Protein 3QTA (pdb70)

Sequence (394 aa):
GPLLIDIRKLTLITRLIQQDGAEQVADSLATLAGVDDAAVEEIKKSSLSFVQPEDIATEGGGTIYSARVRLTEPPYGVFLTFETTETAAEIAELTGSSVEDGFTQLHEESSALQECNNILTSSGFIIDGIANNTLNNATINGTPTVVQDDATEIADKALSHVRRRDSLTIVLDSLVDIKESDVAFSSLRIFLIPDPGSFVHLIIDQLDYDTDREETHIGPLLIDIRKLTLITRLIQDGAEQVADDSLATLAGVDAAVEIKSLSSFVQPEEDIATEGGGTTIYSARVRLTEPPYGVFLTFETETAAEIAELTGSSVEDGFTQLHESALQECNILTSGFFIDGIANNTLNATINGTPTVVQDDDATEEIADKALSHVRRDSLTIVLDDSSLVDIKESDVAFSLRIFLIPDPGSFVHLIDQQLDY

Secondary structure (P-SEA, 3-state):
cccccccccaaaaaaaaaaaaaaaaaaaaaccccccbbbbbbccccccccccccccccccbbbbbbccccccccccccaaaaaaaaacccccccccccaaaaaaaaccaaaaaaaaaaaaaaacccccccbbbbbccaaaaaaaaaccccccbbbbbbbbbbccccccbbbbbbbbbbcaaaaaaaaaaaaaaaaaacccc/ccccccccaaaaaaaaaaaaaaaaaaaaaaccccccccccccccccccccccccccccbbbbbbbbccccccccccccaaaaaaaaacccccccccccaaaaaaaaccaaaaaaaaaaaaaaacccccccbbbbbccaaaaaaaaaccccccbbbbbbbcccccccccbbbbbbbbbbcaaaaaaaaaaaccc

Structure (mmCIF, N/CA/C/O backbone):
data_3QTA
#
_entry.id   3QTA
#
_cell.length_a   89.928
_cell.length_b   89.928
_cell.length_c   148.299
_cell.angle_alpha   90.000
_cell.angle_beta   90.000
_cell.angle_gamma   90.000
#
_symmetry.space_group_name_H-M   'P 41 21 2'
#
loop_
_entity.id
_entity.type
_entity.pdbx_description
1 polymer 'Chemotaxis protein CheC'
2 non-polymer 'CALCIUM ION'
3 non-polymer GLYCEROL
4 water water
#
loop_
_atom_site.group_PDB
_atom_site.id
_atom_site.type_symbol
_atom_site.label_atom_id
_atom_site.label_alt_id
_atom_site.label_comp_id
_atom_site.label_asym_id
_atom_site.label_entity_id
_atom_site.label_seq_id
_atom_site.pdbx_PDB_ins_code
_atom_site.Cartn_x
_atom_site.Cartn_y
_atom_site.Cartn_z
_atom_site.occupancy
_atom_site.B_iso_or_equiv
_atom_site.auth_seq_id
_atom_site.auth_comp_id
_atom_site.auth_asym_id
_atom_site.auth_atom_id
_atom_site.pdbx_PDB_model_num
ATOM 1 C CA . GLY A 1 1 ? 88.472 48.436 20.814 1.00 37.55 0 GLY A CA 1
ATOM 2 C C . GLY A 1 1 ? 86.963 48.328 21.069 1.00 35.59 0 GLY A C 1
ATOM 3 O O . GLY A 1 1 ? 86.487 48.566 22.174 1.00 38.29 0 GLY A O 1
ATOM 17 N N . PRO A 1 3 ? 83.228 46.455 21.526 1.00 28.01 2 PRO A N 1
ATOM 18 C CA . PRO A 1 3 ? 82.837 45.211 22.196 1.00 25.94 2 PRO A CA 1
ATOM 19 C C . PRO A 1 3 ? 82.486 44.057 21.277 1.00 22.91 2 PRO A C 1
ATOM 20 O O . PRO A 1 3 ? 82.016 44.263 20.178 1.00 20.88 2 PRO A O 1
ATOM 24 N N . LEU A 1 4 ? 82.702 42.845 21.772 1.00 20.95 3 LEU A N 1
ATOM 25 C CA . LEU A 1 4 ? 82.643 41.638 20.969 1.00 20.32 3 LEU A CA 1
ATOM 26 C C . LEU A 1 4 ? 81.458 40.739 21.295 1.00 18.51 3 LEU A C 1
ATOM 27 O O . LEU A 1 4 ? 81.316 39.709 20.692 1.00 18.53 3 LEU A O 1
ATOM 32 N N . LEU A 1 5 ? 80.643 41.141 22.258 1.00 17.72 4 LEU A N 1
ATOM 33 C CA . LEU A 1 5 ? 79.439 40.429 22.607 1.00 17.76 4 LEU A CA 1
ATOM 34 C C . LEU A 1 5 ? 78.197 40.870 21.786 1.00 17.32 4 LEU A C 1
ATOM 35 O O . LEU A 1 5 ? 77.918 42.055 21.594 1.00 17.56 4 LEU A O 1
ATOM 40 N N . ILE A 1 6 ? 77.450 39.883 21.319 1.00 17.97 5 ILE A N 1
ATOM 41 C CA . ILE A 1 6 ? 76.251 40.124 20.594 1.00 17.58 5 ILE A CA 1
ATOM 42 C C . ILE A 1 6 ? 75.169 39.181 21.025 1.00 17.16 5 ILE A C 1
ATOM 43 O O . ILE A 1 6 ? 75.434 38.067 21.433 1.00 16.71 5 ILE A O 1
ATOM 48 N N . ASP A 1 7 ? 73.925 39.651 20.955 1.00 16.95 6 ASP A N 1
ATOM 49 C CA . ASP A 1 7 ? 72.821 38.812 21.289 1.00 17.46 6 ASP A CA 1
ATOM 50 C C . ASP A 1 7 ? 72.703 37.746 20.210 1.00 17.34 6 ASP A C 1
ATOM 51 O O . ASP A 1 7 ? 72.651 38.043 19.006 1.00 17.25 6 ASP A O 1
ATOM 56 N N . ILE A 1 8 ? 72.630 36.507 20.654 1.00 18.60 7 ILE A N 1
ATOM 57 C CA . ILE A 1 8 ? 72.622 35.345 19.766 1.00 18.96 7 ILE A CA 1
ATOM 58 C C . ILE A 1 8 ? 71.431 35.370 18.801 1.00 19.05 7 ILE A C 1
ATOM 59 O O . ILE A 1 8 ? 71.512 34.841 17.687 1.00 18.29 7 ILE A O 1
ATOM 64 N N . ARG A 1 9 ? 70.331 36.006 19.201 1.00 19.40 8 ARG A N 1
ATOM 65 C CA . ARG A 1 9 ? 69.165 36.051 18.310 1.00 19.74 8 ARG A CA 1
ATOM 66 C C . ARG A 1 9 ? 69.398 36.952 17.097 1.00 19.73 8 ARG A C 1
ATOM 67 O O . ARG A 1 9 ? 68.730 36.812 16.086 1.00 21.30 8 ARG A O 1
ATOM 75 N N . LYS A 1 10 ? 70.376 37.838 17.168 1.00 18.28 9 LYS A N 1
ATOM 76 C CA . LYS A 1 10 ? 70.677 38.722 16.034 1.00 17.84 9 LYS A CA 1
ATOM 77 C C . LYS A 1 10 ? 71.509 38.049 14.930 1.00 17.43 9 LYS A C 1
ATOM 78 O O . LYS A 1 10 ? 71.663 38.627 13.873 1.00 17.34 9 LYS A O 1
ATOM 84 N N . LEU A 1 11 ? 72.026 36.840 15.151 1.00 17.13 10 LEU A N 1
ATOM 85 C CA . LEU A 1 11 ? 72.819 36.164 14.119 1.00 17.34 10 LEU A CA 1
ATOM 86 C C . LEU A 1 11 ? 72.022 35.863 12.829 1.00 17.52 10 LEU A C 1
ATOM 87 O O . LEU A 1 11 ? 72.629 35.709 11.769 1.00 16.40 10 LEU A O 1
ATOM 92 N N . THR A 1 12 ? 70.691 35.859 12.895 1.00 16.91 11 THR A N 1
ATOM 93 C CA . THR A 1 12 ? 69.886 35.736 11.701 1.00 17.95 11 THR A CA 1
ATOM 94 C C . THR A 1 12 ? 70.191 36.832 10.675 1.00 18.23 11 THR A C 1
ATOM 95 O O . THR A 1 12 ? 70.007 36.608 9.471 1.00 18.16 11 THR A O 1
ATOM 99 N N . LEU A 1 13 ? 70.690 37.993 11.129 1.00 17.41 12 LEU A N 1
ATOM 100 C CA . LEU A 1 13 ? 71.000 39.090 10.252 1.00 17.25 12 LEU A CA 1
ATOM 101 C C . LEU A 1 13 ? 72.237 38.824 9.424 1.00 17.19 12 LEU A C 1
ATOM 102 O O . LEU A 1 13 ? 72.376 39.419 8.373 1.00 16.82 12 LEU A O 1
ATOM 107 N N . ILE A 1 14 ? 73.132 37.952 9.895 1.00 16.59 13 ILE A N 1
ATOM 108 C CA . ILE A 1 14 ? 74.293 37.578 9.105 1.00 17.10 13 ILE A CA 1
ATOM 109 C C . ILE A 1 14 ? 73.803 36.890 7.836 1.00 17.08 13 ILE A C 1
ATOM 110 O O . ILE A 1 14 ? 74.202 37.249 6.766 1.00 18.17 13 ILE A O 1
ATOM 115 N N . THR A 1 15 ? 72.873 35.948 7.981 1.00 18.43 14 THR A N 1
ATOM 116 C CA . THR A 1 15 ? 72.307 35.204 6.870 1.00 18.53 14 THR A CA 1
ATOM 117 C C . THR A 1 15 ? 71.504 36.124 5.920 1.00 19.15 14 THR A C 1
ATOM 118 O O . THR A 1 15 ? 71.633 36.067 4.671 1.00 18.43 14 THR A O 1
ATOM 122 N N . ARG A 1 16 ? 70.728 37.015 6.491 1.00 19.18 15 ARG A N 1
ATOM 123 C CA . ARG A 1 16 ? 70.031 38.009 5.703 1.00 19.73 15 ARG A CA 1
ATOM 124 C C . ARG A 1 16 ? 70.987 38.872 4.815 1.00 19.25 15 ARG A C 1
ATOM 125 O O . ARG A 1 16 ? 70.731 39.068 3.602 1.00 19.04 15 ARG A O 1
ATOM 133 N N . LEU A 1 17 ? 72.081 39.356 5.394 1.00 18.55 16 LEU A N 1
ATOM 134 C CA . LEU A 1 17 ? 73.050 40.153 4.659 1.00 18.48 16 LEU A CA 1
ATOM 135 C C . LEU A 1 17 ? 73.750 39.367 3.546 1.00 18.50 16 LEU A C 1
ATOM 136 O O . LEU A 1 17 ? 73.926 39.889 2.441 1.00 17.09 16 LEU A O 1
ATOM 141 N N . ILE A 1 18 ? 74.093 38.109 3.826 1.00 18.68 17 ILE A N 1
ATOM 142 C CA . ILE A 1 18 ? 74.723 37.230 2.831 1.00 17.47 17 ILE A CA 1
ATOM 143 C C . ILE A 1 18 ? 73.792 37.084 1.646 1.00 17.89 17 ILE A C 1
ATOM 144 O O . ILE A 1 18 ? 74.267 37.215 0.518 1.00 16.47 17 ILE A O 1
ATOM 149 N N . GLN A 1 19 ? 72.489 36.829 1.879 1.00 18.24 18 GLN A N 1
ATOM 150 C CA A GLN A 1 19 ? 71.555 36.725 0.763 0.50 18.91 18 GLN A CA 1
ATOM 151 C CA B GLN A 1 19 ? 71.466 36.749 0.816 0.50 19.83 18 GLN A CA 1
ATOM 152 C C . GLN A 1 19 ? 71.399 38.054 0.008 1.00 19.80 18 GLN A C 1
ATOM 153 O O . GLN A 1 19 ? 71.305 38.050 -1.233 1.00 20.31 18 GLN A O 1
ATOM 164 N N . ASP A 1 20 ? 71.419 39.181 0.713 1.00 19.25 19 ASP A N 1
ATOM 165 C CA . ASP A 1 20 ? 71.376 40.490 0.057 1.00 19.51 19 ASP A CA 1
ATOM 166 C C . ASP A 1 20 ? 72.612 40.660 -0.804 1.00 19.71 19 ASP A C 1
ATOM 167 O O . ASP A 1 20 ? 72.546 41.181 -1.906 1.00 19.63 19 ASP A O 1
ATOM 172 N N . GLY A 1 21 ? 73.757 40.205 -0.310 1.00 19.62 20 GLY A N 1
ATOM 173 C CA . GLY A 1 21 ? 74.935 40.214 -1.139 1.00 20.11 20 GLY A CA 1
ATOM 174 C C . GLY A 1 21 ? 74.781 39.401 -2.410 1.00 19.87 20 GLY A C 1
ATOM 175 O O . GLY A 1 21 ? 75.114 39.874 -3.496 1.00 19.93 20 GLY A O 1
ATOM 176 N N . ALA A 1 22 ? 74.257 38.187 -2.294 1.00 20.71 21 ALA A N 1
ATOM 177 C CA . ALA A 1 22 ? 74.070 37.295 -3.470 1.00 21.09 21 ALA A CA 1
ATOM 178 C C . ALA A 1 22 ? 73.159 37.938 -4.529 1.00 22.13 21 ALA A C 1
ATOM 179 O O . ALA A 1 22 ? 73.395 37.821 -5.765 1.00 21.71 21 ALA A O 1
ATOM 181 N N . GLU A 1 23 ? 72.114 38.612 -4.064 1.00 21.95 22 GLU A N 1
ATOM 182 C CA . GLU A 1 23 ? 71.161 39.224 -5.000 1.00 23.75 22 GLU A CA 1
ATOM 183 C C . GLU A 1 23 ? 71.826 40.342 -5.796 1.00 22.51 22 GLU A C 1
ATOM 184 O O . GLU A 1 23 ? 71.634 40.454 -7.000 1.00 22.57 22 GLU A O 1
ATOM 190 N N . GLN A 1 24 ? 72.643 41.136 -5.127 1.00 21.07 23 GLN A N 1
ATOM 191 C CA . GLN A 1 24 ? 73.362 42.211 -5.815 1.00 20.72 23 GLN A CA 1
ATOM 192 C C . GLN A 1 24 ? 74.459 41.658 -6.722 1.00 19.54 23 GLN A C 1
ATOM 193 O O . GLN A 1 24 ? 74.689 42.216 -7.782 1.00 20.20 23 GLN A O 1
ATOM 199 N N . VAL A 1 25 ? 75.117 40.568 -6.340 1.00 18.54 24 VAL A N 1
ATOM 200 C CA . VAL A 1 25 ? 76.053 39.896 -7.265 1.00 18.69 24 VAL A CA 1
ATOM 201 C C . VAL A 1 25 ? 75.343 39.560 -8.585 1.00 19.47 24 VAL A C 1
ATOM 202 O O . VAL A 1 25 ? 75.864 39.843 -9.681 1.00 18.75 24 VAL A O 1
ATOM 206 N N . ALA A 1 26 ? 74.132 39.009 -8.490 1.00 20.39 25 ALA A N 1
ATOM 207 C CA . ALA A 1 26 ? 73.374 38.631 -9.701 1.00 21.87 25 ALA A CA 1
ATOM 208 C C . ALA A 1 26 ? 73.065 39.871 -10.524 1.00 22.45 25 ALA A C 1
ATOM 209 O O . ALA A 1 26 ? 73.225 39.875 -11.745 1.00 23.81 25 ALA A O 1
ATOM 211 N N . ASP A 1 27 ? 72.630 40.927 -9.853 1.00 22.73 26 ASP A N 1
ATOM 212 C CA . ASP A 1 27 ? 72.319 42.181 -10.528 1.00 23.03 26 ASP A CA 1
ATOM 213 C C . ASP A 1 27 ? 73.568 42.771 -11.190 1.00 21.76 26 ASP A C 1
ATOM 214 O O . ASP A 1 27 ? 73.500 43.171 -12.349 1.00 21.17 26 ASP A O 1
ATOM 219 N N . SER A 1 28 ? 74.701 42.793 -10.492 1.00 20.88 27 SER A N 1
ATOM 220 C CA . SER A 1 28 ? 75.938 43.319 -11.092 1.00 22.11 27 SER A CA 1
ATOM 221 C C . SER A 1 28 ? 76.400 42.521 -12.296 1.00 21.45 27 SER A C 1
ATOM 222 O O . SER A 1 28 ? 76.812 43.097 -13.293 1.00 22.17 27 SER A O 1
ATOM 225 N N . LEU A 1 29 ? 76.346 41.195 -12.193 1.00 21.63 28 LEU A N 1
ATOM 226 C CA . LEU A 1 29 ? 76.686 40.325 -13.323 1.00 21.43 28 LEU A CA 1
ATOM 227 C C . LEU A 1 29 ? 75.887 40.693 -14.559 1.00 22.08 28 LEU A C 1
ATOM 228 O O . LEU A 1 29 ? 76.436 40.760 -15.659 1.00 21.45 28 LEU A O 1
ATOM 233 N N . ALA A 1 30 ? 74.600 40.979 -14.395 1.00 21.77 29 ALA A N 1
ATOM 234 C CA . ALA A 1 30 ? 73.792 41.373 -15.567 1.00 22.62 29 ALA A CA 1
ATOM 235 C C . ALA A 1 30 ? 74.160 42.799 -16.072 1.00 23.02 29 ALA A C 1
ATOM 236 O O . ALA A 1 30 ? 74.299 43.013 -17.265 1.00 24.04 29 ALA A O 1
ATOM 238 N N . THR A 1 31 ? 74.254 43.765 -15.172 1.00 22.69 30 THR A N 1
ATOM 239 C CA . THR A 1 31 ? 74.502 45.166 -15.545 1.00 23.62 30 THR A CA 1
ATOM 240 C C . THR A 1 31 ? 75.897 45.341 -16.172 1.00 24.74 30 THR A C 1
ATOM 241 O O . THR A 1 31 ? 76.043 46.035 -17.144 1.00 25.54 30 THR A O 1
ATOM 245 N N . LEU A 1 32 ? 76.910 44.685 -15.618 1.00 24.60 31 LEU A N 1
ATOM 246 C CA . LEU A 1 32 ? 78.293 44.950 -16.017 1.00 25.54 31 LEU A CA 1
ATOM 247 C C . LEU A 1 32 ? 78.816 43.937 -17.036 1.00 27.11 31 LEU A C 1
ATOM 248 O O . LEU A 1 32 ? 79.489 44.287 -17.988 1.00 28.65 31 LEU A O 1
ATOM 253 N N . ALA A 1 33 ? 78.488 42.667 -16.853 1.00 29.62 32 ALA A N 1
ATOM 254 C CA . ALA A 1 33 ? 79.076 41.605 -17.663 1.00 30.28 32 ALA A CA 1
ATOM 255 C C . ALA A 1 33 ? 78.080 41.035 -18.658 1.00 31.35 32 ALA A C 1
ATOM 256 O O . ALA A 1 33 ? 78.400 40.075 -19.352 1.00 33.47 32 ALA A O 1
ATOM 258 N N . GLY A 1 34 ? 76.875 41.599 -18.737 1.00 30.65 33 GLY A N 1
ATOM 259 C CA . GLY A 1 34 ? 75.770 40.980 -19.497 1.00 30.69 33 GLY A CA 1
ATOM 260 C C . GLY A 1 34 ? 75.530 39.481 -19.250 1.00 30.23 33 GLY A C 1
ATOM 261 O O . GLY A 1 34 ? 75.082 38.768 -20.146 1.00 30.34 33 GLY A O 1
ATOM 262 N N . VAL A 1 35 ? 75.833 39.009 -18.035 1.00 27.80 34 VAL A N 1
ATOM 263 C CA . VAL A 1 35 ? 75.655 37.605 -17.634 1.00 26.91 34 VAL A CA 1
ATOM 264 C C . VAL A 1 35 ? 74.368 37.483 -16.792 1.00 26.05 34 VAL A C 1
ATOM 265 O O . VAL A 1 35 ? 74.181 38.205 -15.812 1.00 25.06 34 VAL A O 1
ATOM 269 N N . ASP A 1 36 ? 73.497 36.568 -17.186 1.00 26.31 35 ASP A N 1
ATOM 270 C CA A ASP A 1 36 ? 72.224 36.322 -16.517 0.50 26.72 35 ASP A CA 1
ATOM 271 C CA B ASP A 1 36 ? 72.243 36.356 -16.504 0.50 27.07 35 ASP A CA 1
ATOM 272 C C . ASP A 1 36 ? 72.392 35.041 -15.719 1.00 26.94 35 ASP A C 1
ATOM 273 O O . ASP A 1 36 ? 72.488 33.956 -16.295 1.00 26.74 35 ASP A O 1
ATOM 282 N N . ALA A 1 37 ? 72.474 35.156 -14.395 1.00 26.55 36 ALA A N 1
ATOM 283 C CA . ALA A 1 37 ? 72.770 33.997 -13.549 1.00 26.58 36 ALA A CA 1
ATOM 284 C C . ALA A 1 37 ? 71.928 33.934 -12.281 1.00 25.89 36 ALA A C 1
ATOM 285 O O . ALA A 1 37 ? 71.472 34.947 -11.760 1.00 25.82 36 ALA A O 1
ATOM 287 N N . ALA A 1 38 ? 71.749 32.726 -11.782 1.00 26.47 37 ALA A N 1
ATOM 288 C CA . ALA A 1 38 ? 71.284 32.504 -10.418 1.00 26.91 37 ALA A CA 1
ATOM 289 C C . ALA A 1 38 ? 72.558 32.463 -9.557 1.00 26.55 37 ALA A C 1
ATOM 290 O O . ALA A 1 38 ? 73.494 31.717 -9.867 1.00 27.57 37 ALA A O 1
ATOM 292 N N . VAL A 1 39 ? 72.605 33.253 -8.497 1.00 25.54 38 VAL A N 1
ATOM 293 C CA . VAL A 1 39 ? 73.722 33.237 -7.586 1.00 24.74 38 VAL A CA 1
ATOM 294 C C . VAL A 1 39 ? 73.256 32.735 -6.216 1.00 25.57 38 VAL A C 1
ATOM 295 O O . VAL A 1 39 ? 72.412 33.352 -5.567 1.00 25.16 38 VAL A O 1
ATOM 299 N N . GLU A 1 40 ? 73.800 31.599 -5.809 1.00 26.60 39 GLU A N 1
A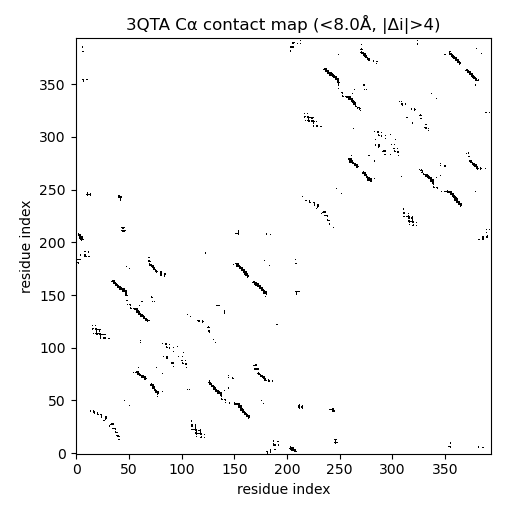TOM 300 C CA A GLU A 1 40 ? 73.545 31.013 -4.483 0.50 27.26 39 GLU A CA 1
ATOM 301 C CA B GLU A 1 40 ? 73.511 31.054 -4.500 0.50 27.44 39 GLU A CA 1
ATOM 302 C C . GLU A 1 40 ? 74.801 31.210 -3.650 1.00 26.99 39 GLU A C 1
ATOM 303 O O . GLU A 1 40 ? 75.901 30.821 -4.073 1.00 26.16 39 GLU A O 1
ATOM 314 N N . ILE A 1 41 ? 74.665 31.864 -2.495 1.00 26.35 40 ILE A N 1
ATOM 315 C CA . ILE A 1 41 ? 75.778 32.058 -1.562 1.00 26.51 40 ILE A CA 1
ATOM 316 C C . ILE A 1 41 ? 75.297 31.607 -0.178 1.00 27.37 40 ILE A C 1
ATOM 317 O O . ILE A 1 41 ? 74.227 32.047 0.272 1.00 26.94 40 ILE A O 1
ATOM 322 N N . LYS A 1 42 ? 76.103 30.769 0.469 1.00 27.15 41 LYS A N 1
ATOM 323 C CA A LYS A 1 42 ? 75.785 30.201 1.777 0.50 27.97 41 LYS A CA 1
ATOM 324 C CA B LYS A 1 42 ? 75.775 30.260 1.793 0.50 27.96 41 LYS A CA 1
ATOM 325 C C . LYS A 1 42 ? 77.030 30.131 2.662 1.00 27.44 41 LYS A C 1
ATOM 326 O O . LYS A 1 42 ? 78.118 29.742 2.188 1.00 27.14 41 LYS A O 1
ATOM 337 N N . SER A 1 43 ? 76.858 30.491 3.933 1.00 26.31 42 SER A N 1
ATOM 338 C CA A SER A 1 43 ? 77.853 30.318 4.973 0.50 26.26 42 SER A CA 1
ATOM 339 C CA B SER A 1 43 ? 77.927 30.319 4.910 0.50 25.15 42 SER A CA 1
ATOM 340 C C . SER A 1 43 ? 78.158 28.814 5.049 1.00 26.34 42 SER A C 1
ATOM 341 O O . SER A 1 43 ? 77.242 28.033 5.183 1.00 26.75 42 SER A O 1
ATOM 346 N N . LEU A 1 44 ? 79.414 28.422 4.882 1.00 25.80 43 LEU A N 1
ATOM 347 C CA . LEU A 1 44 ? 79.872 27.042 5.048 1.00 25.50 43 LEU A CA 1
ATOM 348 C C . LEU A 1 44 ? 80.250 26.810 6.507 1.00 24.98 43 LEU A C 1
ATOM 349 O O . LEU A 1 44 ? 79.927 25.772 7.097 1.00 25.06 43 LEU A O 1
ATOM 354 N N . SER A 1 45 ? 80.958 27.778 7.080 1.00 23.35 44 SER A N 1
ATOM 355 C CA . SER A 1 45 ? 81.550 27.607 8.382 1.00 22.52 44 SER A CA 1
ATOM 356 C C . SER A 1 45 ? 82.096 28.916 8.882 1.00 21.00 44 SER A C 1
ATOM 357 O O . SER A 1 45 ? 82.282 29.886 8.117 1.00 18.03 44 SER A O 1
ATOM 360 N N . PHE A 1 46 ? 82.321 28.916 10.193 1.00 19.60 45 PHE A N 1
ATOM 361 C CA . PHE A 1 46 ? 83.006 29.965 10.900 1.00 17.61 45 PHE A CA 1
ATOM 362 C C . PHE A 1 46 ? 84.346 29.421 11.439 1.00 17.57 45 PHE A C 1
ATOM 363 O O . PHE A 1 46 ? 84.368 28.463 12.212 1.00 17.31 45 PHE A O 1
ATOM 371 N N . VAL A 1 47 ? 85.440 30.057 11.058 1.00 16.87 46 VAL A N 1
ATOM 372 C CA . VAL A 1 47 ? 86.780 29.557 11.335 1.00 17.67 46 VAL A CA 1
ATOM 373 C C . VAL A 1 47 ? 87.670 30.706 11.846 1.00 18.58 46 VAL A C 1
ATOM 374 O O . VAL A 1 47 ? 87.284 31.851 11.823 1.00 17.94 46 VAL A O 1
ATOM 378 N N . GLN A 1 48 ? 88.846 30.362 12.343 1.00 19.87 47 GLN A N 1
ATOM 379 C CA . GLN A 1 48 ? 89.833 31.362 12.720 1.00 20.52 47 GLN A CA 1
ATOM 380 C C . GLN A 1 48 ? 90.687 31.743 11.474 1.00 21.22 47 GLN A C 1
ATOM 381 O O . GLN A 1 48 ? 90.925 30.900 10.611 1.00 20.88 47 GLN A O 1
ATOM 387 N N . PRO A 1 49 ? 91.127 33.006 11.377 1.00 21.33 48 PRO A N 1
ATOM 388 C CA . PRO A 1 49 ? 91.839 33.485 10.194 1.00 23.14 48 PRO A CA 1
ATOM 389 C C . PRO A 1 49 ? 92.961 32.557 9.695 1.00 25.04 48 PRO A C 1
ATOM 390 O O . PRO A 1 49 ? 93.073 32.339 8.507 1.00 25.16 48 PRO A O 1
ATOM 394 N N . GLU A 1 50 ? 93.746 31.993 10.600 1.00 27.62 49 GLU A N 1
ATOM 395 C CA . GLU A 1 50 ? 94.868 31.124 10.203 1.00 30.76 49 GLU A CA 1
ATOM 396 C C . GLU A 1 50 ? 94.428 29.776 9.606 1.00 31.04 49 GLU A C 1
ATOM 397 O O . GLU A 1 50 ? 95.231 29.072 9.024 1.00 32.71 49 GLU A O 1
ATOM 403 N N . ASP A 1 51 ? 93.166 29.415 9.751 1.00 30.70 50 ASP A N 1
ATOM 404 C CA . ASP A 1 51 ? 92.652 28.149 9.224 1.00 31.45 50 ASP A CA 1
ATOM 405 C C . ASP A 1 51 ? 92.261 28.277 7.754 1.00 30.10 50 ASP A C 1
ATOM 406 O O . ASP A 1 51 ? 91.791 27.307 7.186 1.00 30.56 50 ASP A O 1
ATOM 411 N N . ILE A 1 52 ? 92.339 29.459 7.146 1.00 28.93 51 ILE A N 1
ATOM 412 C CA . ILE A 1 52 ? 91.760 29.587 5.802 1.00 28.30 51 ILE A CA 1
ATOM 413 C C . ILE A 1 52 ? 92.498 28.756 4.721 1.00 30.12 51 ILE A C 1
ATOM 414 O O . ILE A 1 52 ? 91.880 28.354 3.755 1.00 29.84 51 ILE A O 1
ATOM 419 N N . ALA A 1 53 ? 93.794 28.512 4.888 1.00 31.63 52 ALA A N 1
ATOM 420 C CA . ALA A 1 53 ? 94.564 27.692 3.945 1.00 34.42 52 ALA A CA 1
ATOM 421 C C . ALA A 1 53 ? 93.925 26.317 3.767 1.00 36.66 52 ALA A C 1
ATOM 422 O O . ALA A 1 53 ? 93.768 25.831 2.656 1.00 37.60 52 ALA A O 1
ATOM 424 N N . THR A 1 54 ? 93.462 25.711 4.848 1.00 38.51 53 THR A N 1
ATOM 425 C CA . THR A 1 54 ? 92.865 24.396 4.717 1.00 40.86 53 THR A CA 1
ATOM 426 C C . THR A 1 54 ? 91.460 24.437 4.120 1.00 40.84 53 THR A C 1
ATOM 427 O O . THR A 1 54 ? 90.873 23.389 3.904 1.00 42.24 53 THR A O 1
ATOM 431 N N . GLU A 1 55 ? 90.917 25.617 3.833 1.00 39.87 54 GLU A N 1
ATOM 432 C CA . GLU A 1 55 ? 89.561 25.705 3.326 1.00 39.52 54 GLU A CA 1
ATOM 433 C C . GLU A 1 55 ? 89.497 26.007 1.843 1.00 39.38 54 GLU A C 1
ATOM 434 O O . GLU A 1 55 ? 88.416 26.231 1.330 1.00 38.81 54 GLU A O 1
ATOM 448 N N . GLY A 1 57 ? 91.174 24.532 -1.224 1.00 43.78 56 GLY A N 1
ATOM 449 C CA . GLY A 1 57 ? 91.385 23.608 -2.325 1.00 45.27 56 GLY A CA 1
ATOM 450 C C . GLY A 1 57 ? 92.875 23.446 -2.491 1.00 46.84 56 GLY A C 1
ATOM 451 O O . GLY A 1 57 ? 93.659 24.240 -1.945 1.00 47.83 56 GLY A O 1
ATOM 452 N N . GLY A 1 58 ? 93.275 22.429 -3.249 1.00 48.02 57 GLY A N 1
ATOM 453 C CA . GLY A 1 58 ? 94.614 21.854 -3.115 1.00 48.47 57 GLY A CA 1
ATOM 454 C C . GLY A 1 58 ? 95.629 22.124 -4.207 1.00 48.55 57 GLY A C 1
ATOM 455 O O . GLY A 1 58 ? 96.800 21.714 -4.063 1.00 50.27 57 GLY A O 1
ATOM 456 N N . GLY A 1 59 ? 95.222 22.784 -5.292 1.00 45.78 58 GLY A N 1
ATOM 457 C CA . GLY A 1 59 ? 96.169 23.081 -6.380 1.00 45.71 58 GLY A CA 1
ATOM 458 C C . GLY A 1 59 ? 96.455 24.571 -6.468 1.00 43.91 58 GLY A C 1
ATOM 459 O O . GLY A 1 59 ? 96.581 25.240 -5.444 1.00 42.84 58 GLY A O 1
ATOM 460 N N . THR A 1 60 ? 96.539 25.093 -7.692 1.00 42.60 59 THR A N 1
ATOM 461 C CA . THR A 1 60 ? 96.734 26.511 -7.913 1.00 40.81 59 THR A CA 1
ATOM 462 C C . THR A 1 60 ? 95.403 27.213 -7.801 1.00 38.19 59 THR A C 1
ATOM 463 O O . THR A 1 60 ? 94.472 26.938 -8.553 1.00 38.72 59 THR A O 1
ATOM 467 N N . ILE A 1 61 ? 95.326 28.135 -6.860 1.00 35.36 60 ILE A N 1
ATOM 468 C CA . ILE A 1 61 ? 94.103 28.823 -6.573 1.00 33.00 60 ILE A CA 1
ATOM 469 C C . ILE A 1 61 ? 94.262 30.248 -7.095 1.00 31.60 60 ILE A C 1
ATOM 470 O O . ILE A 1 61 ? 95.354 30.811 -7.042 1.00 31.13 60 ILE A O 1
ATOM 475 N N . TYR A 1 62 ? 93.181 30.804 -7.631 1.00 29.54 61 TYR A N 1
ATOM 476 C CA . TYR A 1 62 ? 93.138 32.221 -7.977 1.00 28.96 61 TYR A CA 1
ATOM 477 C C . TYR A 1 62 ? 92.464 32.956 -6.831 1.00 27.06 61 TYR A C 1
ATOM 478 O O . TYR A 1 62 ? 91.437 32.500 -6.317 1.00 27.61 61 TYR A O 1
ATOM 487 N N . SER A 1 63 ? 93.026 34.076 -6.421 1.00 25.49 62 SER A N 1
ATOM 488 C CA . SER A 1 63 ? 92.419 34.859 -5.374 1.00 23.49 62 SER A CA 1
ATOM 489 C C . SER A 1 63 ? 92.554 36.347 -5.633 1.00 22.60 62 SER A C 1
ATOM 490 O O . SER A 1 63 ? 93.554 36.806 -6.233 1.00 22.65 62 SER A O 1
ATOM 493 N N . ALA A 1 64 ? 91.564 37.094 -5.157 1.00 21.22 63 ALA A N 1
ATOM 494 C CA . ALA A 1 64 ? 91.590 38.571 -5.141 1.00 20.98 63 ALA A CA 1
ATOM 495 C C . ALA A 1 64 ? 91.169 39.002 -3.757 1.00 20.74 63 ALA A C 1
ATOM 496 O O . ALA A 1 64 ? 90.105 38.600 -3.308 1.00 20.70 63 ALA A O 1
ATOM 498 N N . ARG A 1 65 ? 91.998 39.821 -3.095 1.00 22.07 64 ARG A N 1
ATOM 499 C CA . ARG A 1 65 ? 91.687 40.346 -1.781 1.00 21.22 64 ARG A CA 1
ATOM 500 C C . ARG A 1 65 ? 91.377 41.836 -1.891 1.00 20.96 64 ARG A C 1
ATOM 501 O O . ARG A 1 65 ? 92.093 42.569 -2.599 1.00 21.73 64 ARG A O 1
ATOM 509 N N . VAL A 1 66 ? 90.389 42.297 -1.142 1.00 19.41 65 VAL A N 1
ATOM 510 C CA . VAL A 1 66 ? 90.228 43.738 -0.907 1.00 20.45 65 VAL A CA 1
ATOM 511 C C . VAL A 1 66 ? 90.132 44.032 0.581 1.00 21.07 65 VAL A C 1
ATOM 512 O O . VAL A 1 66 ? 89.600 43.233 1.331 1.00 20.74 65 VAL A O 1
ATOM 516 N N . ARG A 1 67 ? 90.657 45.181 0.978 1.00 20.73 66 ARG A N 1
ATOM 517 C CA . ARG A 1 67 ? 90.536 45.687 2.328 1.00 21.45 66 ARG A CA 1
ATOM 518 C C . ARG A 1 67 ? 89.314 46.565 2.352 1.00 21.69 66 ARG A C 1
ATOM 519 O O . ARG A 1 67 ? 89.132 47.379 1.427 1.00 21.38 66 ARG A O 1
ATOM 527 N N . LEU A 1 68 ? 88.476 46.413 3.387 1.00 19.88 67 LEU A N 1
ATOM 528 C CA . LEU A 1 68 ? 87.385 47.336 3.628 1.00 20.28 67 LEU A CA 1
ATOM 529 C C . LEU A 1 68 ? 87.916 48.507 4.445 1.00 20.97 67 LEU A C 1
ATOM 530 O O . LEU A 1 68 ? 88.538 48.321 5.504 1.00 21.38 67 LEU A O 1
ATOM 535 N N . THR A 1 69 ? 87.685 49.713 3.958 1.00 21.16 68 THR A N 1
ATOM 536 C CA . THR A 1 69 ? 88.209 50.908 4.621 1.00 22.05 68 THR A CA 1
ATOM 537 C C . THR A 1 69 ? 87.084 51.673 5.356 1.00 22.26 68 THR A C 1
ATOM 538 O O . THR A 1 69 ? 87.286 52.770 5.839 1.00 22.35 68 THR A O 1
ATOM 542 N N . GLU A 1 70 ? 85.915 51.046 5.459 1.00 21.87 69 GLU A N 1
ATOM 543 C CA . GLU A 1 70 ? 84.820 51.508 6.300 1.00 21.94 69 GLU A CA 1
ATOM 544 C C . GLU A 1 70 ? 84.286 50.295 7.019 1.00 20.87 69 GLU A C 1
ATOM 545 O O . GLU A 1 70 ? 84.610 49.175 6.646 1.00 20.06 69 GLU A O 1
ATOM 551 N N . PRO A 1 71 ? 83.451 50.499 8.049 1.00 21.34 70 PRO A N 1
ATOM 552 C CA . PRO A 1 71 ? 82.890 49.362 8.765 1.00 20.23 70 PRO A CA 1
ATOM 553 C C . PRO A 1 71 ? 82.305 48.342 7.800 1.00 19.52 70 PRO A C 1
ATOM 554 O O . PRO A 1 71 ? 81.641 48.735 6.882 1.00 19.83 70 PRO A O 1
ATOM 558 N N . PRO A 1 72 ? 82.551 47.019 8.010 1.00 18.52 71 PRO A N 1
ATOM 559 C CA . PRO A 1 72 ? 83.175 46.490 9.207 1.00 17.93 71 PRO A CA 1
ATOM 560 C C . PRO A 1 72 ? 84.678 46.297 9.154 1.00 18.18 71 PRO A C 1
ATOM 561 O O . PRO A 1 72 ? 85.184 45.598 9.975 1.00 18.21 71 PRO A O 1
ATOM 565 N N . TYR A 1 73 ? 85.387 47.007 8.278 1.00 18.79 72 TYR A N 1
ATOM 566 C CA . TYR A 1 73 ? 86.837 46.882 8.150 1.00 18.61 72 TYR A CA 1
ATOM 567 C C . TYR A 1 73 ? 87.293 45.456 7.853 1.00 17.88 72 TYR A C 1
ATOM 568 O O . TYR A 1 73 ? 86.519 44.615 7.386 1.00 17.44 72 TYR A O 1
ATOM 577 N N . GLY A 1 74 ? 88.560 45.180 8.085 1.00 17.83 73 GLY A N 1
ATOM 578 C CA . GLY A 1 74 ? 89.123 43.890 7.715 1.00 16.94 73 GLY A CA 1
ATOM 579 C C . GLY A 1 74 ? 89.214 43.675 6.237 1.00 17.89 73 GLY A C 1
ATOM 580 O O . GLY A 1 74 ? 89.341 44.625 5.459 1.00 17.75 73 GLY A O 1
ATOM 581 N N . VAL A 1 75 ? 89.152 42.416 5.830 1.00 18.41 74 VAL A N 1
ATOM 582 C CA . VAL A 1 75 ? 89.458 42.032 4.472 1.00 18.39 74 VAL A CA 1
ATOM 583 C C . VAL A 1 75 ? 88.410 41.049 3.963 1.00 18.66 74 VAL A C 1
ATOM 584 O O . VAL A 1 75 ? 87.616 40.510 4.722 1.00 17.55 74 VAL A O 1
ATOM 588 N N . PHE A 1 76 ? 88.393 40.896 2.646 1.00 19.02 75 PHE A N 1
ATOM 589 C CA . PHE A 1 76 ? 87.420 40.074 1.933 1.00 19.03 75 PHE A CA 1
ATOM 590 C C . PHE A 1 76 ? 88.269 39.398 0.875 1.00 19.43 75 PHE A C 1
ATOM 591 O O . PHE A 1 76 ? 88.979 40.076 0.139 1.00 18.59 75 PHE A O 1
ATOM 599 N N . LEU A 1 77 ? 88.248 38.084 0.848 1.00 18.04 76 LEU A N 1
ATOM 600 C CA . LEU A 1 77 ? 89.074 37.331 -0.058 1.00 20.42 76 LEU A CA 1
ATOM 601 C C . LEU A 1 77 ? 88.209 36.435 -0.912 1.00 20.26 76 LEU A C 1
ATOM 602 O O . LEU A 1 77 ? 87.454 35.602 -0.395 1.00 20.77 76 LEU A O 1
ATOM 620 N N . THR A 1 79 ? 88.225 33.475 -3.748 1.00 22.43 78 THR A N 1
ATOM 621 C CA . THR A 1 79 ? 89.066 32.427 -4.316 1.00 23.92 78 THR A CA 1
ATOM 622 C C . THR A 1 79 ? 88.294 31.467 -5.221 1.00 24.29 78 THR A C 1
ATOM 623 O O . THR A 1 79 ? 87.068 31.321 -5.093 1.00 23.56 78 THR A O 1
ATOM 627 N N . PHE A 1 80 ? 89.013 30.852 -6.163 1.00 24.16 79 PHE A N 1
ATOM 628 C CA . PHE A 1 80 ? 88.460 29.768 -6.983 1.00 24.27 79 PHE A CA 1
ATOM 629 C C . PHE A 1 80 ? 89.562 28.944 -7.603 1.00 24.96 79 PHE A C 1
ATOM 630 O O . PHE A 1 80 ? 90.692 29.410 -7.735 1.00 25.85 79 PHE A O 1
ATOM 638 N N . GLU A 1 81 ? 89.216 27.710 -7.956 1.00 26.49 80 GLU A N 1
ATOM 639 C CA . GLU A 1 81 ? 90.134 26.735 -8.559 1.00 29.07 80 GLU A CA 1
ATOM 640 C C . GLU A 1 81 ? 90.161 26.833 -10.068 1.00 29.03 80 GLU A C 1
ATOM 641 O O . GLU A 1 81 ? 89.395 27.596 -10.656 1.00 29.12 80 GLU A O 1
ATOM 647 N N . THR A 1 82 ? 91.039 26.041 -10.679 1.00 30.43 81 THR A N 1
ATOM 648 C CA A THR A 1 82 ? 91.298 26.083 -12.121 0.50 30.89 81 THR A CA 1
ATOM 649 C CA B THR A 1 82 ? 91.297 26.119 -12.114 0.50 30.82 81 THR A CA 1
ATOM 650 C C . THR A 1 82 ? 90.047 25.847 -12.986 1.00 31.04 81 THR A C 1
ATOM 651 O O . THR A 1 82 ? 89.837 26.530 -13.990 1.00 30.61 81 THR A O 1
ATOM 658 N N . GLU A 1 83 ? 89.207 24.880 -12.621 1.00 30.59 82 GLU A N 1
ATOM 659 C CA . GLU A 1 83 ? 87.986 24.609 -13.422 1.00 31.26 82 GLU A CA 1
ATOM 660 C C . GLU A 1 83 ? 87.159 25.908 -13.572 1.00 29.49 82 GLU A C 1
ATOM 661 O O . GLU A 1 83 ? 86.785 26.306 -14.682 1.00 29.74 82 GLU A O 1
ATOM 664 N N . THR A 1 84 ? 86.926 26.584 -12.448 1.00 27.27 83 THR A N 1
ATOM 665 C CA . THR A 1 84 ? 86.165 27.830 -12.455 1.00 26.03 83 THR A CA 1
ATOM 666 C C . THR A 1 84 ? 86.923 28.946 -13.176 1.00 25.82 83 THR A C 1
ATOM 667 O O . THR A 1 84 ? 86.313 29.736 -13.922 1.00 24.75 83 THR A O 1
ATOM 671 N N . ALA A 1 85 ? 88.248 28.986 -13.008 1.00 25.92 84 ALA A N 1
ATOM 672 C CA . ALA A 1 85 ? 89.033 30.025 -13.666 1.00 25.53 84 ALA A CA 1
ATOM 673 C C . ALA A 1 85 ? 88.868 29.916 -15.185 1.00 27.35 84 ALA A C 1
ATOM 674 O O . ALA A 1 85 ? 88.673 30.947 -15.880 1.00 27.00 84 ALA A O 1
ATOM 676 N N . ALA A 1 86 ? 88.895 28.674 -15.686 1.00 27.44 85 ALA A N 1
ATOM 677 C CA . ALA A 1 86 ? 88.673 28.413 -17.086 1.00 28.70 85 ALA A CA 1
ATOM 678 C C . ALA A 1 86 ? 87.287 28.850 -17.535 1.00 27.92 85 ALA A C 1
ATOM 679 O O . ALA A 1 86 ? 87.151 29.445 -18.595 1.00 28.99 85 ALA A O 1
ATOM 681 N N . GLU A 1 87 ? 86.258 28.535 -16.771 1.00 27.21 86 GLU A N 1
ATOM 682 C CA . GLU A 1 87 ? 84.899 28.857 -17.195 1.00 27.44 86 GLU A CA 1
ATOM 683 C C . GLU A 1 87 ? 84.729 30.384 -17.270 1.00 26.00 86 GLU A C 1
ATOM 684 O O . GLU A 1 87 ? 84.146 30.885 -18.204 1.00 26.33 86 GLU A O 1
ATOM 690 N N . ILE A 1 88 ? 85.270 31.103 -16.292 1.00 24.31 87 ILE A N 1
ATOM 691 C CA . ILE A 1 88 ? 85.188 32.551 -16.254 1.00 23.30 87 ILE A CA 1
ATOM 692 C C . ILE A 1 88 ? 85.882 33.128 -17.470 1.00 23.91 87 ILE A C 1
ATOM 693 O O . ILE A 1 88 ? 85.288 33.906 -18.213 1.00 22.93 87 ILE A O 1
ATOM 698 N N . ALA A 1 89 ? 87.142 32.755 -17.643 1.00 24.82 88 ALA A N 1
ATOM 699 C CA . ALA A 1 89 ? 87.956 33.270 -18.730 1.00 26.30 88 ALA A CA 1
ATOM 700 C C . ALA A 1 89 ? 87.324 33.018 -20.082 1.00 27.61 88 ALA A C 1
ATOM 701 O O . ALA A 1 89 ? 87.322 33.896 -20.934 1.00 28.26 88 ALA A O 1
ATOM 703 N N . GLU A 1 90 ? 86.791 31.830 -20.306 1.00 28.96 89 GLU A N 1
ATOM 704 C CA . GLU A 1 90 ? 86.192 31.551 -21.619 1.00 30.75 89 GLU A CA 1
ATOM 705 C C . GLU A 1 90 ? 84.917 32.369 -21.848 1.00 30.35 89 GLU A C 1
ATOM 706 O O . GLU A 1 90 ? 84.727 32.962 -22.921 1.00 30.55 89 GLU A O 1
ATOM 712 N N . LEU A 1 91 ? 84.063 32.400 -20.837 1.00 29.91 90 LEU A N 1
ATOM 713 C CA . LEU A 1 91 ? 82.798 33.092 -20.930 1.00 30.24 90 LEU A CA 1
ATOM 714 C C . LEU A 1 91 ? 82.998 34.583 -21.167 1.00 29.31 90 LEU A C 1
ATOM 715 O O . LEU A 1 91 ? 82.254 35.185 -21.950 1.00 29.70 90 LEU A O 1
ATOM 733 N N . THR A 1 93 ? 85.589 36.196 -22.480 1.00 28.41 92 THR A N 1
ATOM 734 C CA . THR A 1 93 ? 86.415 36.576 -23.627 1.00 29.37 92 THR A CA 1
ATOM 735 C C . THR A 1 93 ? 85.981 35.961 -24.956 1.00 30.16 92 THR A C 1
ATOM 736 O O . THR A 1 93 ? 86.585 36.253 -25.973 1.00 31.06 92 THR A O 1
ATOM 740 N N . GLY A 1 94 ? 84.984 35.086 -24.958 1.00 30.23 93 GLY A N 1
ATOM 741 C CA . GLY A 1 94 ? 84.653 34.338 -26.156 1.00 31.75 93 GLY A CA 1
ATOM 742 C C . GLY A 1 94 ? 85.867 33.683 -26.823 1.00 33.11 93 GLY A C 1
ATOM 743 O O . GLY A 1 94 ? 86.031 33.747 -28.055 1.00 33.69 93 GLY A O 1
ATOM 744 N N . SER A 1 95 ? 86.739 33.101 -26.005 1.00 32.20 94 SER A N 1
ATOM 745 C CA . SER A 1 95 ? 87.951 32.445 -26.504 1.00 33.74 94 SER A CA 1
ATOM 746 C C . SER A 1 95 ? 88.285 31.278 -25.575 1.00 33.81 94 SER A C 1
ATOM 747 O O . SER A 1 95 ? 87.996 31.336 -24.392 1.00 32.22 94 SER A O 1
ATOM 750 N N . SER A 1 96 ? 88.897 30.241 -26.115 1.00 36.19 95 SER A N 1
ATOM 751 C CA . SER A 1 96 ? 89.220 29.018 -25.374 1.00 36.97 95 SER A CA 1
ATOM 752 C C . SER A 1 96 ? 90.539 29.179 -24.605 1.00 37.31 95 SER A C 1
ATOM 753 O O . SER A 1 96 ? 91.460 29.823 -25.084 1.00 38.15 95 SER A O 1
ATOM 756 N N . VAL A 1 97 ? 90.623 28.614 -23.407 1.00 37.51 96 VAL A N 1
ATOM 757 C CA . VAL A 1 97 ? 91.900 28.540 -22.697 1.00 38.66 96 VAL A CA 1
ATOM 758 C C . VAL A 1 97 ? 92.659 27.216 -22.999 1.00 41.43 96 VAL A C 1
ATOM 759 O O . VAL A 1 97 ? 93.645 26.903 -22.333 1.00 41.34 96 VAL A O 1
ATOM 763 N N . GLU A 1 98 ? 92.234 26.453 -24.016 1.00 43.72 97 GLU A N 1
ATOM 764 C CA . GLU A 1 98 ? 92.860 25.138 -24.296 1.00 46.40 97 GLU A CA 1
ATOM 765 C C . GLU A 1 98 ? 94.383 25.245 -24.439 1.00 48.67 97 GLU A C 1
ATOM 766 O O . GLU A 1 98 ? 95.102 24.355 -24.009 1.00 50.21 97 GLU A O 1
ATOM 768 N N . ASP A 1 99 ? 94.870 26.335 -25.031 1.00 49.97 98 ASP A N 1
ATOM 769 C CA . ASP A 1 99 ? 96.309 26.524 -25.275 1.00 51.54 98 ASP A CA 1
ATOM 770 C C . ASP A 1 99 ? 97.036 27.335 -24.199 1.00 50.88 98 ASP A C 1
ATOM 771 O O . ASP A 1 99 ? 98.187 27.719 -24.393 1.00 52.48 98 ASP A O 1
ATOM 776 N N . GLY A 1 100 ? 96.387 27.561 -23.062 1.00 48.90 99 GLY A N 1
ATOM 777 C CA . GLY A 1 100 ? 96.977 28.328 -21.963 1.00 48.09 99 GLY A CA 1
ATOM 778 C C . GLY A 1 100 ? 96.262 29.668 -21.796 1.00 46.50 99 GLY A C 1
ATOM 779 O O . GLY A 1 100 ? 95.640 30.171 -22.738 1.00 45.44 99 GLY A O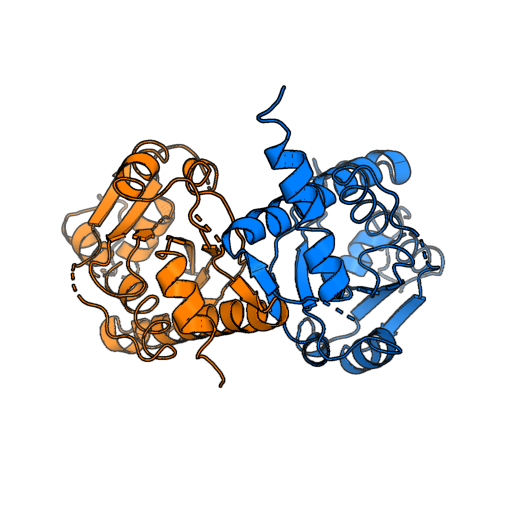 1
ATOM 780 N N . PHE A 1 101 ? 96.342 30.224 -20.589 1.00 46.05 100 PHE A N 1
ATOM 781 C CA . PHE A 1 101 ? 95.673 31.485 -20.252 1.00 44.85 100 PHE A CA 1
ATOM 782 C C . PHE A 1 101 ? 96.437 32.691 -20.828 1.00 45.35 100 PHE A C 1
ATOM 783 O O . PHE A 1 101 ? 97.555 32.975 -20.399 1.00 46.71 100 PHE A O 1
ATOM 791 N N . THR A 1 102 ? 95.840 33.376 -21.802 1.00 44.60 101 THR A N 1
ATOM 792 C CA . THR A 1 102 ? 96.393 34.603 -22.370 1.00 45.10 101 THR A CA 1
ATOM 793 C C . THR A 1 102 ? 96.122 35.805 -21.481 1.00 44.24 101 THR A C 1
ATOM 794 O O . THR A 1 102 ? 95.396 35.702 -20.493 1.00 43.29 101 THR A O 1
ATOM 798 N N . GLN A 1 103 ? 96.690 36.956 -21.827 1.00 44.94 102 GLN A N 1
ATOM 799 C CA . GLN A 1 103 ? 96.428 38.176 -21.052 1.00 44.34 102 GLN A CA 1
ATOM 800 C C . GLN A 1 103 ? 94.961 38.538 -21.086 1.00 41.76 102 GLN A C 1
ATOM 801 O O . GLN A 1 103 ? 94.440 38.939 -20.070 1.00 40.95 102 GLN A O 1
ATOM 807 N N . LEU A 1 104 ? 94.304 38.405 -22.244 1.00 40.48 103 LEU A N 1
ATOM 808 C CA . LEU A 1 104 ? 92.864 38.620 -22.305 1.00 38.61 103 LEU A CA 1
ATOM 809 C C . LEU A 1 104 ? 92.212 37.789 -21.183 1.00 37.06 103 LEU A C 1
ATOM 810 O O . LEU A 1 104 ? 91.404 38.323 -20.424 1.00 34.06 103 LEU A O 1
ATOM 815 N N . HIS A 1 105 ? 92.625 36.520 -21.038 1.00 36.20 104 HIS A N 1
ATOM 816 C CA . HIS A 1 105 ? 92.045 35.639 -20.007 1.00 34.92 104 HIS A CA 1
ATOM 817 C C . HIS A 1 105 ? 92.344 36.061 -18.570 1.00 33.84 104 HIS A C 1
ATOM 818 O O . HIS A 1 105 ? 91.421 36.149 -17.757 1.00 30.99 104 HIS A O 1
ATOM 825 N N . GLU A 1 106 ? 93.612 36.322 -18.251 1.00 34.53 105 GLU A N 1
ATOM 826 C CA A GLU A 1 106 ? 93.973 36.739 -16.886 0.50 34.22 105 GLU A CA 1
ATOM 827 C CA B GLU A 1 106 ? 94.003 36.746 -16.892 0.50 34.36 105 GLU A CA 1
ATOM 828 C C . GLU A 1 106 ? 93.281 38.045 -16.475 1.00 32.95 105 GLU A C 1
ATOM 829 O O . GLU A 1 106 ? 92.835 38.191 -15.346 1.00 31.48 105 GLU A O 1
ATOM 840 N N . SER A 1 107 ? 93.186 38.994 -17.401 1.00 32.78 106 SER A N 1
ATOM 841 C CA A SER A 1 107 ? 92.497 40.252 -17.141 0.50 31.83 106 SER A CA 1
ATOM 842 C CA B SER A 1 107 ? 92.496 40.254 -17.150 0.50 31.18 106 SER A CA 1
ATOM 843 C C . SER A 1 107 ? 91.004 40.019 -16.891 1.00 30.45 106 SER A C 1
ATOM 844 O O . SER A 1 107 ? 90.398 40.712 -16.073 1.00 28.64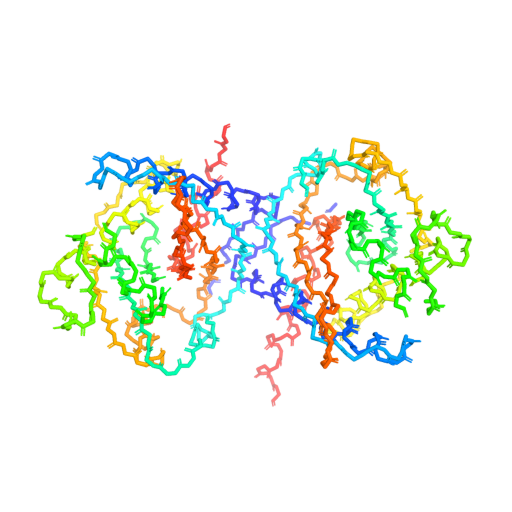 106 SER A O 1
ATOM 849 N N . ALA A 1 108 ? 90.416 39.042 -17.595 1.00 29.69 107 ALA A N 1
ATOM 850 C CA . ALA A 1 108 ? 89.017 38.696 -17.399 1.00 28.18 107 ALA A CA 1
ATOM 851 C C . ALA A 1 108 ? 88.808 38.113 -16.002 1.00 27.46 107 ALA A C 1
ATOM 852 O O . ALA A 1 108 ? 87.802 38.421 -15.359 1.00 25.96 107 ALA A O 1
ATOM 854 N N . LEU A 1 109 ? 89.742 37.285 -15.524 1.00 26.62 108 LEU A N 1
ATOM 855 C CA . LEU A 1 109 ? 89.659 36.757 -14.183 1.00 26.15 108 LEU A CA 1
ATOM 856 C C . LEU A 1 109 ? 89.680 37.884 -13.150 1.00 25.32 108 LEU A C 1
ATOM 857 O O . LEU A 1 109 ? 88.918 37.862 -12.184 1.00 23.16 108 LEU A O 1
ATOM 862 N N . GLN A 1 110 ? 90.576 38.845 -13.336 1.00 24.84 109 GLN A N 1
ATOM 863 C CA . GLN A 1 110 ? 90.658 39.932 -12.365 1.00 25.66 109 GLN A CA 1
ATOM 864 C C . GLN A 1 110 ? 89.385 40.767 -12.371 1.00 23.75 109 GLN A C 1
ATOM 865 O O . GLN A 1 110 ? 88.830 41.058 -11.308 1.00 24.37 109 GLN A O 1
ATOM 871 N N . GLU A 1 111 ? 88.893 41.100 -13.545 1.00 22.66 110 GLU A N 1
ATOM 872 C CA . GLU A 1 111 ? 87.694 41.915 -13.629 1.00 23.49 110 GLU A CA 1
ATOM 873 C C . GLU A 1 111 ? 86.450 41.170 -13.135 1.00 21.90 110 GLU A C 1
ATOM 874 O O . GLU A 1 111 ? 85.608 41.738 -12.439 1.00 20.64 110 GLU A O 1
ATOM 888 N N . CYS A 1 113 ? 86.490 38.984 -10.738 1.00 21.00 112 CYS A N 1
ATOM 889 C CA . CYS A 1 113 ? 86.552 39.165 -9.281 1.00 21.08 112 CYS A CA 1
ATOM 890 C C . CYS A 1 113 ? 86.039 40.517 -8.813 1.00 19.71 112 CYS A C 1
ATOM 891 O O . CYS A 1 113 ? 85.397 40.590 -7.775 1.00 18.91 112 CYS A O 1
ATOM 894 N N . ASN A 1 114 ? 86.328 41.580 -9.564 1.00 19.83 113 ASN A N 1
ATOM 895 C CA A ASN A 1 114 ? 85.854 42.886 -9.186 0.50 19.80 113 ASN A CA 1
ATOM 896 C CA B ASN A 1 114 ? 85.848 42.930 -9.254 0.50 20.53 113 ASN A CA 1
ATOM 897 C C . ASN A 1 114 ? 84.318 42.988 -9.291 1.00 19.89 113 ASN A C 1
ATOM 898 O O . ASN A 1 114 ? 83.673 43.564 -8.412 1.00 19.09 113 ASN A O 1
ATOM 907 N N . ILE A 1 115 ? 83.739 42.403 -10.325 1.00 19.20 114 ILE A N 1
ATOM 908 C CA . ILE A 1 115 ? 82.272 42.437 -10.463 1.00 19.29 114 ILE A CA 1
ATOM 909 C C . ILE A 1 115 ? 81.617 41.661 -9.307 1.00 18.69 114 ILE A C 1
ATOM 910 O O . ILE A 1 115 ? 80.702 42.141 -8.658 1.00 18.81 114 ILE A O 1
ATOM 915 N N . LEU A 1 116 ? 82.135 40.478 -9.012 1.00 19.03 115 LEU A N 1
ATOM 916 C CA . LEU A 1 116 ? 81.550 39.622 -7.968 1.00 18.42 115 LEU A CA 1
ATOM 917 C C . LEU A 1 116 ? 81.724 40.269 -6.582 1.00 18.03 115 LEU A C 1
ATOM 918 O O . LEU A 1 116 ? 80.794 40.302 -5.792 1.00 17.40 115 LEU A O 1
ATOM 923 N N . THR A 1 117 ? 82.927 40.770 -6.318 1.00 18.15 116 THR A N 1
ATOM 924 C CA . THR A 1 117 ? 83.249 41.350 -5.024 1.00 18.59 116 THR A CA 1
ATOM 925 C C . THR A 1 117 ? 82.477 42.632 -4.767 1.00 19.26 116 THR A C 1
ATOM 926 O O . THR A 1 117 ? 81.870 42.795 -3.682 1.00 17.98 116 THR A O 1
ATOM 930 N N . SER A 1 118 ? 82.453 43.531 -5.737 1.00 19.31 117 SER A N 1
ATOM 931 C CA A SER A 1 118 ? 81.750 44.788 -5.515 0.50 20.05 117 SER A CA 1
ATOM 932 C CA B SER A 1 118 ? 81.746 44.791 -5.573 0.50 19.97 117 SER A CA 1
ATOM 933 C C . SER A 1 118 ? 80.251 44.559 -5.434 1.00 19.95 117 SER A C 1
ATOM 934 O O . SER A 1 118 ? 79.585 45.211 -4.640 1.00 20.93 117 SER A O 1
ATOM 939 N N . GLY A 1 119 ? 79.737 43.611 -6.206 1.00 20.34 118 GLY A N 1
ATOM 940 C CA . GLY A 1 119 ? 78.352 43.230 -6.132 1.00 20.77 118 GLY A CA 1
ATOM 941 C C . GLY A 1 119 ? 77.985 42.761 -4.727 1.00 20.30 118 GLY A C 1
ATOM 942 O O . GLY A 1 119 ? 77.010 43.193 -4.146 1.00 19.87 118 GLY A O 1
ATOM 943 N N . PHE A 1 120 ? 78.813 41.919 -4.150 1.00 21.10 119 PHE A N 1
ATOM 944 C CA . PHE A 1 120 ? 78.485 41.356 -2.854 1.00 21.63 119 PHE A CA 1
ATOM 945 C C . PHE A 1 120 ? 78.523 42.446 -1.778 1.00 21.22 119 PHE A C 1
ATOM 946 O O . PHE A 1 120 ? 77.573 42.608 -0.998 1.00 20.20 119 PHE A O 1
ATOM 954 N N . ILE A 1 121 ? 79.585 43.249 -1.797 1.00 21.36 120 ILE A N 1
ATOM 955 C CA A ILE A 1 121 ? 79.771 44.295 -0.791 0.50 20.96 120 ILE A CA 1
ATOM 956 C CA B ILE A 1 121 ? 79.769 44.289 -0.794 0.50 20.80 120 ILE A CA 1
ATOM 957 C C . ILE A 1 121 ? 78.725 45.382 -0.994 1.00 21.10 120 ILE A C 1
ATOM 958 O O . ILE A 1 121 ? 78.151 45.876 -0.023 1.00 20.82 120 ILE A O 1
ATOM 967 N N . ASP A 1 122 ? 78.457 45.750 -2.251 1.00 21.61 121 ASP A N 1
ATOM 968 C CA . ASP A 1 122 ? 77.401 46.751 -2.519 1.00 22.43 121 ASP A CA 1
ATOM 969 C C . ASP A 1 122 ? 76.017 46.296 -2.018 1.00 22.12 121 ASP A C 1
ATOM 970 O O . ASP A 1 122 ? 75.221 47.111 -1.567 1.00 21.25 121 ASP A O 1
ATOM 975 N N . GLY A 1 123 ? 75.713 45.004 -2.166 1.00 21.68 122 GLY A N 1
ATOM 976 C CA . GLY A 1 123 ? 74.474 44.434 -1.638 1.00 21.22 122 GLY A CA 1
ATOM 977 C C . GLY A 1 123 ? 74.301 44.659 -0.150 1.00 20.77 122 GLY A C 1
ATOM 978 O O . GLY A 1 123 ? 73.245 45.142 0.325 1.00 21.19 122 GLY A O 1
ATOM 979 N N . ILE A 1 124 ? 75.359 44.367 0.577 1.00 19.75 123 ILE A N 1
ATOM 980 C CA . ILE A 1 124 ? 75.398 44.614 1.994 1.00 20.24 123 ILE A CA 1
ATOM 981 C C . ILE A 1 124 ? 75.281 46.092 2.340 1.00 20.45 123 ILE A C 1
ATOM 982 O O . ILE A 1 124 ? 74.474 46.486 3.207 1.00 19.47 123 ILE A O 1
ATOM 987 N N . ALA A 1 125 ? 76.068 46.914 1.655 1.00 20.09 124 ALA A N 1
ATOM 988 C CA . ALA A 1 125 ? 75.996 48.372 1.842 1.00 20.84 124 ALA A CA 1
ATOM 989 C C . ALA A 1 125 ? 74.572 48.918 1.644 1.00 21.49 124 ALA A C 1
ATOM 990 O O . ALA A 1 125 ? 74.113 49.775 2.411 1.00 22.97 124 ALA A O 1
ATOM 992 N N . ASN A 1 126 ? 73.879 48.417 0.632 1.00 21.04 125 ASN A N 1
ATOM 993 C CA A ASN A 1 126 ? 72.526 48.866 0.336 0.50 21.78 125 ASN A CA 1
ATOM 994 C CA B ASN A 1 126 ? 72.543 48.898 0.334 0.50 22.33 125 ASN A CA 1
ATOM 995 C C . ASN A 1 126 ? 71.586 48.567 1.490 1.00 21.93 125 ASN A C 1
ATOM 996 O O . ASN A 1 126 ? 70.833 49.419 1.925 1.00 22.07 125 ASN A O 1
ATOM 1005 N N . THR A 1 127 ? 71.667 47.346 2.018 1.00 21.14 126 THR A N 1
ATOM 1006 C CA . THR A 1 127 ? 70.856 46.954 3.155 1.00 21.49 126 THR A CA 1
ATOM 1007 C C . THR A 1 127 ? 71.140 47.832 4.392 1.00 22.26 126 THR A C 1
ATOM 1008 O O . THR A 1 127 ? 70.204 48.260 5.095 1.00 22.67 126 THR A O 1
ATOM 1012 N N . LEU A 1 128 ? 72.405 48.163 4.613 1.00 22.33 127 LEU A N 1
ATOM 1013 C CA . LEU A 1 128 ? 72.786 49.001 5.756 1.00 23.71 127 LEU A CA 1
ATOM 1014 C C . LEU A 1 128 ? 72.576 50.502 5.534 1.00 25.45 127 LEU A C 1
ATOM 1015 O O . LEU A 1 128 ? 72.722 51.267 6.452 1.00 26.46 127 LEU A O 1
ATOM 1020 N N . ASN A 1 129 ? 72.196 50.907 4.332 1.00 27.01 128 ASN A N 1
ATOM 1021 C CA A ASN A 1 129 ? 72.099 52.333 3.975 0.50 28.52 128 ASN A CA 1
ATOM 1022 C CA B ASN A 1 129 ? 72.108 52.323 3.952 0.50 29.01 128 ASN A CA 1
ATOM 1023 C C . ASN A 1 129 ? 73.397 53.068 4.302 1.00 29.39 128 ASN A C 1
ATOM 1024 O O . ASN A 1 129 ? 73.376 54.159 4.840 1.00 30.41 128 ASN A O 1
ATOM 1033 N N . ALA A 1 130 ? 74.530 52.453 3.971 1.00 29.22 129 ALA A N 1
ATOM 1034 C CA . ALA A 1 130 ? 75.830 53.052 4.262 1.00 29.68 129 ALA A CA 1
ATOM 1035 C C . ALA A 1 130 ? 76.827 52.629 3.204 1.00 28.84 129 ALA A C 1
ATOM 1036 O O . ALA A 1 130 ? 76.696 51.546 2.636 1.00 30.63 129 ALA A O 1
ATOM 1038 N N . THR A 1 131 ? 77.830 53.442 2.933 1.00 27.50 130 THR A N 1
ATOM 1039 C CA . THR A 1 131 ? 78.879 52.989 2.025 1.00 26.22 130 THR A CA 1
ATOM 1040 C C . THR A 1 131 ? 79.862 52.065 2.749 1.00 25.90 130 THR A C 1
ATOM 1041 O O . THR A 1 131 ? 80.077 52.157 3.993 1.00 25.22 130 THR A O 1
ATOM 1045 N N . ILE A 1 132 ? 80.434 51.138 1.984 1.00 23.49 131 ILE A N 1
ATOM 1046 C CA . ILE A 1 132 ? 81.518 50.298 2.487 1.00 22.33 131 ILE A CA 1
ATOM 1047 C C . ILE A 1 132 ? 82.631 50.375 1.458 1.00 22.65 131 ILE A C 1
ATOM 1048 O O . ILE A 1 132 ? 82.729 49.532 0.584 1.00 22.23 131 ILE A O 1
ATOM 1053 N N . ASN A 1 133 ? 83.449 51.412 1.559 1.00 23.44 132 ASN A N 1
ATOM 1054 C CA . ASN A 1 133 ? 84.575 51.608 0.643 1.00 23.92 132 ASN A CA 1
ATOM 1055 C C . ASN A 1 133 ? 85.550 50.420 0.668 1.00 23.69 132 ASN A C 1
ATOM 1056 O O . ASN A 1 133 ? 85.815 49.821 1.736 1.00 22.26 132 ASN A O 1
ATOM 1074 N N . GLY A 1 135 ? 89.403 48.935 -0.861 1.00 23.54 134 GLY A N 1
ATOM 1075 C CA . GLY A 1 135 ? 90.690 49.262 -1.494 1.00 24.79 134 GLY A CA 1
ATOM 1076 C C . GLY A 1 135 ? 90.845 48.533 -2.827 1.00 24.98 134 GLY A C 1
ATOM 1077 O O . GLY A 1 135 ? 90.033 47.651 -3.200 1.00 23.60 134 GLY A O 1
ATOM 1078 N N . THR A 1 136 ? 91.922 48.884 -3.521 1.00 25.83 135 THR A N 1
ATOM 1079 C CA . THR A 1 136 ? 92.323 48.251 -4.761 1.00 26.90 135 THR A CA 1
ATOM 1080 C C . THR A 1 136 ? 92.559 46.773 -4.514 1.00 26.89 135 THR A C 1
ATOM 1081 O O . THR A 1 136 ? 93.208 46.411 -3.538 1.00 25.82 135 THR A O 1
ATOM 1085 N N . PRO A 1 137 ? 91.996 45.917 -5.381 1.00 26.63 136 PRO A N 1
ATOM 1086 C CA . PRO A 1 137 ? 92.171 44.500 -5.168 1.00 27.03 136 PRO A CA 1
ATOM 1087 C C . PRO A 1 137 ? 93.608 44.100 -5.331 1.00 28.49 136 PRO A C 1
ATOM 1088 O O . PRO A 1 137 ? 94.306 44.682 -6.148 1.00 28.83 136 PRO A O 1
ATOM 1092 N N . THR A 1 138 ? 94.061 43.129 -4.543 1.00 28.33 137 THR A N 1
ATOM 1093 C CA . THR A 1 138 ? 95.356 42.542 -4.781 1.00 29.09 137 THR A CA 1
ATOM 1094 C C . THR A 1 138 ? 95.120 41.085 -5.189 1.00 28.31 137 THR A C 1
ATOM 1095 O O . THR A 1 138 ? 94.414 40.322 -4.503 1.00 27.45 137 THR A O 1
ATOM 1099 N N . VAL A 1 139 ? 95.723 40.698 -6.309 1.00 28.19 138 VAL A N 1
ATOM 1100 C CA . VAL A 1 139 ? 95.568 39.353 -6.881 1.00 28.26 138 VAL A CA 1
ATOM 1101 C C . VAL A 1 139 ? 96.765 38.461 -6.538 1.00 28.94 138 VAL A C 1
ATOM 1102 O O . VAL A 1 139 ? 97.917 38.895 -6.633 1.00 30.20 138 VAL A O 1
ATOM 1106 N N . VAL A 1 140 ? 96.502 37.227 -6.115 1.00 28.55 139 VAL A N 1
ATOM 1107 C CA . VAL A 1 140 ? 97.580 36.239 -5.872 1.00 29.87 139 VAL A CA 1
ATOM 1108 C C . VAL A 1 140 ? 97.107 34.924 -6.476 1.00 30.07 139 VAL A C 1
ATOM 1109 O O . VAL A 1 140 ? 95.991 34.485 -6.193 1.00 28.72 139 VAL A O 1
ATOM 1113 N N . GLN A 1 141 ? 97.940 34.337 -7.337 1.00 31.89 140 GLN A N 1
ATOM 1114 C CA . GLN A 1 141 ? 97.657 33.063 -7.954 1.00 33.08 140 GLN A CA 1
ATOM 1115 C C . GLN A 1 141 ? 98.770 32.110 -7.554 1.00 33.81 140 GLN A C 1
ATOM 1116 O O . GLN A 1 141 ? 99.902 32.238 -7.996 1.00 34.83 140 GLN A O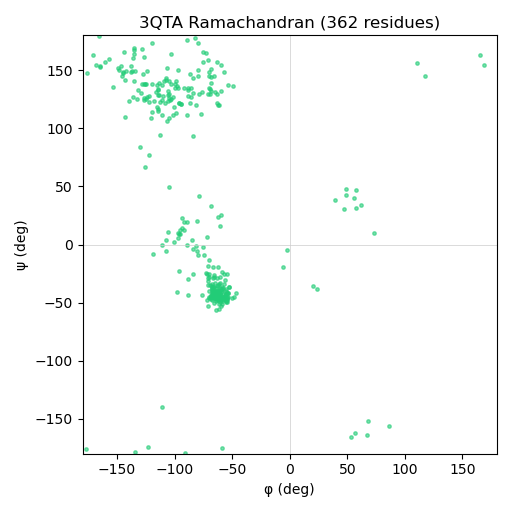 1
ATOM 1122 N N . ASP A 1 142 ? 98.445 31.157 -6.699 1.00 32.96 141 ASP A N 1
ATOM 1123 C CA . ASP A 1 142 ? 99.461 30.385 -6.021 1.00 33.84 141 ASP A CA 1
ATOM 1124 C C . ASP A 1 142 ? 98.786 29.331 -5.171 1.00 33.32 141 ASP A C 1
ATOM 1125 O O . ASP A 1 142 ? 97.571 29.178 -5.221 1.00 32.40 141 ASP A O 1
ATOM 1130 N N . ASP A 1 143 ? 99.570 28.584 -4.404 1.00 34.57 142 ASP A N 1
ATOM 1131 C CA . ASP A 1 143 ? 99.005 27.592 -3.528 1.00 35.03 142 ASP A CA 1
ATOM 1132 C C . ASP A 1 143 ? 98.319 28.265 -2.329 1.00 33.77 142 ASP A C 1
ATOM 1133 O O . ASP A 1 143 ? 98.524 29.461 -2.087 1.00 33.14 142 ASP A O 1
ATOM 1138 N N . ALA A 1 144 ? 97.487 27.491 -1.621 1.00 33.13 143 ALA A N 1
ATOM 1139 C CA . ALA A 1 144 ? 96.701 27.961 -0.480 1.00 31.69 143 ALA A CA 1
ATOM 1140 C C . ALA A 1 144 ? 97.532 28.655 0.606 1.00 31.81 143 ALA A C 1
ATOM 1141 O O . ALA A 1 144 ? 97.101 29.661 1.180 1.00 32.11 143 ALA A O 1
ATOM 1143 N N . THR A 1 145 ? 98.695 28.090 0.908 1.00 32.55 144 THR A N 1
ATOM 1144 C CA . THR A 1 145 ? 99.528 28.570 2.000 1.00 32.81 144 THR A CA 1
ATOM 1145 C C . THR A 1 145 ? 99.985 29.966 1.690 1.00 31.98 144 THR A C 1
ATOM 1146 O O . THR A 1 145 ? 99.941 30.836 2.546 1.00 30.76 144 THR A O 1
ATOM 1150 N N . GLU A 1 146 ? 100.415 30.167 0.454 1.00 31.49 145 GLU A N 1
ATOM 1151 C CA . GLU A 1 146 ? 100.917 31.451 0.025 1.00 31.36 145 GLU A CA 1
ATOM 1152 C C . GLU A 1 146 ? 99.798 32.487 -0.010 1.00 29.37 145 GLU A C 1
ATOM 1153 O O . GLU A 1 146 ? 100.010 33.636 0.390 1.00 28.39 145 GLU A O 1
ATOM 1159 N N . ILE A 1 147 ? 98.637 32.083 -0.510 1.00 27.76 146 ILE A N 1
ATOM 1160 C CA . ILE A 1 147 ? 97.480 32.981 -0.574 1.00 26.74 146 ILE A CA 1
ATOM 1161 C C . ILE A 1 147 ? 97.096 33.429 0.828 1.00 26.22 146 ILE A C 1
ATOM 1162 O O . ILE A 1 147 ? 96.923 34.616 1.070 1.00 25.88 146 ILE A O 1
ATOM 1167 N N . ALA A 1 148 ? 96.979 32.468 1.742 1.00 27.80 147 ALA A N 1
ATOM 1168 C CA . ALA A 1 148 ? 96.685 32.757 3.146 1.00 27.84 147 ALA A CA 1
ATOM 1169 C C . ALA A 1 148 ? 97.738 33.685 3.759 1.00 28.64 147 ALA A C 1
ATOM 1170 O O . ALA A 1 148 ? 97.382 34.615 4.490 1.00 28.09 147 ALA A O 1
ATOM 1172 N N . ASP A 1 149 ? 99.015 33.409 3.508 1.00 29.76 148 ASP A N 1
ATOM 1173 C CA . ASP A 1 149 ? 100.109 34.245 4.058 1.00 31.65 148 ASP A CA 1
ATOM 1174 C C . ASP A 1 149 ? 99.964 35.694 3.601 1.00 30.56 148 ASP A C 1
ATOM 1175 O O . ASP A 1 149 ? 99.984 36.613 4.415 1.00 30.69 148 ASP A O 1
ATOM 1180 N N . LYS A 1 150 ? 99.759 35.912 2.313 1.00 29.76 149 LYS A N 1
ATOM 1181 C CA . LYS A 1 150 ? 99.535 37.271 1.832 1.00 29.48 149 LYS A CA 1
ATOM 1182 C C . LYS A 1 150 ? 98.246 37.863 2.319 1.00 26.81 149 LYS A C 1
ATOM 1183 O O . LYS A 1 150 ? 98.219 39.013 2.702 1.00 26.69 149 LYS A O 1
ATOM 1189 N N . ALA A 1 151 ? 97.185 37.076 2.315 1.00 25.78 150 ALA A N 1
ATOM 1190 C CA . ALA A 1 151 ? 95.843 37.582 2.664 1.00 24.22 150 ALA A CA 1
ATOM 1191 C C . ALA A 1 151 ? 95.690 38.043 4.116 1.00 23.72 150 ALA A C 1
ATOM 1192 O O . ALA A 1 151 ? 94.849 38.901 4.425 1.00 24.08 150 ALA A O 1
ATOM 1194 N N . LEU A 1 152 ? 96.467 37.453 5.001 1.00 23.29 151 LEU A N 1
ATOM 1195 C CA . LEU A 1 152 ? 96.390 37.750 6.438 1.00 22.79 151 LEU A CA 1
ATOM 1196 C C . LEU A 1 152 ? 97.419 38.786 6.901 1.00 23.02 151 LEU A C 1
ATOM 1197 O O . LEU A 1 152 ? 97.601 39.004 8.081 1.00 22.40 151 LEU A O 1
ATOM 1202 N N . SER A 1 153 ? 98.102 39.410 5.961 1.00 23.15 152 SER A N 1
ATOM 1203 C CA . SER A 1 153 ? 98.956 40.533 6.261 1.00 24.20 152 SER A CA 1
ATOM 1204 C C . SER A 1 153 ? 98.066 41.642 6.809 1.00 23.57 152 SER A C 1
ATOM 1205 O O . SER A 1 153 ? 97.074 41.972 6.192 1.00 22.00 152 SER A O 1
ATOM 1208 N N . HIS A 1 154 ? 98.441 42.216 7.951 1.00 24.00 153 HIS A N 1
ATOM 1209 C CA . HIS A 1 154 ? 97.712 43.336 8.609 1.00 24.24 153 HIS A CA 1
ATOM 1210 C C . HIS A 1 154 ? 96.246 42.994 8.927 1.00 22.68 153 HIS A C 1
ATOM 1211 O O . HIS A 1 154 ? 95.349 43.773 8.646 1.00 23.23 153 HIS A O 1
ATOM 1218 N N . VAL A 1 155 ? 96.006 41.826 9.505 1.00 21.72 154 VAL A N 1
ATOM 1219 C CA . VAL A 1 155 ? 94.661 41.378 9.836 1.00 22.16 154 VAL A CA 1
ATOM 1220 C C . VAL A 1 155 ? 94.707 40.881 11.268 1.00 22.12 154 VAL A C 1
ATOM 1221 O O . VAL A 1 155 ? 95.614 40.165 11.661 1.00 22.37 154 VAL A O 1
ATOM 1225 N N . ARG A 1 156 ? 93.722 41.321 12.032 1.00 22.53 155 ARG A N 1
ATOM 1226 C CA . ARG A 1 156 ? 93.564 40.976 13.429 1.00 22.38 155 ARG A CA 1
ATOM 1227 C C . ARG A 1 156 ? 93.357 39.459 13.524 1.00 21.68 155 ARG A C 1
ATOM 1228 O O . ARG A 1 156 ? 92.448 38.924 12.906 1.00 21.14 155 ARG A O 1
ATOM 1236 N N . ARG A 1 157 ? 94.248 38.767 14.237 1.00 22.75 156 ARG A N 1
ATOM 1237 C CA A ARG A 1 157 ? 94.205 37.301 14.285 0.70 23.14 156 ARG A CA 1
ATOM 1238 C CA B ARG A 1 157 ? 94.239 37.302 14.321 0.30 22.87 156 ARG A CA 1
ATOM 1239 C C . ARG A 1 157 ? 93.021 36.734 15.048 1.00 22.53 156 ARG A C 1
ATOM 1240 O O . ARG A 1 157 ? 92.622 35.599 14.802 1.00 23.12 156 ARG A O 1
ATOM 1255 N N . ASP A 1 158 ? 92.451 37.495 15.976 1.00 22.63 157 ASP A N 1
ATOM 1256 C CA . ASP A 1 158 ? 91.284 37.015 16.721 1.00 22.24 157 ASP A CA 1
ATOM 1257 C C . ASP A 1 158 ? 89.985 37.385 16.002 1.00 22.27 157 ASP A C 1
ATOM 1258 O O . ASP A 1 158 ? 88.956 37.394 16.629 1.00 24.83 157 ASP A O 1
ATOM 1263 N N . SER A 1 159 ? 90.023 37.692 14.710 1.00 19.95 158 SER A N 1
ATOM 1264 C CA . SER A 1 159 ? 88.815 37.948 13.953 1.00 20.15 158 SER A CA 1
ATOM 1265 C C . SER A 1 159 ? 87.987 36.665 13.786 1.00 20.13 158 SER A C 1
ATOM 1266 O O . SER A 1 159 ? 88.515 35.580 13.772 1.00 20.95 158 SER A O 1
ATOM 1269 N N . LEU A 1 160 ? 86.676 36.802 13.663 1.00 20.31 159 LEU A N 1
ATOM 1270 C CA . LEU A 1 160 ? 85.852 35.732 13.111 1.00 18.45 159 LEU A CA 1
ATOM 1271 C C . LEU A 1 160 ? 85.979 35.734 11.581 1.00 18.21 159 LEU A C 1
ATOM 1272 O O . LEU A 1 160 ? 85.750 36.756 10.945 1.00 19.44 159 LEU A O 1
ATOM 1277 N N . THR A 1 161 ? 86.263 34.573 11.001 1.00 18.23 160 THR A N 1
ATOM 1278 C CA . THR A 1 161 ? 86.259 34.356 9.567 1.00 17.51 160 THR A CA 1
ATOM 1279 C C . THR A 1 161 ? 84.990 33.612 9.184 1.00 17.30 160 THR A C 1
ATOM 1280 O O . THR A 1 161 ? 84.684 32.534 9.740 1.00 17.17 160 THR A O 1
ATOM 1284 N N . ILE A 1 162 ? 84.243 34.194 8.256 1.00 16.64 161 ILE A N 1
ATOM 1285 C CA . ILE A 1 162 ? 83.070 33.533 7.673 1.00 17.75 161 ILE A CA 1
ATOM 1286 C C . ILE A 1 162 ? 83.433 32.962 6.322 1.00 17.94 161 ILE A C 1
ATOM 1287 O O . ILE A 1 162 ? 83.863 33.707 5.445 1.00 18.23 161 ILE A O 1
ATOM 1292 N N . VAL A 1 163 ? 83.328 31.651 6.171 1.00 17.54 162 VAL A N 1
ATOM 1293 C CA . VAL A 1 163 ? 83.640 30.995 4.921 1.00 18.35 162 VAL A CA 1
ATOM 1294 C C . VAL A 1 163 ? 82.326 30.819 4.167 1.00 19.72 162 VAL A C 1
ATOM 1295 O O . VAL A 1 163 ? 81.382 30.221 4.686 1.00 21.14 162 VAL A O 1
ATOM 1299 N N . LEU A 1 164 ? 82.268 31.372 2.969 1.00 20.07 163 LEU A N 1
ATOM 1300 C CA . LEU A 1 164 ? 81.100 31.263 2.095 1.00 21.85 163 LEU A CA 1
ATOM 1301 C C . LEU A 1 164 ? 81.410 30.403 0.885 1.00 23.40 163 LEU A C 1
ATOM 1302 O O . LEU A 1 164 ? 82.489 30.516 0.271 1.00 22.56 163 LEU A O 1
ATOM 1307 N N . ASP A 1 165 ? 80.465 29.543 0.547 1.00 24.42 164 ASP A N 1
ATOM 1308 C CA . ASP A 1 165 ? 80.498 28.865 -0.729 1.00 27.82 164 ASP A CA 1
ATOM 1309 C C . ASP A 1 165 ? 79.450 29.462 -1.643 1.00 27.42 164 ASP A C 1
ATOM 1310 O O . ASP A 1 165 ? 78.278 29.630 -1.256 1.00 27.29 164 ASP A O 1
ATOM 1315 N N . SER A 1 166 ? 79.872 29.753 -2.860 1.00 26.71 165 SER A N 1
ATOM 1316 C CA . SER A 1 166 ? 79.007 30.381 -3.833 1.00 28.33 165 SER A CA 1
ATOM 1317 C C . SER A 1 166 ? 79.010 29.599 -5.132 1.00 28.50 165 SER A C 1
ATOM 1318 O O . SER A 1 166 ? 80.055 29.096 -5.559 1.00 28.10 165 SER A O 1
ATOM 1321 N N . LEU A 1 167 ? 77.820 29.458 -5.710 1.00 28.92 166 LEU A N 1
ATOM 1322 C CA . LEU A 1 167 ? 77.633 28.865 -7.032 1.00 29.59 166 LEU A CA 1
ATOM 1323 C C . LEU A 1 167 ? 77.022 29.947 -7.910 1.00 28.86 166 LEU A C 1
ATOM 1324 O O . LEU A 1 167 ? 75.982 30.507 -7.561 1.00 28.67 166 LEU A O 1
ATOM 1329 N N . VAL A 1 168 ? 77.673 30.255 -9.032 1.00 28.07 167 VAL A N 1
ATOM 1330 C CA . VAL A 1 168 ? 77.090 31.128 -10.045 1.00 27.57 167 VAL A CA 1
ATOM 1331 C C . VAL A 1 168 ? 76.657 30.257 -11.209 1.00 29.03 167 VAL A C 1
ATOM 1332 O O . VAL A 1 168 ? 77.486 29.707 -11.917 1.00 29.44 167 VAL A O 1
ATOM 1336 N N . ASP A 1 169 ? 75.349 30.112 -11.366 1.00 30.21 168 ASP A N 1
ATOM 1337 C CA . ASP A 1 169 ? 74.737 29.198 -12.331 1.00 31.62 168 ASP A CA 1
ATOM 1338 C C . ASP A 1 169 ? 74.153 30.021 -13.481 1.00 31.23 168 ASP A C 1
ATOM 1339 O O . ASP A 1 169 ? 73.115 30.676 -13.318 1.00 30.22 168 ASP A O 1
ATOM 1344 N N . ILE A 1 170 ? 74.815 29.991 -14.626 1.00 31.20 169 ILE A N 1
ATOM 1345 C CA . ILE A 1 170 ? 74.389 30.801 -15.783 1.00 32.20 169 ILE A CA 1
ATOM 1346 C C . ILE A 1 170 ? 73.101 30.219 -16.369 1.00 34.66 169 ILE A C 1
ATOM 1347 O O . ILE A 1 170 ? 73.039 29.033 -16.666 1.00 35.49 169 ILE A O 1
ATOM 1352 N N . LYS A 1 171 ? 72.096 31.065 -16.568 1.00 36.83 170 LYS A N 1
ATOM 1353 C CA . LYS A 1 171 ? 70.785 30.617 -17.050 1.00 40.22 170 LYS A CA 1
ATOM 1354 C C . LYS A 1 171 ? 70.881 30.186 -18.493 1.00 41.83 170 LYS A C 1
ATOM 1355 O O . LYS A 1 171 ? 71.658 30.751 -19.267 1.00 41.33 170 LYS A O 1
ATOM 1361 N N . GLU A 1 172 ? 70.110 29.164 -18.855 1.00 44.60 171 GLU A N 1
ATOM 1362 C CA . GLU A 1 172 ? 70.074 28.700 -20.245 1.00 46.81 171 GLU A CA 1
ATOM 1363 C C . GLU A 1 172 ? 71.501 28.355 -20.718 1.00 46.25 171 GLU A C 1
ATOM 1364 O O . GLU A 1 172 ? 71.899 28.671 -21.842 1.00 45.79 171 GLU A O 1
ATOM 1370 N N . SER A 1 173 ? 72.274 27.728 -19.828 1.00 45.71 172 SER A N 1
ATOM 1371 C CA . SER A 1 173 ? 73.668 27.367 -20.114 1.00 45.13 172 SER A CA 1
ATOM 1372 C C . SER A 1 173 ? 74.130 26.353 -19.082 1.00 44.84 172 SER A C 1
ATOM 1373 O O . SER A 1 173 ? 73.624 26.332 -17.954 1.00 44.13 172 SER A O 1
ATOM 1376 N N . ASP A 1 174 ? 75.086 25.516 -19.466 1.00 45.26 173 ASP A N 1
ATOM 1377 C CA . ASP A 1 174 ? 75.688 24.555 -18.538 1.00 45.76 173 ASP A CA 1
ATOM 1378 C C . ASP A 1 174 ? 76.908 25.123 -17.798 1.00 43.11 173 ASP A C 1
ATOM 1379 O O . ASP A 1 174 ? 77.503 24.442 -16.985 1.00 43.39 173 ASP A O 1
ATOM 1384 N N . VAL A 1 175 ? 77.273 26.369 -18.082 1.00 41.09 174 VAL A N 1
ATOM 1385 C CA . VAL A 1 175 ? 78.347 27.028 -17.372 1.00 38.87 174 VAL A CA 1
ATOM 1386 C C . VAL A 1 175 ? 77.927 27.300 -15.912 1.00 37.04 174 VAL A C 1
ATOM 1387 O O . VAL A 1 175 ? 76.826 27.758 -15.664 1.00 34.84 174 VAL A O 1
ATOM 1391 N N . ALA A 1 176 ? 78.795 26.951 -14.960 1.00 36.61 175 ALA A N 1
ATOM 1392 C CA . ALA A 1 176 ? 78.650 27.350 -13.542 1.00 35.50 175 ALA A CA 1
ATOM 1393 C C . ALA A 1 176 ? 80.019 27.786 -12.996 1.00 35.08 175 ALA A C 1
ATOM 1394 O O . ALA A 1 176 ? 81.046 27.332 -13.512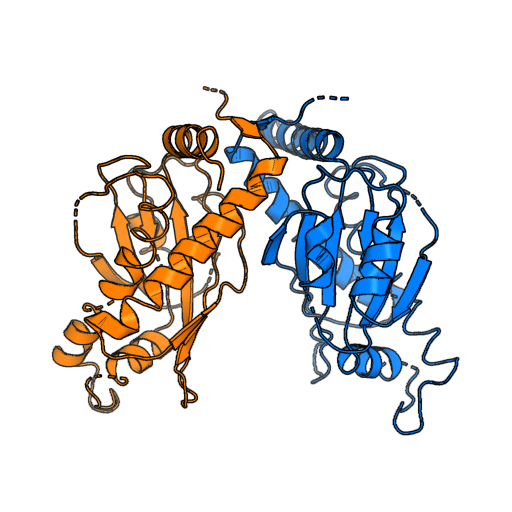 1.00 36.76 175 ALA A O 1
ATOM 1396 N N . PHE A 1 177 ? 80.041 28.728 -12.041 1.00 33.69 176 PHE A N 1
ATOM 1397 C CA . PHE A 1 177 ? 81.272 29.143 -11.340 1.00 32.23 176 PHE A CA 1
ATOM 1398 C C . PHE A 1 177 ? 81.106 28.740 -9.889 1.00 30.82 176 PHE A C 1
ATOM 1399 O O . PHE A 1 177 ? 80.090 29.062 -9.285 1.00 30.97 176 PHE A O 1
ATOM 1407 N N . SER A 1 178 ? 82.131 28.110 -9.322 1.00 29.76 177 SER A N 1
ATOM 1408 C CA A SER A 1 178 ? 82.156 27.749 -7.912 0.50 28.99 177 SER A CA 1
ATOM 1409 C CA B SER A 1 178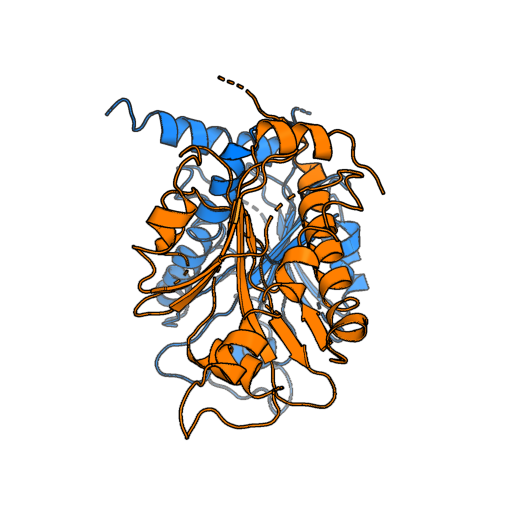 ? 82.140 27.784 -7.895 0.50 28.66 177 SER A CA 1
ATOM 1410 C C . SER A 1 178 ? 83.192 28.659 -7.246 1.00 27.76 177 SER A C 1
ATOM 1411 O O . SER A 1 178 ? 84.333 28.698 -7.678 1.00 27.29 177 SER A O 1
ATOM 1416 N N . LEU A 1 179 ? 82.787 29.407 -6.230 1.00 27.17 178 LEU A N 1
ATOM 1417 C CA . LEU A 1 179 ? 83.671 30.354 -5.566 1.00 27.13 178 LEU A CA 1
ATOM 1418 C C . LEU A 1 179 ? 83.693 30.024 -4.086 1.00 26.50 178 LEU A C 1
ATOM 1419 O O . LEU A 1 179 ? 82.689 29.556 -3.544 1.00 23.87 178 LEU A O 1
ATOM 1424 N N . ARG A 1 180 ? 84.823 30.298 -3.438 1.00 25.64 179 ARG A N 1
ATOM 1425 C CA . ARG A 1 180 ? 84.893 30.254 -1.990 1.00 25.89 179 ARG A CA 1
ATOM 1426 C C . ARG A 1 180 ? 85.341 31.624 -1.526 1.00 24.67 179 ARG A C 1
ATOM 1427 O O . ARG A 1 180 ? 86.407 32.105 -1.969 1.00 26.13 179 ARG A O 1
ATOM 1435 N N . ILE A 1 181 ? 84.526 32.252 -0.676 1.00 21.89 180 ILE A N 1
ATOM 1436 C CA . ILE A 1 181 ? 84.707 33.628 -0.203 1.00 21.50 180 ILE A CA 1
ATOM 1437 C C . ILE A 1 181 ? 85.013 33.617 1.311 1.00 20.39 180 ILE A C 1
ATOM 1438 O O . ILE A 1 181 ? 84.438 32.830 2.061 1.00 20.11 180 ILE A O 1
ATOM 1443 N N . PHE A 1 182 ? 85.950 34.452 1.745 1.00 19.58 181 PHE A N 1
ATOM 1444 C CA . PHE A 1 182 ? 86.328 34.538 3.148 1.00 19.01 181 PHE A CA 1
ATOM 1445 C C . PHE A 1 182 ? 86.059 35.936 3.606 1.00 19.46 181 PHE A C 1
ATOM 1446 O O . PHE A 1 182 ? 86.655 36.882 3.107 1.00 20.29 181 PHE A O 1
ATOM 1454 N N . LEU A 1 183 ? 85.112 36.105 4.513 1.00 19.44 182 LEU A N 1
ATOM 1455 C CA . LEU A 1 183 ? 84.904 37.436 5.110 1.00 18.94 182 LEU A CA 1
ATOM 1456 C C . LEU A 1 183 ? 85.648 37.519 6.415 1.00 17.90 182 LEU A C 1
ATOM 1457 O O . LEU A 1 183 ? 85.412 36.717 7.339 1.00 19.39 182 LEU A O 1
ATOM 1462 N N . ILE A 1 184 ? 86.553 38.477 6.511 1.00 18.13 183 ILE A N 1
ATOM 1463 C CA . ILE A 1 184 ? 87.356 38.637 7.713 1.00 17.41 183 ILE A CA 1
ATOM 1464 C C . ILE A 1 184 ? 87.250 40.045 8.242 1.00 17.06 183 ILE A C 1
ATOM 1465 O O . ILE A 1 184 ? 88.229 40.788 8.269 1.00 15.99 183 ILE A O 1
ATOM 1470 N N . PRO A 1 185 ? 86.050 40.418 8.711 1.00 16.45 184 PRO A N 1
ATOM 1471 C CA . PRO A 1 185 ? 85.899 41.769 9.236 1.00 15.67 184 PRO A CA 1
ATOM 1472 C C . PRO A 1 185 ? 86.516 41.970 10.593 1.00 15.83 184 PRO A C 1
ATOM 1473 O O . PRO A 1 185 ? 86.836 40.991 11.289 1.00 16.56 184 PRO A O 1
ATOM 1477 N N . ASP A 1 186 ? 86.682 43.222 11.016 1.00 16.93 185 ASP A N 1
ATOM 1478 C CA . ASP A 1 186 ? 87.061 43.437 12.416 1.00 17.82 185 ASP A CA 1
ATOM 1479 C C . ASP A 1 186 ? 85.875 42.929 13.250 1.00 17.48 185 ASP A C 1
ATOM 1480 O O . ASP A 1 186 ? 84.703 43.253 12.948 1.00 17.59 185 ASP A O 1
ATOM 1485 N N . PRO A 1 187 ? 86.141 42.102 14.276 1.00 17.81 186 PRO A N 1
ATOM 1486 C CA . PRO A 1 187 ? 84.988 41.488 14.947 1.00 17.62 186 PRO A CA 1
ATOM 1487 C C . PRO A 1 187 ? 84.102 42.446 15.727 1.00 17.14 186 PRO A C 1
ATOM 1488 O O . PRO A 1 187 ? 82.913 42.251 15.766 1.00 15.95 186 PRO A O 1
ATOM 1492 N N . GLY A 1 188 ? 84.690 43.462 16.317 1.00 16.84 187 GLY A N 1
ATOM 1493 C CA . GLY A 1 188 ? 83.930 44.467 17.028 1.00 17.40 187 GLY A CA 1
ATOM 1494 C C . GLY A 1 188 ? 83.119 45.332 16.077 1.00 17.40 187 GLY A C 1
ATOM 1495 O O . GLY A 1 188 ? 81.960 45.612 16.339 1.00 17.90 187 GLY A O 1
ATOM 1496 N N . SER A 1 189 ? 83.729 45.770 14.986 1.00 16.68 188 SER A N 1
ATOM 1497 C CA . SER A 1 189 ? 83.000 46.551 13.978 1.00 17.53 188 SER A CA 1
ATOM 1498 C C . SER A 1 189 ? 81.854 45.738 13.347 1.00 16.84 188 SER A C 1
ATOM 1499 O O . SER A 1 189 ? 80.775 46.259 13.072 1.00 16.56 188 SER A O 1
ATOM 1502 N N . PHE A 1 190 ? 82.079 44.436 13.185 1.00 16.24 189 PHE A N 1
ATOM 1503 C CA . PHE A 1 190 ? 81.060 43.525 12.674 1.00 16.29 189 PHE A CA 1
ATOM 1504 C C . PHE A 1 190 ? 79.882 43.394 13.621 1.00 15.17 189 PHE A C 1
ATOM 1505 O O . PHE A 1 190 ? 78.742 43.505 13.210 1.00 15.20 189 PHE A O 1
ATOM 1513 N N . VAL A 1 191 ? 80.164 43.210 14.896 1.00 15.69 190 VAL A N 1
ATOM 1514 C CA . VAL A 1 191 ? 79.122 43.197 15.926 1.00 16.19 190 VAL A CA 1
ATOM 1515 C C . VAL A 1 191 ? 78.297 44.496 15.832 1.00 16.60 190 VAL A C 1
ATOM 1516 O O . VAL A 1 191 ? 77.063 44.489 15.849 1.00 15.43 190 VAL A O 1
ATOM 1520 N N . HIS A 1 192 ? 78.990 45.607 15.687 1.00 17.77 191 HIS A N 1
ATOM 1521 C CA . HIS A 1 192 ? 78.311 46.890 15.715 1.00 17.55 191 HIS A CA 1
ATOM 1522 C C . HIS A 1 192 ? 77.440 47.082 14.476 1.00 17.55 191 HIS A C 1
ATOM 1523 O O . HIS A 1 192 ? 76.361 47.658 14.534 1.00 18.36 191 HIS A O 1
ATOM 1530 N N . LEU A 1 193 ? 77.901 46.560 13.366 1.00 16.61 192 LEU A N 1
ATOM 1531 C CA . LEU A 1 193 ? 77.188 46.604 12.104 1.00 17.45 192 LEU A CA 1
ATOM 1532 C C . LEU A 1 193 ? 75.899 45.772 12.203 1.00 16.75 192 LEU A C 1
ATOM 1533 O O . LEU A 1 193 ? 74.817 46.207 11.791 1.00 16.28 192 LEU A O 1
ATOM 1538 N N . ILE A 1 194 ? 76.006 44.580 12.771 1.00 15.77 193 ILE A N 1
ATOM 1539 C CA A ILE A 1 194 ? 74.835 43.751 12.932 0.50 15.86 193 ILE A CA 1
ATOM 1540 C CA B ILE A 1 194 ? 74.845 43.729 12.981 0.50 15.95 193 ILE A CA 1
ATOM 1541 C C . ILE A 1 194 ? 73.878 44.449 13.910 1.00 16.54 193 ILE A C 1
ATOM 1542 O O . ILE A 1 194 ? 72.645 44.515 13.661 1.00 17.08 193 ILE A O 1
ATOM 1551 N N . ASP A 1 195 ? 74.406 45.003 14.992 1.00 16.83 194 ASP A N 1
ATOM 1552 C CA . ASP A 1 195 ? 73.536 45.762 15.916 1.00 17.87 194 ASP A CA 1
ATOM 1553 C C . ASP A 1 195 ? 72.808 46.937 15.249 1.00 17.95 194 ASP A C 1
ATOM 1554 O O . ASP A 1 195 ? 71.663 47.234 15.579 1.00 17.19 194 ASP A O 1
ATOM 1559 N N . GLN A 1 196 ? 73.491 47.600 14.341 1.00 18.09 195 GLN A N 1
ATOM 1560 C CA . GLN A 1 196 ? 72.898 48.718 13.639 1.00 20.07 195 GLN A CA 1
ATOM 1561 C C . GLN A 1 196 ? 71.721 48.235 12.785 1.00 19.72 195 GLN A C 1
ATOM 1562 O O . GLN A 1 196 ? 70.651 48.834 12.814 1.00 19.14 195 GLN A O 1
ATOM 1568 N N . LEU A 1 197 ? 71.916 47.143 12.052 1.00 18.88 196 LEU A N 1
ATOM 1569 C CA . LEU A 1 197 ? 70.835 46.574 11.240 1.00 18.51 196 LEU A CA 1
ATOM 1570 C C . LEU A 1 197 ? 69.678 46.111 12.111 1.00 18.48 196 LEU A C 1
ATOM 1571 O O . LEU A 1 197 ? 68.496 46.277 11.747 1.00 19.09 196 LEU A O 1
ATOM 1576 N N . ASP A 1 198 ? 69.995 45.512 13.256 1.00 18.46 197 ASP A N 1
ATOM 1577 C CA . ASP A 1 198 ? 68.946 45.096 14.189 1.00 18.84 197 ASP A CA 1
ATOM 1578 C C . ASP A 1 198 ? 68.136 46.329 14.686 1.00 19.56 197 ASP A C 1
ATOM 1579 O O . ASP A 1 198 ? 66.910 46.287 14.741 1.00 20.19 197 ASP A O 1
ATOM 1584 N N . TYR A 1 199 ? 68.816 47.424 14.995 1.00 18.61 198 TYR A N 1
ATOM 1585 C CA . TYR A 1 199 ? 68.132 48.665 15.446 1.00 19.06 198 TYR A CA 1
ATOM 1586 C C . TYR A 1 199 ? 67.225 49.185 14.341 1.00 20.50 198 TYR A C 1
ATOM 1587 O O . TYR A 1 199 ? 66.063 49.470 14.576 1.00 18.98 198 TYR A O 1
ATOM 1596 N N . ASP A 1 200 ? 67.745 49.262 13.121 1.00 21.00 199 ASP A N 1
ATOM 1597 C CA . ASP A 1 200 ? 66.918 49.743 12.015 1.00 23.91 199 ASP A CA 1
ATOM 1598 C C . ASP A 1 200 ? 65.709 48.862 11.778 1.00 24.28 199 ASP A C 1
ATOM 1599 O O . ASP A 1 200 ? 64.646 49.360 11.443 1.00 25.88 199 ASP A O 1
ATOM 1604 N N . THR A 1 201 ? 65.865 47.567 12.001 1.00 24.21 200 THR A N 1
ATOM 1605 C CA . THR A 1 201 ? 64.800 46.625 11.797 1.00 25.24 200 THR A CA 1
ATOM 1606 C C . THR A 1 201 ? 63.801 46.722 12.952 1.00 26.60 200 THR A C 1
ATOM 1607 O O . THR A 1 201 ? 62.592 46.713 12.732 1.00 28.02 200 THR A O 1
ATOM 1611 N N . ASP A 1 202 ? 64.284 46.816 14.186 1.00 26.25 201 ASP A N 1
ATOM 1612 C CA . ASP A 1 202 ? 63.356 47.048 15.317 1.00 27.36 201 ASP A CA 1
ATOM 1613 C C . ASP A 1 202 ? 62.492 48.305 15.120 1.00 28.37 201 ASP A C 1
ATOM 1614 O O . ASP A 1 202 ? 61.308 48.311 15.480 1.00 28.69 201 ASP A O 1
ATOM 1619 N N . ARG A 1 203 ? 63.074 49.353 14.566 1.00 28.42 202 ARG A N 1
ATOM 1620 C CA . ARG A 1 203 ? 62.368 50.607 14.385 1.00 31.37 202 ARG A CA 1
ATOM 1621 C C . ARG A 1 203 ? 61.230 50.541 13.387 1.00 34.73 202 ARG A C 1
ATOM 1622 O O . ARG A 1 203 ? 60.351 51.413 13.426 1.00 34.75 202 ARG A O 1
ATOM 1630 N N . GLU A 1 204 ? 61.240 49.526 12.514 1.00 36.49 203 GLU A N 1
ATOM 1631 C CA A GLU A 1 204 ? 60.110 49.307 11.608 0.50 38.91 203 GLU A CA 1
ATOM 1632 C CA B GLU A 1 204 ? 60.114 49.235 11.606 0.50 38.33 203 GLU A CA 1
ATOM 1633 C C . GLU A 1 204 ? 58.821 48.986 12.378 1.00 40.49 203 GLU A C 1
ATOM 1634 O O . GLU A 1 204 ? 57.742 49.095 11.825 1.00 42.24 203 GLU A O 1
ATOM 1645 N N . THR A 1 205 ? 58.928 48.623 13.655 1.00 41.90 204 THR A N 1
ATOM 1646 C CA . THR A 1 205 ? 57.739 48.465 14.513 1.00 44.60 204 THR A CA 1
ATOM 1647 C C . THR A 1 205 ? 57.104 49.832 14.941 1.00 46.61 204 THR A C 1
ATOM 1648 O O . THR A 1 205 ? 56.030 49.855 15.523 1.00 47.09 204 THR A O 1
ATOM 1652 N N . HIS A 1 206 ? 57.786 50.946 14.654 1.00 47.48 205 HIS A N 1
ATOM 1653 C CA . HIS A 1 206 ? 57.288 52.303 14.940 1.00 50.06 205 HIS A CA 1
ATOM 1654 C C . HIS A 1 206 ? 56.454 52.861 13.805 1.00 52.84 205 HIS A C 1
ATOM 1655 O O . HIS A 1 206 ? 55.612 53.696 14.066 1.00 54.91 205 HIS A O 1
ATOM 1662 N N . ILE A 1 207 ? 56.740 52.441 12.562 1.00 54.37 206 ILE A N 1
ATOM 1663 C CA . ILE A 1 207 ? 55.980 52.861 11.350 1.00 56.84 206 ILE A CA 1
ATOM 1664 C C . ILE A 1 207 ? 54.471 52.665 11.557 1.00 58.98 206 ILE A C 1
ATOM 1665 O O . ILE A 1 207 ? 53.725 53.633 11.749 1.00 61.80 206 ILE A O 1
ATOM 1670 N N . GLY B 1 1 ? 63.383 41.725 28.182 1.00 43.51 0 GLY B N 1
ATOM 1671 C CA . GLY B 1 1 ? 64.186 40.480 28.063 1.00 40.42 0 GLY B CA 1
ATOM 1672 C C . GLY B 1 1 ? 65.635 40.805 28.405 1.00 38.41 0 GLY B C 1
ATOM 1673 O O . GLY B 1 1 ? 66.138 41.901 28.145 1.00 39.46 0 GLY B O 1
ATOM 1682 N N . PRO B 1 3 ? 69.571 40.339 27.662 1.00 25.56 2 PRO B N 1
ATOM 1683 C CA . PRO B 1 3 ? 70.365 39.931 26.518 1.00 23.42 2 PRO B CA 1
ATOM 1684 C C . PRO B 1 3 ? 70.960 38.540 26.715 1.00 22.67 2 PRO B C 1
ATOM 1685 O O . PRO B 1 3 ? 71.349 38.195 27.824 1.00 22.99 2 PRO B O 1
ATOM 1689 N N . LEU B 1 4 ? 70.990 37.765 25.640 1.00 20.76 3 LEU B N 1
ATOM 1690 C CA . LEU B 1 4 ? 71.542 36.411 25.633 1.00 20.22 3 LEU B CA 1
ATOM 1691 C C . LEU B 1 4 ? 72.801 36.464 24.745 1.00 18.38 3 LEU B C 1
ATOM 1692 O O . LEU B 1 4 ? 72.727 36.383 23.513 1.00 17.48 3 LEU B O 1
ATOM 1697 N N . LEU B 1 5 ? 73.943 36.668 25.378 1.00 18.04 4 LEU B N 1
ATOM 1698 C CA . LEU B 1 5 ? 75.130 37.175 24.673 1.00 17.77 4 LEU B CA 1
ATOM 1699 C C . LEU B 1 5 ? 76.115 36.059 24.315 1.00 17.87 4 LEU B C 1
ATOM 1700 O O . LEU B 1 5 ? 76.354 35.140 25.107 1.00 18.61 4 LEU B O 1
ATOM 1705 N N . ILE B 1 6 ? 76.657 36.137 23.098 1.00 17.88 5 ILE B N 1
ATOM 1706 C CA . ILE B 1 6 ? 77.738 35.262 22.649 1.00 17.79 5 ILE B CA 1
ATOM 1707 C C . ILE B 1 6 ? 78.903 36.142 22.156 1.00 17.43 5 ILE B C 1
ATOM 1708 O O . ILE B 1 6 ? 78.693 37.196 21.567 1.00 16.04 5 ILE B O 1
ATOM 1713 N N . ASP B 1 7 ? 80.119 35.756 22.511 1.00 16.99 6 ASP B N 1
ATOM 1714 C CA . ASP B 1 7 ? 81.301 36.340 21.968 1.00 18.03 6 ASP B CA 1
ATOM 1715 C C . ASP B 1 7 ? 81.337 36.045 20.442 1.00 16.82 6 ASP B C 1
ATOM 1716 O O . ASP B 1 7 ? 81.238 34.901 20.040 1.00 18.12 6 ASP B O 1
ATOM 1721 N N . ILE B 1 8 ? 81.396 37.073 19.617 1.00 17.08 7 ILE B N 1
ATOM 1722 C CA . ILE B 1 8 ? 81.325 36.886 18.144 1.00 16.74 7 ILE B CA 1
ATOM 1723 C C . ILE B 1 8 ? 82.430 35.924 17.670 1.00 17.88 7 ILE B C 1
ATOM 1724 O O . ILE B 1 8 ? 82.200 35.163 16.732 1.00 18.57 7 ILE B O 1
ATOM 1729 N N . ARG B 1 9 ? 83.566 35.899 18.362 1.00 18.25 8 ARG B N 1
ATOM 1730 C CA . ARG B 1 9 ? 84.666 34.995 18.006 1.00 19.60 8 ARG B CA 1
ATOM 1731 C C . ARG B 1 9 ? 84.315 33.533 18.200 1.00 20.36 8 ARG B C 1
ATOM 1732 O O . ARG B 1 9 ? 84.843 32.680 17.478 1.00 22.90 8 ARG B O 1
ATOM 1740 N N . LYS B 1 10 ? 83.380 33.236 19.107 1.00 19.29 9 LYS B N 1
ATOM 1741 C CA . LYS B 1 10 ? 83.019 31.882 19.415 1.00 19.19 9 LYS B CA 1
ATOM 1742 C C . LYS B 1 10 ? 81.980 31.293 18.477 1.00 18.73 9 LYS B C 1
ATOM 1743 O O . LYS B 1 10 ? 81.607 30.159 18.633 1.00 18.48 9 LYS B O 1
ATOM 1749 N N . LEU B 1 11 ? 81.563 32.010 17.448 1.00 18.73 10 LEU B N 1
ATOM 1750 C CA . LEU B 1 11 ? 80.832 31.371 16.362 1.00 17.72 10 LEU B CA 1
ATOM 1751 C C . LEU B 1 11 ? 81.613 30.185 15.793 1.00 17.52 10 LEU B C 1
ATOM 1752 O O . LEU B 1 11 ? 81.016 29.227 15.310 1.00 16.90 10 LEU B O 1
ATOM 1757 N N . THR B 1 12 ? 82.927 30.192 15.919 1.00 17.53 11 THR B N 1
ATOM 1758 C CA . THR B 1 12 ? 83.720 29.093 15.456 1.00 18.17 11 THR B CA 1
ATOM 1759 C C . THR B 1 12 ? 83.369 27.825 16.248 1.00 19.31 11 THR B C 1
ATOM 1760 O O . THR B 1 12 ? 83.435 26.701 15.725 1.00 20.03 11 THR B O 1
ATOM 1764 N N . LEU B 1 13 ? 82.945 27.990 17.495 1.00 19.45 12 LEU B N 1
ATOM 1765 C CA . LEU B 1 13 ? 82.558 26.856 18.290 1.00 20.36 12 LEU B CA 1
ATOM 1766 C C . LEU B 1 13 ? 81.267 26.241 17.798 1.00 19.41 12 LEU B C 1
ATOM 1767 O O . LEU B 1 13 ? 81.052 25.057 17.979 1.00 20.25 12 LEU B O 1
ATOM 1772 N N . ILE B 1 14 ? 80.394 27.024 17.177 1.00 19.11 13 ILE B N 1
ATOM 1773 C CA . ILE B 1 14 ? 79.175 26.463 16.580 1.00 18.56 13 ILE B CA 1
ATOM 1774 C C . ILE B 1 14 ? 79.526 25.517 15.406 1.00 18.27 13 ILE B C 1
ATOM 1775 O O . ILE B 1 14 ? 79.012 24.378 15.312 1.00 17.28 13 ILE B O 1
ATOM 1780 N N . THR B 1 15 ? 80.439 25.954 14.542 1.00 17.80 14 THR B N 1
ATOM 1781 C CA . THR B 1 15 ? 80.957 25.089 13.479 1.00 17.62 14 THR B CA 1
ATOM 1782 C C . THR B 1 15 ? 81.576 23.805 14.048 1.00 18.76 14 THR B C 1
ATOM 1783 O O . THR B 1 15 ? 81.311 22.707 13.550 1.00 18.46 14 THR B O 1
ATOM 1787 N N . ARG B 1 16 ? 82.376 23.938 15.094 1.00 19.03 15 ARG B N 1
ATOM 1788 C CA . ARG B 1 16 ? 83.043 22.775 15.681 1.00 20.86 15 ARG B CA 1
ATOM 1789 C C . ARG B 1 16 ? 82.041 21.791 16.294 1.00 19.78 15 ARG B C 1
ATOM 1790 O O . ARG B 1 16 ? 82.215 20.590 16.120 1.00 18.79 15 ARG B O 1
ATOM 1798 N N . LEU B 1 17 ? 81.013 22.299 16.977 1.00 19.09 16 LEU B N 1
ATOM 1799 C CA . LEU B 1 17 ? 79.999 21.458 17.587 1.00 20.95 16 LEU B CA 1
ATOM 1800 C C . LEU B 1 17 ? 79.232 20.693 16.510 1.00 21.28 16 LEU B C 1
ATOM 1801 O O . LEU B 1 17 ? 78.979 19.513 16.635 1.00 22.63 16 LEU B O 1
ATOM 1806 N N . ILE B 1 18 ? 78.853 21.381 15.443 1.00 21.43 17 ILE B N 1
ATOM 1807 C CA . ILE B 1 18 ? 78.111 20.746 14.369 1.00 21.25 17 ILE B CA 1
ATOM 1808 C C . ILE B 1 18 ? 78.986 19.666 13.725 1.00 21.69 17 ILE B C 1
ATOM 1809 O O . ILE B 1 18 ? 78.492 18.609 13.398 1.00 21.03 17 ILE B O 1
ATOM 1814 N N . GLN B 1 19 ? 80.278 19.931 13.535 1.00 21.70 18 GLN B N 1
ATOM 1815 C CA . GLN B 1 19 ? 81.193 18.888 13.057 1.00 22.45 18 GLN B CA 1
ATOM 1816 C C . GLN B 1 19 ? 81.295 17.674 14.031 1.00 22.66 18 GLN B C 1
ATOM 1817 O O . GLN B 1 19 ? 81.361 16.513 13.594 1.00 22.05 18 GLN B O 1
ATOM 1823 N N . ASP B 1 20 ? 81.316 17.911 15.338 1.00 22.55 19 ASP B N 1
ATOM 1824 C CA . ASP B 1 20 ? 81.254 16.776 16.293 1.00 22.50 19 ASP B CA 1
ATOM 1825 C C . ASP B 1 20 ? 79.955 15.974 16.122 1.00 21.63 19 ASP B C 1
ATOM 1826 O O . ASP B 1 20 ? 79.949 14.728 16.239 1.00 22.22 19 ASP B O 1
ATOM 1831 N N . GLY B 1 21 ? 78.848 16.662 15.841 1.00 20.65 20 GLY B N 1
ATOM 1832 C CA . GLY B 1 21 ? 77.563 15.980 15.518 1.00 20.72 20 GLY B CA 1
ATOM 1833 C C . GLY B 1 21 ? 77.720 15.062 14.298 1.00 22.05 20 GLY B C 1
ATOM 1834 O O . GLY B 1 21 ? 77.377 13.882 14.330 1.00 22.95 20 GLY B O 1
ATOM 1835 N N . ALA B 1 22 ? 78.260 15.621 13.224 1.00 21.71 21 ALA B N 1
ATOM 1836 C CA . ALA B 1 22 ? 78.538 14.872 11.994 1.00 22.32 21 ALA B CA 1
ATOM 1837 C C . ALA B 1 22 ? 79.397 13.634 12.225 1.00 23.81 21 ALA B C 1
ATOM 1838 O O . ALA B 1 22 ? 79.082 12.583 11.713 1.00 23.17 21 ALA B O 1
ATOM 1840 N N . GLU B 1 23 ? 80.483 13.786 12.980 1.00 24.57 22 GLU B N 1
ATOM 1841 C CA . GLU B 1 23 ? 81.368 12.679 13.276 1.00 26.43 22 GLU B CA 1
ATOM 1842 C C . GLU B 1 23 ? 80.684 11.560 14.017 1.00 25.19 22 GLU B C 1
ATOM 1843 O O . GLU B 1 23 ? 80.881 10.403 13.691 1.00 25.22 22 GLU B O 1
ATOM 1849 N N . GLN B 1 24 ? 79.859 11.907 14.990 1.00 24.37 23 GLN B N 1
ATOM 1850 C CA . GLN B 1 24 ? 79.112 10.909 15.728 1.00 23.95 23 GLN B CA 1
ATOM 1851 C C . GLN B 1 24 ? 78.055 10.223 14.860 1.00 22.98 23 GLN B C 1
ATOM 1852 O O . GLN B 1 24 ? 77.850 9.023 15.008 1.00 23.07 23 GLN B O 1
ATOM 1858 N N . VAL B 1 25 ? 77.383 10.966 13.974 1.00 21.90 24 VAL B N 1
ATOM 1859 C CA . VAL B 1 25 ? 76.468 10.337 13.037 1.00 20.77 24 VAL B CA 1
ATOM 1860 C C . VAL B 1 25 ? 77.226 9.270 12.261 1.00 22.55 24 VAL B C 1
ATOM 1861 O O . VAL B 1 25 ? 76.711 8.187 12.104 1.00 22.13 24 VAL B O 1
ATOM 1865 N N . ALA B 1 26 ? 78.453 9.558 11.829 1.00 22.59 25 ALA B N 1
ATOM 1866 C CA . ALA B 1 26 ? 79.162 8.636 10.961 1.00 23.53 25 ALA B CA 1
ATOM 1867 C C . ALA B 1 26 ? 79.566 7.382 11.748 1.00 24.33 25 ALA B C 1
ATOM 1868 O O . ALA B 1 26 ? 79.379 6.290 11.259 1.00 24.99 25 ALA B O 1
ATOM 1870 N N . ASP B 1 27 ? 80.007 7.556 12.988 1.00 24.34 26 ASP B N 1
ATOM 1871 C CA A ASP B 1 27 ? 80.399 6.422 13.829 0.50 24.94 26 ASP B CA 1
ATOM 1872 C CA B ASP B 1 27 ? 80.393 6.444 13.864 0.50 25.29 26 ASP B CA 1
ATOM 1873 C C . ASP B 1 27 ? 79.175 5.579 14.179 1.00 24.14 26 ASP B C 1
ATOM 1874 O O . ASP B 1 27 ? 79.233 4.355 14.156 1.00 23.78 26 ASP B O 1
ATOM 1883 N N . SER B 1 28 ? 78.064 6.234 14.492 1.00 22.86 27 SER B N 1
ATOM 1884 C CA . SER B 1 28 ? 76.836 5.507 14.804 1.00 23.02 27 SER B CA 1
ATOM 1885 C C . SER B 1 28 ? 76.251 4.779 13.593 1.00 22.35 27 SER B C 1
ATOM 1886 O O . SER B 1 28 ? 75.719 3.712 13.745 1.00 21.57 27 SER B O 1
ATOM 1889 N N . LEU B 1 29 ? 76.338 5.351 12.398 1.00 22.54 28 LEU B N 1
ATOM 1890 C CA . LEU B 1 29 ? 75.924 4.624 11.219 1.00 23.11 28 LEU B CA 1
ATOM 1891 C C . LEU B 1 29 ? 76.736 3.327 11.094 1.00 24.52 28 LEU B C 1
ATOM 1892 O O . LEU B 1 29 ? 76.174 2.290 10.713 1.00 25.44 28 LEU B O 1
ATOM 1897 N N . ALA B 1 30 ? 78.024 3.360 11.417 1.00 25.57 29 ALA B N 1
ATOM 1898 C CA . ALA B 1 30 ? 78.853 2.152 11.333 1.00 27.42 29 ALA B CA 1
ATOM 1899 C C . ALA B 1 30 ? 78.455 1.184 12.445 1.00 28.51 29 ALA B C 1
ATOM 1900 O O . ALA B 1 30 ? 78.169 0.037 12.172 1.00 28.61 29 ALA B O 1
ATOM 1902 N N . THR B 1 31 ? 78.432 1.652 13.690 1.00 28.60 30 THR B N 1
ATOM 1903 C CA . THR B 1 31 ? 78.127 0.767 14.823 1.00 30.14 30 THR B CA 1
ATOM 1904 C C . THR B 1 31 ? 76.700 0.183 14.794 1.00 30.12 30 THR B C 1
ATOM 1905 O O . THR B 1 31 ? 76.513 -1.022 14.977 1.00 30.56 30 THR B O 1
ATOM 1909 N N . LEU B 1 32 ? 75.701 1.030 14.575 1.00 29.43 31 LEU B N 1
ATOM 1910 C CA . LEU B 1 32 ? 74.317 0.610 14.730 1.00 29.75 31 LEU B CA 1
ATOM 1911 C C . LEU B 1 32 ? 73.644 0.176 13.435 1.00 29.53 31 LEU B C 1
ATOM 1912 O O . LEU B 1 32 ? 72.681 -0.555 13.485 1.00 30.94 31 LEU B O 1
ATOM 1917 N N . ALA B 1 33 ? 74.127 0.612 12.281 1.00 29.64 32 ALA B N 1
ATOM 1918 C CA . ALA B 1 33 ? 73.481 0.256 11.021 1.00 29.55 32 ALA B CA 1
ATOM 1919 C C . ALA B 1 33 ? 74.396 -0.533 10.096 1.00 30.57 32 ALA B C 1
ATOM 1920 O O . ALA B 1 33 ? 73.939 -1.021 9.085 1.00 30.76 32 ALA B O 1
ATOM 1922 N N . GLY B 1 34 ? 75.678 -0.658 10.446 1.00 31.48 33 GLY B N 1
ATOM 1923 C CA . GLY B 1 34 ? 76.659 -1.311 9.582 1.00 32.21 33 GLY B CA 1
ATOM 1924 C C . GLY B 1 34 ? 76.809 -0.583 8.257 1.00 32.46 33 GLY B C 1
ATOM 1925 O O . GLY B 1 34 ? 77.042 -1.215 7.237 1.00 31.74 33 GLY B O 1
ATOM 1926 N N . VAL B 1 35 ? 76.671 0.746 8.270 1.00 31.06 34 VAL B N 1
ATOM 1927 C CA . VAL B 1 35 ? 76.778 1.543 7.056 1.00 31.49 34 VAL B CA 1
ATOM 1928 C C . VAL B 1 35 ? 78.007 2.415 7.169 1.00 32.53 34 VAL B C 1
ATOM 1929 O O . VAL B 1 35 ? 78.182 3.118 8.177 1.00 32.07 34 VAL B O 1
ATOM 1933 N N . ASP B 1 36 ? 78.855 2.362 6.145 1.00 33.29 35 ASP B N 1
ATOM 1934 C CA . ASP B 1 36 ? 80.110 3.069 6.137 1.00 34.85 35 ASP B CA 1
ATOM 1935 C C . ASP B 1 36 ? 79.857 4.344 5.325 1.00 33.52 35 ASP B C 1
ATOM 1936 O O . ASP B 1 36 ? 79.539 4.258 4.140 1.00 33.73 35 ASP B O 1
ATOM 1941 N N . ALA B 1 37 ? 79.910 5.510 5.970 1.00 31.00 36 ALA B N 1
ATOM 1942 C CA . ALA B 1 37 ? 79.567 6.774 5.293 1.00 29.59 36 ALA B CA 1
ATOM 1943 C C . ALA B 1 37 ? 80.390 7.947 5.797 1.00 29.54 36 ALA B C 1
ATOM 1944 O O . ALA B 1 37 ? 80.849 7.918 6.931 1.00 29.34 36 ALA B O 1
ATOM 1946 N N . ALA B 1 38 ? 80.570 8.961 4.954 1.00 29.00 37 ALA B N 1
ATOM 1947 C CA . ALA B 1 38 ? 81.090 10.265 5.368 1.00 29.45 37 ALA B CA 1
ATOM 1948 C C . ALA B 1 38 ? 79.860 11.165 5.565 1.00 28.67 37 ALA B C 1
ATOM 1949 O O . ALA B 1 38 ? 78.922 11.112 4.785 1.00 29.37 37 ALA B O 1
ATOM 1951 N N . VAL B 1 39 ? 79.832 11.941 6.639 1.00 28.57 38 VAL B N 1
ATOM 1952 C CA . VAL B 1 39 ? 78.739 12.863 6.881 1.00 27.68 38 VAL B CA 1
ATOM 1953 C C . VAL B 1 39 ? 79.312 14.263 6.805 1.00 29.59 38 VAL B C 1
ATOM 1954 O O . VAL B 1 39 ? 80.150 14.647 7.625 1.00 29.72 38 VAL B O 1
ATOM 1958 N N . GLU B 1 40 ? 78.869 15.016 5.814 1.00 30.35 39 GLU B N 1
ATOM 1959 C CA . GLU B 1 40 ? 79.457 16.303 5.522 1.00 32.46 39 GLU B CA 1
ATOM 1960 C C . GLU B 1 40 ? 78.460 17.416 5.743 1.00 30.93 39 GLU B C 1
ATOM 1961 O O . GLU B 1 40 ? 77.310 17.302 5.356 1.00 30.40 39 GLU B O 1
ATOM 1967 N N . ILE B 1 41 ? 78.925 18.492 6.364 1.00 30.43 40 ILE B N 1
ATOM 1968 C CA . ILE B 1 41 ? 78.139 19.733 6.510 1.00 30.34 40 ILE B CA 1
ATOM 1969 C C . ILE B 1 41 ? 78.375 20.665 5.304 1.00 31.21 40 ILE B C 1
ATOM 1970 O O . ILE B 1 41 ? 79.473 21.219 5.129 1.00 31.72 40 ILE B O 1
ATOM 1975 N N . LYS B 1 42 ? 77.349 20.838 4.473 1.00 31.53 41 LYS B N 1
ATOM 1976 C CA . LYS B 1 42 ? 77.429 21.713 3.271 1.00 33.01 41 LYS B CA 1
ATOM 1977 C C . LYS B 1 42 ? 77.176 23.204 3.542 1.00 32.46 41 LYS B C 1
ATOM 1978 O O . LYS B 1 42 ? 77.643 24.077 2.786 1.00 32.41 41 LYS B O 1
ATOM 1984 N N . SER B 1 43 ? 76.433 23.513 4.601 1.00 31.22 42 SER B N 1
ATOM 1985 C CA . SER B 1 43 ? 76.118 24.921 4.917 1.00 31.67 42 SER B CA 1
ATOM 1986 C C . SER B 1 43 ? 75.604 24.968 6.316 1.00 31.10 42 SER B C 1
ATOM 1987 O O . SER B 1 43 ? 75.090 23.951 6.824 1.00 30.04 42 SER B O 1
ATOM 1990 N N . LEU B 1 44 ? 75.781 26.117 6.950 1.00 30.38 43 LEU B N 1
ATOM 1991 C CA . LEU B 1 44 ? 75.323 26.359 8.322 1.00 30.30 43 LEU B CA 1
ATOM 1992 C C . LEU B 1 44 ? 74.848 27.799 8.355 1.00 30.53 43 LEU B C 1
ATOM 1993 O O . LEU B 1 44 ? 75.689 28.717 8.271 1.00 32.82 43 LEU B O 1
ATOM 1998 N N . SER B 1 45 ? 73.531 27.996 8.476 1.00 29.59 44 SER B N 1
ATOM 1999 C CA A SER B 1 45 ? 72.868 29.296 8.336 0.50 29.15 44 SER B CA 1
ATOM 2000 C CA B SER B 1 45 ? 72.945 29.337 8.396 0.50 29.33 44 SER B CA 1
ATOM 2001 C C . SER B 1 45 ? 71.985 29.608 9.551 1.00 28.24 44 SER B C 1
ATOM 2002 O O . SER B 1 45 ? 71.680 28.707 10.365 1.00 27.33 44 SER B O 1
ATOM 2007 N N . PHE B 1 46 ? 71.531 30.856 9.643 1.00 25.81 45 PHE B N 1
ATOM 2008 C CA . PHE B 1 46 ? 70.742 31.294 10.785 1.00 23.54 45 PHE B CA 1
ATOM 2009 C C . PHE B 1 46 ? 69.447 31.914 10.311 1.00 23.35 45 PHE B C 1
ATOM 2010 O O . PHE B 1 46 ? 69.472 32.888 9.538 1.00 23.67 45 PHE B O 1
ATOM 2018 N N . VAL B 1 47 ? 68.320 31.395 10.788 1.00 22.56 46 VAL B N 1
ATOM 2019 C CA . VAL B 1 47 ? 66.996 31.879 10.380 1.00 23.84 46 VAL B CA 1
ATOM 2020 C C . VAL B 1 47 ? 66.046 32.021 11.589 1.00 24.42 46 VAL B C 1
ATOM 2021 O O . VAL B 1 47 ? 66.293 31.467 12.657 1.00 22.82 46 VAL B O 1
ATOM 2025 N N . GLN B 1 48 ? 64.994 32.797 11.426 1.00 26.36 47 GLN B N 1
ATOM 2026 C CA . GLN B 1 48 ? 63.942 32.897 12.428 1.00 28.33 47 GLN B CA 1
ATOM 2027 C C . GLN B 1 48 ? 63.008 31.704 12.304 1.00 28.75 47 GLN B C 1
ATOM 2028 O O . GLN B 1 48 ? 62.739 31.253 11.200 1.00 28.14 47 GLN B O 1
ATOM 2034 N N . PRO B 1 49 ? 62.478 31.212 13.433 1.00 30.31 48 PRO B N 1
ATOM 2035 C CA . PRO B 1 49 ? 61.577 30.046 13.449 1.00 31.12 48 PRO B CA 1
ATOM 2036 C C . PRO B 1 49 ? 60.425 30.208 12.494 1.00 33.17 48 PRO B C 1
ATOM 2037 O O . PRO B 1 49 ? 60.038 29.248 11.834 1.00 31.79 48 PRO B O 1
ATOM 2041 N N . GLU B 1 50 ? 59.918 31.436 12.366 1.00 35.02 49 GLU B N 1
ATOM 2042 C CA A GLU B 1 50 ? 58.774 31.689 11.488 0.50 36.55 49 GLU B CA 1
ATOM 2043 C CA B GLU B 1 50 ? 58.772 31.709 11.485 0.50 36.87 49 GLU B CA 1
ATOM 2044 C C . GLU B 1 50 ? 59.114 31.379 10.028 1.00 36.62 49 GLU B C 1
ATOM 2045 O O . GLU B 1 50 ? 58.235 31.084 9.248 1.00 37.68 49 GLU B O 1
ATOM 2056 N N . ASP B 1 51 ? 60.397 31.418 9.668 1.00 35.36 50 ASP B N 1
ATOM 2057 C CA . ASP B 1 51 ? 60.815 31.202 8.279 1.00 35.63 50 ASP B CA 1
ATOM 2058 C C . ASP B 1 51 ? 61.245 29.782 7.911 1.00 34.14 50 ASP B C 1
ATOM 2059 O O . ASP B 1 51 ? 61.746 29.574 6.815 1.00 33.98 50 ASP B O 1
ATOM 2064 N N . ILE B 1 52 ? 61.058 28.801 8.783 1.00 33.29 51 ILE B N 1
ATOM 2065 C CA . ILE B 1 52 ? 61.620 27.481 8.468 1.00 32.84 51 ILE B CA 1
ATOM 2066 C C . ILE B 1 52 ? 60.881 26.785 7.318 1.00 34.21 51 ILE B C 1
ATOM 2067 O O . ILE B 1 52 ? 61.486 26.015 6.580 1.00 33.94 51 ILE B O 1
ATOM 2072 N N . ALA B 1 53 ? 59.596 27.071 7.140 1.00 36.72 52 ALA B N 1
ATOM 2073 C CA . ALA B 1 53 ? 58.821 26.433 6.042 1.00 38.72 52 ALA B CA 1
ATOM 2074 C C . ALA B 1 53 ? 59.442 26.747 4.679 1.00 39.82 52 ALA B C 1
ATOM 2075 O O . ALA B 1 53 ? 59.516 25.887 3.786 1.00 40.20 52 ALA B O 1
ATOM 2077 N N . THR B 1 54 ? 59.959 27.950 4.539 1.00 41.35 53 THR B N 1
ATOM 2078 C CA . THR B 1 54 ? 60.544 28.355 3.269 1.00 43.74 53 THR B CA 1
ATOM 2079 C C . THR B 1 54 ? 61.898 27.640 3.006 1.00 43.66 53 THR B C 1
ATOM 2080 O O . THR B 1 54 ? 62.276 27.446 1.847 1.00 45.33 53 THR B O 1
ATOM 2084 N N . GLU B 1 55 ? 62.598 27.208 4.058 1.00 42.34 54 GLU B N 1
ATOM 2085 C CA . GLU B 1 55 ? 63.839 26.430 3.906 1.00 42.10 54 GLU B CA 1
ATOM 2086 C C . GLU B 1 55 ? 63.596 24.965 3.582 1.00 41.95 54 GLU B C 1
ATOM 2087 O O . GLU B 1 55 ? 64.516 24.220 3.272 1.00 41.07 54 GLU B O 1
ATOM 2101 N N . GLY B 1 57 ? 61.066 23.806 1.236 1.00 47.45 56 GLY B N 1
ATOM 2102 C CA . GLY B 1 57 ? 60.640 23.505 -0.134 1.00 49.62 56 GLY B CA 1
ATOM 2103 C C . GLY B 1 57 ? 59.372 22.655 -0.206 1.00 50.62 56 GLY B C 1
ATOM 2104 O O . GLY B 1 57 ? 58.979 21.980 0.762 1.00 50.90 56 GLY B O 1
ATOM 2105 N N . GLY B 1 58 ? 58.762 22.653 -1.387 1.00 51.83 57 GLY B N 1
ATOM 2106 C CA . GLY B 1 58 ? 57.335 22.424 -1.524 1.00 52.00 57 GLY B CA 1
ATOM 2107 C C . GLY B 1 58 ? 56.911 20.994 -1.723 1.00 51.21 57 GLY B C 1
ATOM 2108 O O . GLY B 1 58 ? 57.738 20.069 -1.777 1.00 51.22 57 GLY B O 1
ATOM 2109 N N . GLY B 1 59 ? 55.598 20.821 -1.850 1.00 50.75 58 GLY B N 1
ATOM 2110 C CA . GLY B 1 59 ? 54.995 19.501 -1.944 1.00 49.20 58 GLY B CA 1
ATOM 2111 C C . GLY B 1 59 ? 55.166 18.767 -0.621 1.00 46.20 58 GLY B C 1
ATOM 2112 O O . GLY B 1 59 ? 55.488 19.355 0.426 1.00 44.99 58 GLY B O 1
ATOM 2113 N N . THR B 1 60 ? 54.965 17.465 -0.677 1.00 44.55 59 THR B N 1
ATOM 2114 C CA A THR B 1 60 ? 55.076 16.640 0.506 0.50 42.41 59 THR B CA 1
ATOM 2115 C CA B THR B 1 60 ? 55.067 16.627 0.491 0.50 42.26 59 THR B CA 1
ATOM 2116 C C . THR B 1 60 ? 56.546 16.262 0.720 1.00 39.91 59 THR B C 1
ATOM 2117 O O . THR B 1 60 ? 57.244 15.872 -0.213 1.00 39.55 59 THR B O 1
ATOM 2124 N N . ILE B 1 61 ? 57.012 16.409 1.957 1.00 36.55 60 ILE B N 1
ATOM 2125 C CA . ILE B 1 61 ? 58.369 16.042 2.346 1.00 33.39 60 ILE B CA 1
ATOM 2126 C C . ILE B 1 61 ? 58.284 15.138 3.578 1.00 30.92 60 ILE B C 1
ATOM 2127 O O . ILE B 1 61 ? 57.216 15.034 4.184 1.00 29.59 60 ILE B O 1
ATOM 2132 N N . TYR B 1 62 ? 59.407 14.506 3.924 1.00 28.46 61 TYR B N 1
ATOM 2133 C CA . TYR B 1 62 ? 59.542 13.751 5.187 1.00 27.97 61 TYR B CA 1
ATOM 2134 C C . TYR B 1 62 ? 60.221 14.593 6.261 1.00 27.15 61 TYR B C 1
ATOM 2135 O O . TYR B 1 62 ? 61.052 15.471 5.949 1.00 25.87 61 TYR B O 1
ATOM 2144 N N . SER B 1 63 ? 59.866 14.321 7.516 1.00 25.67 62 SER B N 1
ATOM 2145 C CA . SER B 1 63 ? 60.391 15.050 8.644 1.00 24.96 62 SER B CA 1
ATOM 2146 C C . SER B 1 63 ? 60.583 14.098 9.794 1.00 24.25 62 SER B C 1
ATOM 2147 O O . SER B 1 63 ? 59.781 13.152 9.966 1.00 22.38 62 SER B O 1
ATOM 2150 N N . ALA B 1 64 ? 61.669 14.301 10.541 1.00 22.37 63 ALA B N 1
ATOM 2151 C CA . ALA B 1 64 ? 61.867 13.632 11.818 1.00 21.63 63 ALA B CA 1
ATOM 2152 C C . ALA B 1 64 ? 62.110 14.730 12.845 1.00 22.04 63 ALA B C 1
ATOM 2153 O O . ALA B 1 64 ? 62.982 15.572 12.639 1.00 23.25 63 ALA B O 1
ATOM 2155 N N . ARG B 1 65 ? 61.327 14.754 13.916 1.00 23.02 64 ARG B N 1
ATOM 2156 C CA . ARG B 1 65 ? 61.449 15.793 14.931 1.00 24.34 64 ARG B CA 1
ATOM 2157 C C . ARG B 1 65 ? 61.426 15.266 16.344 1.00 24.21 64 ARG B C 1
ATOM 2158 O O . ARG B 1 65 ? 60.770 14.281 16.663 1.00 22.55 64 ARG B O 1
ATOM 2166 N N . VAL B 1 66 ? 62.131 15.980 17.208 1.00 25.26 65 VAL B N 1
ATOM 2167 C CA . VAL B 1 66 ? 62.062 15.706 18.621 1.00 26.87 65 VAL B CA 1
ATOM 2168 C C . VAL B 1 66 ? 62.183 16.991 19.408 1.00 28.96 65 VAL B C 1
ATOM 2169 O O . VAL B 1 66 ? 62.873 17.938 18.985 1.00 26.30 65 VAL B O 1
ATOM 2173 N N . ARG B 1 67 ? 61.467 17.029 20.524 1.00 32.12 66 ARG B N 1
ATOM 2174 C CA . ARG B 1 67 ? 61.575 18.106 21.475 1.00 36.76 66 ARG B CA 1
ATOM 2175 C C . ARG B 1 67 ? 62.340 17.621 22.689 1.00 39.15 66 ARG B C 1
ATOM 2176 O O . ARG B 1 67 ? 62.003 16.584 23.243 1.00 38.71 66 ARG B O 1
ATOM 2184 N N . LEU B 1 68 ? 63.363 18.365 23.098 1.00 42.27 67 LEU B N 1
ATOM 2185 C CA . LEU B 1 68 ? 64.093 18.047 24.320 1.00 46.01 67 LEU B CA 1
ATOM 2186 C C . LEU B 1 68 ? 63.384 18.664 25.495 1.00 50.09 67 LEU B C 1
ATOM 2187 O O . LEU B 1 68 ? 62.994 19.837 25.441 1.00 51.26 67 LEU B O 1
ATOM 2192 N N . THR B 1 69 ? 63.223 17.878 26.564 1.00 54.59 68 THR B N 1
ATOM 2193 C CA . THR B 1 69 ? 62.796 18.402 27.888 1.00 58.01 68 THR B CA 1
ATOM 2194 C C . THR B 1 69 ? 63.973 18.681 28.886 1.00 59.92 68 THR B C 1
ATOM 2195 O O . THR B 1 69 ? 63.713 18.983 30.059 1.00 61.45 68 THR B O 1
ATOM 2199 N N . GLU B 1 70 ? 65.235 18.616 28.404 1.00 60.26 69 GLU B N 1
ATOM 2200 C CA . GLU B 1 70 ? 66.464 18.939 29.193 1.00 61.53 69 GLU B CA 1
ATOM 2201 C C . GLU B 1 70 ? 67.351 19.991 28.482 1.00 60.57 69 GLU B C 1
ATOM 2202 O O . GLU B 1 70 ? 67.230 20.194 27.267 1.00 59.80 69 GLU B O 1
ATOM 2208 N N . PRO B 1 71 ? 68.263 20.652 29.223 1.00 60.38 70 PRO B N 1
ATOM 2209 C CA . PRO B 1 71 ? 69.194 21.610 28.557 1.00 58.99 70 PRO B CA 1
ATOM 2210 C C . PRO B 1 71 ? 69.975 21.012 27.374 1.00 56.85 70 PRO B C 1
ATOM 2211 O O . PRO B 1 71 ? 70.438 19.886 27.471 1.00 57.43 70 PRO B O 1
ATOM 2215 N N . PRO B 1 72 ? 70.102 21.748 26.250 1.00 54.75 71 PRO B N 1
ATOM 2216 C 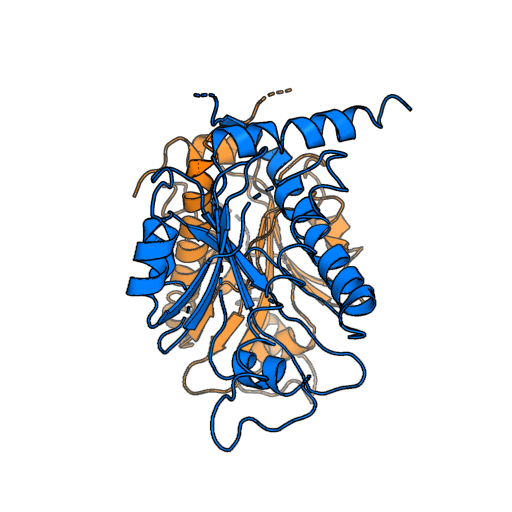CA . PRO B 1 72 ? 69.640 23.121 25.953 1.00 53.21 71 PRO B CA 1
ATOM 2217 C C . PRO B 1 72 ? 68.149 23.277 25.563 1.00 51.58 71 PRO B C 1
ATOM 2218 O O . PRO B 1 72 ? 67.797 24.308 24.950 1.00 51.58 71 PRO B O 1
ATOM 2222 N N . TYR B 1 73 ? 67.300 22.298 25.912 1.00 49.32 72 TYR B N 1
ATOM 2223 C CA . TYR B 1 73 ? 65.869 22.306 25.554 1.00 47.39 72 TYR B CA 1
ATOM 2224 C C . TYR B 1 73 ? 65.654 22.495 24.043 1.00 42.96 72 TYR B C 1
ATOM 2225 O O . TYR B 1 73 ? 66.565 22.376 23.240 1.00 40.69 72 TYR B O 1
ATOM 2234 N N . GLY B 1 74 ? 64.426 22.809 23.656 1.00 40.14 73 GLY B N 1
ATOM 2235 C CA . GLY B 1 74 ? 64.151 23.168 22.284 1.00 36.81 73 GLY B CA 1
ATOM 2236 C C . GLY B 1 74 ? 63.885 21.967 21.394 1.00 33.72 73 GLY B C 1
ATOM 2237 O O . GLY B 1 74 ? 63.507 20.906 21.857 1.00 33.58 73 GLY B O 1
ATOM 2238 N N . VAL B 1 75 ? 64.119 22.166 20.114 1.00 29.97 74 VAL B N 1
ATOM 2239 C CA . VAL B 1 75 ? 63.573 21.329 19.070 1.00 27.29 74 VAL B CA 1
ATOM 2240 C C . VAL B 1 75 ? 64.673 21.012 18.069 1.00 24.63 74 VAL B C 1
ATOM 2241 O O . VAL B 1 75 ? 65.547 21.862 17.755 1.00 22.28 74 VAL B O 1
ATOM 2245 N N . PHE B 1 76 ? 64.656 19.769 17.607 1.00 22.18 75 PHE B N 1
ATOM 2246 C CA . PHE B 1 76 ? 65.496 19.303 16.548 1.00 21.00 75 PHE B CA 1
ATOM 2247 C C . PHE B 1 76 ? 64.544 18.778 15.484 1.00 21.50 75 PHE B C 1
ATOM 2248 O O . PHE B 1 76 ? 63.663 17.952 15.790 1.00 21.49 75 PHE B O 1
ATOM 2256 N N . LEU B 1 77 ? 64.714 19.253 14.257 1.00 20.82 76 LEU B N 1
ATOM 2257 C CA . LEU B 1 77 ? 63.877 18.861 13.116 1.00 21.90 76 LEU B CA 1
ATOM 2258 C C . LEU B 1 77 ? 64.764 18.556 11.919 1.00 20.61 76 LEU B C 1
ATOM 2259 O O . LEU B 1 77 ? 65.652 19.348 11.583 1.00 21.19 76 LEU B O 1
ATOM 2272 N N . THR B 1 79 ? 64.513 17.412 7.840 1.00 21.12 78 THR B N 1
ATOM 2273 C CA . THR B 1 79 ? 63.610 17.244 6.700 1.00 21.88 78 THR B CA 1
ATOM 2274 C C . THR B 1 79 ? 64.368 16.646 5.510 1.00 22.94 78 THR B C 1
ATOM 2275 O O . THR B 1 79 ? 65.576 16.828 5.383 1.00 22.46 78 THR B O 1
ATOM 2279 N N . PHE B 1 80 ? 63.672 15.850 4.704 1.00 23.55 79 PHE B N 1
ATOM 2280 C CA . PHE B 1 80 ? 64.256 15.245 3.521 1.00 23.91 79 PHE B CA 1
ATOM 2281 C C . PHE B 1 80 ? 63.182 14.883 2.506 1.00 25.02 79 PHE B C 1
ATOM 2282 O O . PHE B 1 80 ? 61.989 14.805 2.833 1.00 24.96 79 PHE B O 1
ATOM 2290 N N . GLU B 1 81 ? 63.588 14.723 1.253 1.00 25.86 80 GLU B N 1
ATOM 2291 C CA . GLU B 1 81 ? 62.617 14.460 0.179 1.00 27.12 80 GLU B CA 1
ATOM 2292 C C . GLU B 1 81 ? 62.120 13.014 0.230 1.00 26.79 80 GLU B C 1
ATOM 2293 O O . GLU B 1 81 ? 62.798 12.135 0.738 1.00 24.96 80 GLU B O 1
ATOM 2299 N N . THR B 1 82 ? 60.945 12.794 -0.348 1.00 28.56 81 THR B N 1
ATOM 2300 C CA . THR B 1 82 ? 60.349 11.478 -0.518 1.00 29.96 81 THR B CA 1
ATOM 2301 C C . THR B 1 82 ? 61.371 10.525 -1.104 1.00 30.30 81 THR B C 1
ATOM 2302 O O . THR B 1 82 ? 61.572 9.424 -0.614 1.00 28.64 81 THR B O 1
ATOM 2306 N N . GLU B 1 83 ? 62.075 10.993 -2.114 1.00 31.35 82 GLU B N 1
ATOM 2307 C CA . GLU B 1 83 ? 63.045 10.178 -2.816 1.00 32.23 82 GLU B CA 1
ATOM 2308 C C . GLU B 1 83 ? 64.185 9.769 -1.911 1.00 29.79 82 GLU B C 1
ATOM 2309 O O . GLU B 1 83 ? 64.669 8.665 -2.008 1.00 28.75 82 GLU B O 1
ATOM 2315 N N . THR B 1 84 ? 64.610 10.658 -1.020 1.00 28.49 83 THR B N 1
ATOM 2316 C CA . THR B 1 84 ? 65.639 10.325 -0.047 1.00 26.52 83 THR B CA 1
ATOM 2317 C C . THR B 1 84 ? 65.133 9.258 0.947 1.00 25.60 83 THR B C 1
ATOM 2318 O O . THR B 1 84 ? 65.865 8.324 1.340 1.00 24.16 83 THR B O 1
ATOM 2322 N N . ALA B 1 85 ? 63.882 9.401 1.366 1.00 23.93 84 ALA B N 1
ATOM 2323 C CA . ALA B 1 85 ? 63.286 8.405 2.252 1.00 23.46 84 ALA B CA 1
ATOM 2324 C C . ALA B 1 85 ? 63.308 7.045 1.584 1.00 23.37 84 ALA B C 1
ATOM 2325 O O . ALA B 1 85 ? 63.633 6.066 2.211 1.00 22.06 84 ALA B O 1
ATOM 2327 N N . ALA B 1 86 ? 63.017 6.985 0.286 1.00 24.95 85 ALA B N 1
ATOM 2328 C CA . ALA B 1 86 ? 63.042 5.708 -0.440 1.00 26.47 85 ALA B CA 1
ATOM 2329 C C . ALA B 1 86 ? 64.454 5.138 -0.490 1.00 27.30 85 ALA B C 1
ATOM 2330 O O . ALA B 1 86 ? 64.640 3.959 -0.248 1.00 28.49 85 ALA B O 1
ATOM 2332 N N . GLU B 1 87 ? 65.446 5.979 -0.751 1.00 28.01 86 GLU B N 1
ATOM 2333 C CA . GLU B 1 87 ? 66.843 5.539 -0.772 1.00 29.59 86 GLU B CA 1
ATOM 2334 C C . GLU B 1 87 ? 67.349 5.013 0.568 1.00 27.63 86 GLU B C 1
ATOM 2335 O O . GLU B 1 87 ? 68.072 4.016 0.614 1.00 26.05 86 GLU B O 1
ATOM 2341 N N . ILE B 1 88 ? 66.967 5.682 1.654 1.00 26.85 87 ILE B N 1
ATOM 2342 C CA . ILE B 1 88 ? 67.294 5.185 2.997 1.00 26.06 87 ILE B CA 1
ATOM 2343 C C . ILE B 1 88 ? 66.688 3.786 3.214 1.00 25.70 87 ILE B C 1
ATOM 2344 O O . ILE B 1 88 ? 67.386 2.858 3.571 1.00 24.95 87 ILE B O 1
ATOM 2349 N N . ALA B 1 89 ? 65.383 3.663 2.978 1.00 25.94 88 ALA B N 1
ATOM 2350 C CA . ALA B 1 89 ? 64.666 2.395 3.153 1.00 26.62 88 ALA B CA 1
ATOM 2351 C C . ALA B 1 89 ? 65.281 1.270 2.325 1.00 26.65 88 ALA B C 1
ATOM 2352 O O . ALA B 1 89 ? 65.415 0.149 2.803 1.00 25.74 88 ALA B O 1
ATOM 2354 N N . GLU B 1 90 ? 65.621 1.556 1.081 1.00 27.16 89 GLU B N 1
ATOM 2355 C CA . GLU B 1 90 ? 66.207 0.530 0.204 1.00 28.84 89 GLU B CA 1
ATOM 2356 C C . GLU B 1 90 ? 67.602 0.115 0.663 1.00 28.71 89 GLU B C 1
ATOM 2357 O O . GLU B 1 90 ? 67.930 -1.053 0.636 1.00 28.53 89 GLU B O 1
ATOM 2363 N N . LEU B 1 91 ? 68.408 1.075 1.077 1.00 28.55 90 LEU B N 1
ATOM 2364 C CA . LEU B 1 91 ? 69.752 0.769 1.578 1.00 30.36 90 LEU B CA 1
ATOM 2365 C C . LEU B 1 91 ? 69.663 -0.138 2.810 1.00 29.58 90 LEU B C 1
ATOM 2366 O O . LEU B 1 91 ? 70.377 -1.109 2.906 1.00 31.19 90 LEU B O 1
ATOM 2384 N N . THR B 1 93 ? 66.975 -2.037 3.947 1.00 26.68 92 THR B N 1
ATOM 2385 C CA . THR B 1 93 ? 66.226 -3.291 3.867 1.00 25.50 92 THR B CA 1
ATOM 2386 C C . THR B 1 93 ? 66.735 -4.193 2.769 1.00 28.00 92 THR B C 1
ATOM 2387 O O . THR B 1 93 ? 66.435 -5.393 2.753 1.00 28.71 92 THR B O 1
ATOM 2391 N N . GLY B 1 94 ? 67.460 -3.592 1.822 1.00 29.63 93 GLY B N 1
ATOM 2392 C CA . GLY B 1 94 ? 67.905 -4.256 0.621 1.00 31.12 93 GLY B CA 1
ATOM 2393 C C . GLY B 1 94 ? 66.805 -4.516 -0.390 1.00 31.41 93 GLY B C 1
ATOM 2394 O O . GLY B 1 94 ? 67.033 -5.247 -1.323 1.00 32.10 93 GLY B O 1
ATOM 2395 N N . SER B 1 95 ? 65.605 -3.968 -0.204 1.00 31.38 94 SER B N 1
ATOM 2396 C CA . SER B 1 95 ? 64.563 -4.126 -1.207 1.00 31.74 94 SER B CA 1
ATOM 2397 C C . SER B 1 95 ? 64.026 -2.768 -1.655 1.00 30.73 94 SER B C 1
ATOM 2398 O O . SER B 1 95 ? 63.886 -1.830 -0.874 1.00 28.62 94 SER B O 1
ATOM 2401 N N . SER B 1 96 ? 63.827 -2.681 -2.961 1.00 30.06 95 SER B N 1
ATOM 2402 C CA . SER B 1 96 ? 63.329 -1.509 -3.634 1.00 29.66 95 SER B CA 1
ATOM 2403 C C . SER B 1 96 ? 61.946 -1.164 -3.081 1.00 28.17 95 SER B C 1
ATOM 2404 O O . SER B 1 96 ? 61.255 -2.038 -2.631 1.00 26.96 95 SER B O 1
ATOM 2407 N N . VAL B 1 97 ? 61.550 0.098 -3.160 1.00 27.17 96 VAL B N 1
ATOM 2408 C CA . VAL B 1 97 ? 60.193 0.506 -2.836 1.00 27.81 96 VAL B CA 1
ATOM 2409 C C . VAL B 1 97 ? 59.277 0.548 -4.063 1.00 28.69 96 VAL B C 1
ATOM 2410 O O . VAL B 1 97 ? 58.185 1.099 -3.981 1.00 28.91 96 VAL B O 1
ATOM 2414 N N . GLU B 1 98 ? 59.692 -0.039 -5.189 1.00 29.62 97 GLU B N 1
ATOM 2415 C CA . GLU B 1 98 ? 58.869 0.015 -6.389 1.00 30.66 97 GLU B CA 1
ATOM 2416 C C . GLU B 1 98 ? 57.604 -0.848 -6.215 1.00 30.32 97 GLU B C 1
ATOM 2417 O O . GLU B 1 98 ? 56.600 -0.578 -6.851 1.00 31.17 97 GLU B O 1
ATOM 2420 N N . ASP B 1 99 ? 57.654 -1.863 -5.350 1.00 28.32 98 ASP B N 1
ATOM 2421 C CA . ASP B 1 99 ? 56.472 -2.642 -5.007 1.00 28.48 98 ASP B CA 1
ATOM 2422 C C . ASP B 1 99 ? 55.720 -2.092 -3.760 1.00 26.89 98 ASP B C 1
ATOM 2423 O O . ASP B 1 99 ? 54.901 -2.785 -3.146 1.00 26.28 98 ASP B O 1
ATOM 2428 N N . GLY B 1 100 ? 55.984 -0.836 -3.429 1.00 26.18 99 GLY B N 1
ATOM 2429 C CA . GLY B 1 100 ? 55.386 -0.200 -2.270 1.00 26.33 99 GLY B CA 1
ATOM 2430 C C . GLY B 1 100 ? 56.428 0.215 -1.240 1.00 24.90 99 GLY B C 1
ATOM 2431 O O . GLY B 1 100 ? 57.422 -0.478 -1.033 1.00 24.78 99 GLY B O 1
ATOM 2432 N N . PHE B 1 101 ? 56.170 1.334 -0.573 1.00 24.77 100 PHE B N 1
ATOM 2433 C CA . PHE B 1 101 ? 56.898 1.709 0.640 1.00 23.48 100 PHE B CA 1
ATOM 2434 C C . PHE B 1 101 ? 56.192 0.977 1.782 1.00 23.00 100 PHE B C 1
ATOM 2435 O O . PHE B 1 101 ? 55.184 1.451 2.293 1.00 23.58 100 PHE B O 1
ATOM 2443 N N . THR B 1 102 ? 56.674 -0.217 2.135 1.00 21.30 101 THR B N 1
ATOM 2444 C CA . THR B 1 102 ? 55.951 -1.104 3.046 1.00 21.45 101 THR B CA 1
ATOM 2445 C C . THR B 1 102 ? 56.163 -0.750 4.532 1.00 21.30 101 THR B C 1
ATOM 2446 O O . THR B 1 102 ? 56.975 0.092 4.883 1.00 19.65 101 THR B O 1
ATOM 2450 N N . GLN B 1 103 ? 55.499 -1.482 5.417 1.00 21.91 102 GLN B N 1
ATOM 2451 C CA . GLN B 1 103 ? 55.773 -1.328 6.860 1.00 22.33 102 GLN B CA 1
ATOM 2452 C C . GLN B 1 103 ? 57.218 -1.659 7.225 1.00 21.21 102 GLN B C 1
ATOM 2453 O O . GLN B 1 103 ? 57.788 -1.049 8.102 1.00 20.86 102 GLN B O 1
ATOM 2459 N N . LEU B 1 104 ? 57.810 -2.609 6.521 1.00 19.89 103 LEU B N 1
ATOM 2460 C CA . LEU B 1 104 ? 59.209 -2.916 6.708 1.00 19.42 103 LEU B CA 1
ATOM 2461 C C . LEU B 1 104 ? 60.070 -1.685 6.396 1.00 18.56 103 LEU B C 1
ATOM 2462 O O . LEU B 1 104 ? 60.922 -1.317 7.199 1.00 16.65 103 LEU B O 1
ATOM 2467 N N . HIS B 1 105 ? 59.802 -1.045 5.259 1.00 18.54 104 HIS B N 1
ATOM 2468 C CA . HIS B 1 105 ? 60.496 0.163 4.854 1.00 19.13 104 HIS B CA 1
ATOM 2469 C C . HIS B 1 105 ? 60.286 1.285 5.879 1.00 19.23 104 HIS B C 1
ATOM 2470 O O . HIS B 1 105 ? 61.248 1.951 6.234 1.00 18.82 104 HIS B O 1
ATOM 2477 N N . GLU B 1 106 ? 59.046 1.485 6.335 1.00 19.05 105 GLU B N 1
ATOM 2478 C CA . GLU B 1 106 ? 58.758 2.440 7.394 1.00 20.69 105 GLU B CA 1
ATOM 2479 C C . GLU B 1 106 ? 59.593 2.195 8.677 1.00 19.50 105 GLU B C 1
ATOM 2480 O O . GLU B 1 106 ? 60.110 3.148 9.264 1.00 17.37 105 GLU B O 1
ATOM 2486 N N . SER B 1 107 ? 59.646 0.933 9.136 1.00 18.73 106 SER B N 1
ATOM 2487 C CA . SER B 1 107 ? 60.469 0.585 10.290 1.00 17.95 106 SER B CA 1
ATOM 2488 C C . SER B 1 107 ? 61.941 0.908 10.064 1.00 17.27 106 SER B C 1
ATOM 2489 O O . SER B 1 107 ? 62.575 1.504 10.930 1.00 16.54 106 SER B O 1
ATOM 2492 N N . ALA B 1 108 ? 62.465 0.546 8.904 1.00 16.76 107 ALA B N 1
ATOM 2493 C CA . ALA B 1 108 ? 63.855 0.818 8.532 1.00 17.60 107 ALA B CA 1
ATOM 2494 C C . ALA B 1 108 ? 64.136 2.333 8.507 1.00 17.14 107 ALA B C 1
ATOM 2495 O O . ALA B 1 108 ? 65.157 2.770 9.007 1.00 17.54 107 ALA B O 1
ATOM 2497 N N . LEU B 1 109 ? 63.220 3.121 7.953 1.00 16.83 108 LEU B N 1
ATOM 2498 C CA . LEU B 1 109 ? 63.366 4.578 7.983 1.00 16.86 108 LEU B CA 1
ATOM 2499 C C . LEU B 1 109 ? 63.365 5.109 9.420 1.00 16.35 108 LEU B C 1
ATOM 2500 O O . LEU B 1 109 ? 64.144 6.008 9.754 1.00 16.52 108 LEU B O 1
ATOM 2505 N N . GLN B 1 110 ? 62.477 4.573 10.257 1.00 16.86 109 GLN B N 1
ATOM 2506 C CA . GLN B 1 110 ? 62.435 5.003 11.636 1.00 17.31 109 GLN B CA 1
ATOM 2507 C C . GLN B 1 110 ? 63.761 4.737 12.277 1.00 17.56 109 GLN B C 1
ATOM 2508 O O . GLN B 1 110 ? 64.295 5.604 12.984 1.00 16.23 109 GLN B O 1
ATOM 2514 N N . GLU B 1 111 ? 64.279 3.527 12.075 1.00 17.98 110 GLU B N 1
ATOM 2515 C CA . GLU B 1 111 ? 65.571 3.154 12.655 1.00 18.69 110 GLU B CA 1
ATOM 2516 C C . GLU B 1 111 ? 66.712 4.078 12.177 1.00 18.41 110 GLU B C 1
ATOM 2517 O O . GLU B 1 111 ? 67.512 4.494 12.960 1.00 17.03 110 GLU B O 1
ATOM 2531 N N . CYS B 1 113 ? 66.296 7.210 11.110 1.00 18.52 112 CYS B N 1
ATOM 2532 C CA . CYS B 1 113 ? 66.079 8.520 11.693 1.00 18.88 112 CYS B CA 1
ATOM 2533 C C . CYS B 1 113 ? 66.504 8.527 13.144 1.00 17.99 112 CYS B C 1
ATOM 2534 O O . CYS B 1 113 ? 67.043 9.538 13.602 1.00 15.85 112 CYS B O 1
ATOM 2537 N N . ASN B 1 114 ? 66.294 7.409 13.839 1.00 17.62 113 ASN B N 1
ATOM 2538 C CA . ASN B 1 114 ? 66.764 7.249 15.205 1.00 19.08 113 ASN B CA 1
ATOM 2539 C C . ASN B 1 114 ? 68.294 7.439 15.261 1.00 19.24 113 ASN B C 1
ATOM 2540 O O . ASN B 1 114 ? 68.817 8.154 16.108 1.00 18.83 113 ASN B O 1
ATOM 2545 N N . ILE B 1 115 ? 69.001 6.816 14.322 1.00 19.42 114 ILE B N 1
ATOM 2546 C CA . ILE B 1 115 ? 70.474 6.879 14.325 1.00 19.91 114 ILE B CA 1
ATOM 2547 C C . ILE B 1 115 ? 71.020 8.286 13.995 1.00 20.55 114 ILE B C 1
ATOM 2548 O O . ILE B 1 115 ? 71.925 8.805 14.683 1.00 20.90 114 ILE B O 1
ATOM 2553 N N . LEU B 1 116 ? 70.423 8.906 12.994 1.00 19.59 115 LEU B N 1
ATOM 2554 C CA . LEU B 1 116 ? 70.841 10.230 12.541 1.00 20.50 115 LEU B CA 1
ATOM 2555 C C . LEU B 1 116 ? 70.596 11.280 13.632 1.00 20.72 115 LEU B C 1
ATOM 2556 O O . LEU B 1 116 ? 71.470 12.117 13.921 1.00 20.43 115 LEU B O 1
ATOM 2561 N N . THR B 1 117 ? 69.401 11.230 14.224 1.00 20.37 116 THR B N 1
ATOM 2562 C CA . THR B 1 117 ? 68.971 12.198 15.234 1.00 20.73 116 THR B CA 1
ATOM 2563 C C . THR B 1 117 ? 69.838 12.106 16.480 1.00 21.27 116 THR B C 1
ATOM 2564 O O . THR B 1 117 ? 70.459 13.105 16.928 1.00 21.38 116 THR B O 1
ATOM 2568 N N . SER B 1 118 ? 69.892 10.916 17.051 1.00 21.76 117 SER B N 1
ATOM 2569 C CA . SER B 1 118 ? 70.636 10.749 18.261 1.00 22.41 117 SER B CA 1
ATOM 2570 C C . SER B 1 118 ? 72.119 10.921 18.002 1.00 23.43 117 SER B C 1
ATOM 2571 O O . SER B 1 118 ? 72.815 11.449 18.849 1.00 22.53 117 SER B O 1
ATOM 2574 N N . GLY B 1 119 ? 72.596 10.479 16.839 1.00 23.82 118 GLY B N 1
ATOM 2575 C CA . GLY B 1 119 ? 73.968 10.705 16.458 1.00 24.04 118 GLY B CA 1
ATOM 2576 C C . GLY B 1 119 ? 74.307 12.175 16.500 1.00 24.45 118 GLY B C 1
ATOM 2577 O O . GLY B 1 119 ? 75.312 12.571 17.092 1.00 25.75 118 GLY B O 1
ATOM 2578 N N . PHE B 1 120 ? 73.469 13.010 15.906 1.00 23.94 119 PHE B N 1
ATOM 2579 C CA A PHE B 1 120 ? 73.778 14.412 15.850 0.50 23.53 119 PHE B CA 1
ATOM 2580 C CA B PHE B 1 120 ? 73.744 14.459 15.832 0.50 23.71 119 PHE B CA 1
ATOM 2581 C C . PHE B 1 120 ? 73.668 15.112 17.211 1.00 24.34 119 PHE B C 1
ATOM 2582 O O . PHE B 1 120 ? 74.572 15.847 17.628 1.00 24.38 119 PHE B O 1
ATOM 2597 N N . ILE B 1 121 ? 72.534 14.910 17.877 1.00 24.15 120 ILE B N 1
ATOM 2598 C CA . ILE B 1 121 ? 72.273 15.519 19.143 1.00 24.02 120 ILE B CA 1
ATOM 2599 C C . ILE B 1 121 ? 73.309 15.054 20.172 1.00 26.28 120 ILE B C 1
ATOM 2600 O O . ILE B 1 121 ? 73.847 15.880 20.907 1.00 27.27 120 ILE B O 1
ATOM 2605 N N . ASP B 1 122 ? 73.588 13.755 20.244 1.00 26.76 121 ASP B N 1
ATOM 2606 C CA . ASP B 1 122 ? 74.513 13.269 21.253 1.00 28.04 121 ASP B CA 1
ATOM 2607 C C . ASP B 1 122 ? 75.968 13.669 20.986 1.00 28.70 121 ASP B C 1
ATOM 2608 O O . ASP B 1 122 ? 76.718 13.844 21.932 1.00 28.57 121 ASP B O 1
ATOM 2613 N N . GLY B 1 123 ? 76.354 13.796 19.712 1.00 28.44 122 GLY B N 1
ATOM 2614 C CA . GLY B 1 123 ? 77.679 14.292 19.339 1.00 28.11 122 GLY B CA 1
ATOM 2615 C C . GLY B 1 123 ? 77.873 15.698 19.880 1.00 28.16 122 GLY B C 1
ATOM 2616 O O . GLY B 1 123 ? 78.876 15.973 20.469 1.00 29.78 122 GLY B O 1
ATOM 2617 N N . ILE B 1 124 ? 76.893 16.568 19.705 1.00 28.24 123 ILE B N 1
ATOM 2618 C CA . ILE B 1 124 ? 76.936 17.949 20.204 1.00 29.35 123 ILE B CA 1
ATOM 2619 C C . ILE B 1 124 ? 76.871 17.943 21.727 1.00 32.35 123 ILE B C 1
ATOM 2620 O O . ILE B 1 124 ? 77.643 18.632 22.399 1.00 33.80 123 ILE B O 1
ATOM 2625 N N . ALA B 1 125 ? 75.964 17.138 22.271 1.00 33.18 124 ALA B N 1
ATOM 2626 C CA . ALA B 1 125 ? 75.769 17.047 23.706 1.00 34.95 124 ALA B CA 1
ATOM 2627 C C . ALA B 1 125 ? 77.016 16.584 24.449 1.00 36.43 124 ALA B C 1
ATOM 2628 O O . ALA B 1 125 ? 77.358 17.195 25.449 1.00 38.05 124 ALA B O 1
ATOM 2630 N N . ASN B 1 126 ? 77.705 15.557 23.952 1.00 36.68 125 ASN B N 1
ATOM 2631 C CA A ASN B 1 126 ? 78.918 15.060 24.598 0.50 38.40 125 ASN B CA 1
ATOM 2632 C CA B ASN B 1 126 ? 78.934 15.059 24.583 0.50 38.70 125 ASN B CA 1
ATOM 2633 C C . ASN B 1 126 ? 80.001 16.141 24.765 1.00 39.13 125 ASN B C 1
ATOM 2634 O O . ASN B 1 126 ? 80.663 16.200 25.793 1.00 40.96 125 ASN B O 1
ATOM 2643 N N . THR B 1 127 ? 80.179 16.973 23.743 1.00 38.86 126 THR B N 1
ATOM 2644 C CA . THR B 1 127 ? 81.183 18.035 23.749 1.00 39.29 126 THR B CA 1
ATOM 2645 C C . THR B 1 127 ? 80.794 19.110 24.759 1.00 41.48 126 THR B C 1
ATOM 2646 O O . THR B 1 127 ? 81.633 19.620 25.510 1.00 42.85 126 THR B O 1
ATOM 2650 N N . LEU B 1 128 ? 79.520 19.480 24.740 1.00 42.84 127 LEU B N 1
ATOM 2651 C CA . LEU B 1 128 ? 78.959 20.404 25.726 1.00 44.88 127 LEU B CA 1
ATOM 2652 C C . LEU B 1 128 ? 78.805 19.783 27.138 1.00 47.63 127 LEU B C 1
ATOM 2653 O O . LEU B 1 128 ? 78.249 20.418 28.022 1.00 48.82 127 LEU B O 1
ATOM 2658 N N . ASN B 1 129 ? 79.293 18.564 27.347 1.00 50.69 128 ASN B N 1
ATOM 2659 C CA . ASN B 1 129 ? 79.018 17.781 28.566 1.00 54.12 128 ASN B CA 1
ATOM 2660 C C . ASN B 1 129 ? 77.555 17.876 29.139 1.00 55.00 128 ASN B C 1
ATOM 2661 O O . ASN B 1 129 ? 77.342 17.888 30.370 1.00 56.55 128 ASN B O 1
ATOM 2666 N N . ALA B 1 130 ? 76.564 17.914 28.235 1.00 53.66 129 ALA B N 1
ATOM 2667 C CA . ALA B 1 130 ? 75.146 17.882 28.593 1.00 53.52 129 ALA B CA 1
ATOM 2668 C C . ALA B 1 130 ? 74.651 16.472 28.317 1.00 53.53 129 ALA B C 1
ATOM 2669 O O . ALA B 1 130 ? 75.044 15.882 27.308 1.00 53.59 129 ALA B O 1
ATOM 2671 N N . THR B 1 131 ? 73.837 15.900 29.217 1.00 53.95 130 THR B N 1
ATOM 2672 C CA . THR B 1 131 ? 73.120 14.642 28.915 1.00 53.35 130 THR B CA 1
ATOM 2673 C C . THR B 1 131 ? 71.694 15.001 28.505 1.00 51.43 130 THR B C 1
ATOM 2674 O O . THR B 1 131 ? 71.089 15.936 29.060 1.00 51.75 130 THR B O 1
ATOM 2678 N N . ILE B 1 132 ? 71.177 14.296 27.504 1.00 48.32 131 ILE B N 1
ATOM 2679 C CA . ILE B 1 132 ? 69.894 14.667 26.946 1.00 46.04 131 ILE B CA 1
ATOM 2680 C C . ILE B 1 132 ? 68.975 13.479 27.028 1.00 45.28 131 ILE B C 1
ATOM 2681 O O . ILE B 1 132 ? 69.327 12.375 26.639 1.00 44.53 131 ILE B O 1
ATOM 2686 N N . ASN B 1 133 ? 67.812 13.720 27.613 1.00 44.23 132 ASN B N 1
ATOM 2687 C CA . ASN B 1 133 ? 66.780 12.728 27.745 1.00 43.25 132 ASN B CA 1
ATOM 2688 C C . ASN B 1 133 ? 65.738 13.093 26.727 1.00 39.62 132 ASN B C 1
ATOM 2689 O O . ASN B 1 133 ? 65.265 14.243 26.680 1.00 39.15 132 ASN B O 1
ATOM 2702 N N . GLY B 1 135 ? 62.750 11.348 23.600 1.00 27.89 134 GLY B N 1
ATOM 2703 C CA . GLY B 1 135 ? 62.029 10.289 22.900 1.00 26.88 134 GLY B CA 1
ATOM 2704 C C . GLY B 1 135 ? 62.616 10.037 21.528 1.00 23.38 134 GLY B C 1
ATOM 2705 O O . GLY B 1 135 ? 63.381 10.851 20.989 1.00 22.09 134 GLY B O 1
ATOM 2706 N N . THR B 1 136 ? 62.265 8.903 20.945 1.00 22.95 135 THR B N 1
ATOM 2707 C CA . THR B 1 136 ? 62.568 8.658 19.530 1.00 21.00 135 THR B CA 1
ATOM 2708 C C . THR B 1 136 ? 61.942 9.778 18.714 1.00 21.40 135 THR B C 1
ATOM 2709 O O . THR B 1 136 ? 60.925 10.323 19.121 1.00 22.94 135 THR B O 1
ATOM 2713 N N . PRO B 1 137 ? 62.556 10.149 17.598 1.00 20.49 136 PRO B N 1
ATOM 2714 C CA . PRO B 1 137 ? 61.962 11.190 16.767 1.00 21.81 136 PRO B CA 1
ATOM 2715 C C . PRO B 1 137 ? 60.671 10.744 16.109 1.00 22.28 136 PRO B C 1
ATOM 2716 O O . PRO B 1 137 ? 60.549 9.576 15.737 1.00 23.11 136 PRO B O 1
ATOM 2720 N N . THR B 1 138 ? 59.725 11.678 15.977 1.00 23.34 137 THR B N 1
ATOM 2721 C CA . THR B 1 138 ? 58.460 11.430 15.296 1.00 23.87 137 THR B CA 1
ATOM 2722 C C . THR B 1 138 ? 58.677 11.686 13.813 1.00 23.80 137 THR B C 1
ATOM 2723 O O . THR B 1 138 ? 59.105 12.765 13.425 1.00 22.59 137 THR B O 1
ATOM 2727 N N . VAL B 1 139 ? 58.418 10.667 13.000 1.00 23.13 138 VAL B N 1
ATOM 2728 C CA . VAL B 1 139 ? 58.655 10.710 11.570 1.00 23.30 138 VAL B CA 1
ATOM 2729 C C . VAL B 1 139 ? 57.317 10.859 10.879 1.00 26.03 138 VAL B C 1
ATOM 2730 O O . VAL B 1 139 ? 56.374 10.094 11.138 1.00 25.35 138 VAL B O 1
ATOM 2734 N N . VAL B 1 140 ? 57.191 11.867 10.031 1.00 26.59 139 VAL B N 1
ATOM 2735 C CA . VAL B 1 140 ? 55.910 12.048 9.342 1.00 28.72 139 VAL B CA 1
ATOM 2736 C C . VAL B 1 140 ? 56.193 12.571 7.949 1.00 29.12 139 VAL B C 1
ATOM 2737 O O . VAL B 1 140 ? 57.205 13.232 7.727 1.00 27.09 139 VAL B O 1
ATOM 2741 N N . GLN B 1 141 ? 55.334 12.210 7.013 1.00 30.41 140 GLN B N 1
ATOM 2742 C CA . GLN B 1 141 ? 55.383 12.741 5.679 1.00 32.26 140 GLN B CA 1
ATOM 2743 C C . GLN B 1 141 ? 54.223 13.710 5.583 1.00 33.79 140 GLN B C 1
ATOM 2744 O O . GLN B 1 141 ? 53.109 13.341 5.893 1.00 34.15 140 GLN B O 1
ATOM 2750 N N . ASP B 1 142 ? 54.499 14.968 5.237 1.00 34.87 141 ASP B N 1
ATOM 2751 C CA . ASP B 1 142 ? 53.449 15.994 5.107 1.00 37.27 141 ASP B CA 1
ATOM 2752 C C . ASP B 1 142 ? 53.970 17.234 4.365 1.00 37.55 141 ASP B C 1
ATOM 2753 O O . ASP B 1 142 ? 55.125 17.288 3.950 1.00 35.52 141 ASP B O 1
ATOM 2758 N N . ASP B 1 143 ? 53.114 18.224 4.168 1.00 39.55 142 ASP B N 1
ATOM 2759 C CA A ASP B 1 143 ? 53.478 19.500 3.561 0.50 40.36 142 ASP B CA 1
ATOM 2760 C CA B ASP B 1 143 ? 53.604 19.436 3.509 0.50 40.14 142 ASP B CA 1
ATOM 2761 C C . ASP B 1 143 ? 54.401 20.256 4.510 1.00 39.40 142 ASP B C 1
ATOM 2762 O O . ASP B 1 143 ? 54.274 20.090 5.711 1.00 38.25 142 ASP B O 1
ATOM 2771 N N . ALA B 1 144 ? 55.291 21.094 3.988 1.00 39.66 143 ALA B N 1
ATOM 2772 C CA . ALA B 1 144 ? 56.176 21.891 4.835 1.00 39.06 143 ALA B CA 1
ATOM 2773 C C . ALA B 1 144 ? 55.419 22.740 5.855 1.00 40.03 143 ALA B C 1
ATOM 2774 O O . ALA B 1 144 ? 55.865 22.875 6.989 1.00 39.61 143 ALA B O 1
ATOM 2776 N N . THR B 1 145 ? 54.289 23.324 5.457 1.00 41.37 144 THR B N 1
ATOM 2777 C CA . THR B 1 145 ? 53.498 24.155 6.375 1.00 42.43 144 THR B CA 1
ATOM 2778 C C . THR B 1 145 ? 53.014 23.390 7.608 1.00 41.65 144 THR B C 1
ATOM 2779 O O . THR B 1 145 ? 53.129 23.876 8.731 1.00 41.66 144 THR B O 1
ATOM 2783 N N . GLU B 1 146 ? 52.471 22.200 7.395 1.00 41.31 145 GLU B N 1
ATOM 2784 C CA A GLU B 1 146 ? 52.033 21.352 8.509 0.50 41.09 145 GLU B CA 1
ATOM 2785 C CA B GLU B 1 146 ? 52.030 21.349 8.491 0.50 41.13 145 GLU B CA 1
ATOM 2786 C C . GLU B 1 146 ? 53.221 20.952 9.372 1.00 39.21 145 GLU B C 1
ATOM 2787 O O . GLU B 1 146 ? 53.147 21.022 10.579 1.00 39.61 145 GLU B O 1
ATOM 2798 N N . ILE B 1 147 ? 54.316 20.536 8.751 1.00 37.58 146 ILE B N 1
ATOM 2799 C CA . ILE B 1 147 ? 55.507 20.121 9.505 1.00 36.86 146 ILE B CA 1
ATOM 2800 C C . ILE B 1 147 ? 56.037 21.301 10.337 1.00 37.14 146 ILE B C 1
ATOM 2801 O O . ILE B 1 147 ? 56.236 21.180 11.537 1.00 36.89 146 ILE B O 1
ATOM 2806 N N . ALA B 1 148 ? 56.233 22.444 9.704 1.00 37.92 147 ALA B N 1
ATOM 2807 C CA . ALA B 1 148 ? 56.641 23.647 10.419 1.00 39.08 147 ALA B CA 1
ATOM 2808 C C . ALA B 1 148 ? 55.711 23.976 11.597 1.00 41.78 147 ALA B C 1
ATOM 2809 O O . ALA B 1 148 ? 56.188 24.265 12.693 1.00 41.45 147 ALA B O 1
ATOM 2811 N N . ASP B 1 149 ? 54.400 23.902 11.401 1.00 44.54 148 ASP B N 1
ATOM 2812 C CA . ASP B 1 149 ? 53.474 24.257 12.480 1.00 48.14 148 ASP B CA 1
ATOM 2813 C C . ASP B 1 149 ? 53.561 23.284 13.657 1.00 48.21 148 ASP B C 1
ATOM 2814 O O . ASP B 1 149 ? 53.482 23.699 14.806 1.00 49.10 148 ASP B O 1
ATOM 2819 N N . LYS B 1 150 ? 53.766 22.004 13.378 1.00 47.93 149 LYS B N 1
ATOM 2820 C CA . LYS B 1 150 ? 53.948 21.025 14.443 1.00 48.26 149 LYS B CA 1
ATOM 2821 C C . LYS B 1 150 ? 55.286 21.184 15.178 1.00 47.08 149 LYS B C 1
ATOM 2822 O O . LYS B 1 150 ? 55.327 21.149 16.411 1.00 47.20 149 LYS B O 1
ATOM 2828 N N . ALA B 1 151 ? 56.381 21.344 14.438 1.00 45.50 150 ALA B N 1
ATOM 2829 C CA . ALA B 1 151 ? 57.686 21.485 15.075 1.00 44.80 150 ALA B CA 1
ATOM 2830 C C . ALA B 1 151 ? 57.769 22.788 15.905 1.00 45.97 150 ALA B C 1
ATOM 2831 O O . ALA B 1 151 ? 58.415 22.821 16.953 1.00 45.60 150 ALA B O 1
ATOM 2833 N N . LEU B 1 152 ? 57.090 23.836 15.450 1.00 47.53 151 LEU B N 1
ATOM 2834 C CA . LEU B 1 152 ? 57.133 25.131 16.115 1.00 49.22 151 LEU B CA 1
ATOM 2835 C C . LEU B 1 152 ? 56.211 25.285 17.319 1.00 51.59 151 LEU B C 1
ATOM 2836 O O . LEU B 1 152 ? 56.195 26.358 17.933 1.00 50.89 151 LEU B O 1
ATOM 2841 N N . SER B 1 153 ? 55.430 24.262 17.667 1.00 54.20 152 SER B N 1
ATOM 2842 C CA . SER B 1 153 ? 54.565 24.415 18.849 1.00 57.42 152 SER B CA 1
ATOM 2843 C C . SER B 1 153 ? 55.500 24.471 20.072 1.00 57.85 152 SER B C 1
ATOM 2844 O O . SER B 1 153 ? 56.520 23.751 20.131 1.00 56.96 152 SER B O 1
ATOM 2847 N N . HIS B 1 154 ? 55.179 25.370 21.000 1.00 59.92 153 HIS B N 1
ATOM 2848 C CA . HIS B 1 154 ? 56.007 25.613 22.188 1.00 60.56 153 HIS B CA 1
ATOM 2849 C C . HIS B 1 154 ? 57.469 26.025 21.841 1.00 58.40 153 HIS B C 1
ATOM 2850 O O . HIS B 1 154 ? 58.394 25.704 22.591 1.00 58.54 153 HIS B O 1
ATOM 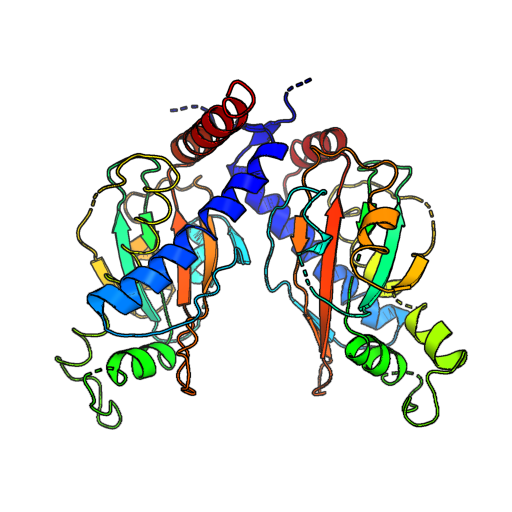2857 N N . VAL B 1 155 ? 57.675 26.713 20.711 1.00 56.56 154 VAL B N 1
ATOM 2858 C CA . VAL B 1 155 ? 58.969 27.341 20.382 1.00 53.89 154 VAL B CA 1
ATOM 2859 C C . VAL B 1 155 ? 58.787 28.851 20.307 1.00 53.53 154 VAL B C 1
ATOM 2860 O O . VAL B 1 155 ? 57.889 29.329 19.623 1.00 53.82 154 VAL B O 1
ATOM 2864 N N . ARG B 1 156 ? 59.652 29.612 20.973 1.00 52.28 155 ARG B N 1
ATOM 2865 C CA . ARG B 1 156 ? 59.549 31.073 20.937 1.00 52.07 155 ARG B CA 1
ATOM 2866 C C . ARG B 1 156 ? 59.897 31.681 19.574 1.00 49.84 155 ARG B C 1
ATOM 2867 O O . ARG B 1 156 ? 60.936 31.354 18.994 1.00 47.90 155 ARG B O 1
ATOM 2875 N N . ARG B 1 157 ? 59.065 32.604 19.098 1.00 49.12 156 ARG B N 1
ATOM 2876 C CA . ARG B 1 157 ? 59.255 33.220 17.780 1.00 48.34 156 ARG B CA 1
ATOM 2877 C C . ARG B 1 157 ? 60.613 33.950 17.612 1.00 46.49 156 ARG B C 1
ATOM 2878 O O . ARG B 1 157 ? 61.091 34.129 16.486 1.00 45.52 156 ARG B O 1
ATOM 2880 N N . ASP B 1 158 ? 61.231 34.365 18.716 1.00 45.28 157 ASP B N 1
ATOM 2881 C CA . ASP B 1 158 ? 62.537 35.049 18.643 1.00 43.57 157 ASP B CA 1
ATOM 2882 C C . ASP B 1 158 ? 63.779 34.157 18.884 1.00 40.32 157 ASP B C 1
ATOM 2883 O O . ASP B 1 158 ? 64.884 34.684 18.920 1.00 40.48 157 ASP B O 1
ATOM 2888 N N . SER B 1 159 ? 63.616 32.839 19.022 1.00 37.74 158 SER B N 1
ATOM 2889 C CA . SER B 1 159 ? 64.776 31.916 19.116 1.00 34.61 158 SER B CA 1
ATOM 2890 C C . SER B 1 159 ? 65.612 31.924 17.854 1.00 31.19 158 SER B C 1
ATOM 2891 O O . SER B 1 159 ? 65.128 32.318 16.813 1.00 30.26 158 SER B O 1
ATOM 2894 N N . LEU B 1 160 ? 66.882 31.534 17.971 1.00 28.00 159 LEU B N 1
ATOM 2895 C CA . LEU B 1 160 ? 67.734 31.305 16.834 1.00 25.51 159 LEU B CA 1
ATOM 2896 C C . LEU B 1 160 ? 67.503 29.873 16.305 1.00 24.90 159 LEU B C 1
ATOM 2897 O O . LEU B 1 160 ? 67.565 28.913 17.070 1.00 23.94 159 LEU B O 1
ATOM 2902 N N . THR B 1 161 ? 67.284 29.749 15.004 1.00 23.53 160 THR B N 1
ATOM 2903 C CA . THR B 1 161 ? 67.305 28.480 14.321 1.00 22.61 160 THR B CA 1
ATOM 2904 C C . THR B 1 161 ? 68.608 28.370 13.557 1.00 21.95 160 THR B C 1
ATOM 2905 O O . THR B 1 161 ? 68.908 29.235 12.748 1.00 21.79 160 THR B O 1
ATOM 2909 N N . ILE B 1 162 ? 69.355 27.307 13.830 1.00 21.94 161 ILE B N 1
ATOM 2910 C CA . ILE B 1 162 ? 70.532 26.942 13.062 1.00 22.70 161 ILE B CA 1
ATOM 2911 C C . ILE B 1 162 ? 70.104 25.942 12.030 1.00 22.92 161 ILE B C 1
ATOM 2912 O O . ILE B 1 162 ? 69.537 24.912 12.370 1.00 23.65 161 ILE B O 1
ATOM 2917 N N . VAL B 1 163 ? 70.309 26.262 10.759 1.00 23.19 162 VAL B N 1
ATOM 2918 C CA . VAL B 1 163 ? 69.920 25.376 9.693 1.00 23.66 162 VAL B CA 1
ATOM 2919 C C . VAL B 1 163 ? 71.179 24.813 9.043 1.00 24.10 162 VAL B C 1
ATOM 2920 O O . VAL B 1 163 ? 72.030 25.595 8.588 1.00 23.32 162 VAL B O 1
ATOM 2924 N N . LEU B 1 164 ? 71.235 23.484 8.924 1.00 24.09 163 LEU B N 1
ATOM 2925 C CA . LEU B 1 164 ? 72.356 22.774 8.282 1.00 25.49 163 LEU B CA 1
ATOM 2926 C C . LEU B 1 164 ? 71.885 21.996 7.119 1.00 25.60 163 LEU B C 1
ATOM 2927 O O . LEU B 1 164 ? 70.819 21.376 7.181 1.00 25.08 163 LEU B O 1
ATOM 2932 N N . ASP B 1 165 ? 72.675 22.048 6.064 1.00 26.31 164 ASP B N 1
ATOM 2933 C CA A ASP B 1 165 ? 72.538 21.156 4.936 0.50 27.26 164 ASP B CA 1
ATOM 2934 C CA B ASP B 1 165 ? 72.524 21.192 4.903 0.50 27.49 164 ASP B CA 1
ATOM 2935 C C . ASP B 1 165 ? 73.603 20.142 5.130 1.00 27.46 164 ASP B C 1
ATOM 2936 O O . ASP B 1 165 ? 74.794 20.505 5.252 1.00 28.05 164 ASP B O 1
ATOM 2945 N N . SER B 1 166 ? 73.185 18.885 5.235 1.00 26.14 165 SER B N 1
ATOM 2946 C CA A SER B 1 166 ? 74.125 17.796 5.439 0.50 26.39 165 SER B CA 1
ATOM 2947 C CA B SER B 1 166 ? 74.088 17.772 5.472 0.50 26.31 165 SER B CA 1
ATOM 2948 C C . SER B 1 166 ? 73.970 16.752 4.347 1.00 26.73 165 SER B C 1
ATOM 2949 O O . SER B 1 166 ? 72.876 16.577 3.777 1.00 27.15 165 SER B O 1
ATOM 2954 N N . LEU B 1 167 ? 75.074 16.095 4.023 1.00 26.47 166 LEU B N 1
ATOM 2955 C CA . LEU B 1 167 ? 75.063 15.005 3.030 1.00 26.83 166 LEU B CA 1
ATOM 2956 C C . LEU B 1 167 ? 75.691 13.769 3.649 1.00 26.53 166 LEU B C 1
ATOM 2957 O O . LEU B 1 167 ? 76.808 13.820 4.160 1.00 26.28 166 LEU B O 1
ATOM 2962 N N . VAL B 1 168 ? 74.960 12.662 3.601 1.00 25.72 167 VAL B N 1
ATOM 2963 C CA . VAL B 1 168 ? 75.452 11.396 4.055 1.00 26.11 167 VAL B CA 1
ATOM 2964 C C . VAL B 1 168 ? 75.828 10.660 2.800 1.00 27.73 167 VAL B C 1
ATOM 2965 O O . VAL B 1 168 ? 74.964 10.297 1.984 1.00 26.74 167 VAL B O 1
ATOM 2969 N N . ASP B 1 169 ? 77.125 10.472 2.634 1.00 28.78 168 ASP B N 1
ATOM 2970 C CA . ASP B 1 169 ? 77.674 9.938 1.410 1.00 31.86 168 ASP B CA 1
ATOM 2971 C C . ASP B 1 169 ? 78.220 8.548 1.703 1.00 32.83 168 ASP B C 1
ATOM 2972 O O . ASP B 1 169 ? 79.231 8.431 2.420 1.00 34.07 168 ASP B O 1
ATOM 2977 N N . ILE B 1 170 ? 77.580 7.521 1.152 1.00 33.38 169 ILE B N 1
ATOM 2978 C CA . ILE B 1 170 ? 77.926 6.128 1.467 1.00 35.06 169 ILE B CA 1
ATOM 2979 C C . ILE B 1 170 ? 79.226 5.763 0.731 1.00 37.80 169 ILE B C 1
ATOM 2980 O O . ILE B 1 170 ? 79.352 5.999 -0.471 1.00 38.84 169 ILE B O 1
ATOM 2985 N N . LYS B 1 171 ? 80.185 5.186 1.442 1.00 39.45 170 LYS B N 1
ATOM 2986 C CA . LYS B 1 171 ? 81.454 4.825 0.831 1.00 42.57 170 LYS B CA 1
ATOM 2987 C C . LYS B 1 171 ? 81.294 3.652 -0.138 1.00 43.14 170 LYS B C 1
ATOM 2988 O O . LYS B 1 171 ? 80.414 2.823 0.030 1.00 41.85 170 LYS B O 1
ATOM 2994 N N . GLU B 1 172 ? 82.123 3.634 -1.184 1.00 44.92 171 GLU B N 1
ATOM 2995 C CA . GLU B 1 172 ? 82.052 2.606 -2.231 1.00 46.21 171 GLU B CA 1
ATOM 2996 C C . GLU B 1 172 ? 80.624 2.397 -2.751 1.00 44.59 171 GLU B C 1
ATOM 2997 O O . GLU B 1 172 ? 80.134 1.267 -2.869 1.00 44.20 171 GLU B O 1
ATOM 3003 N N . SER B 1 173 ? 79.967 3.514 -3.053 1.00 43.12 172 SER B N 1
ATOM 3004 C CA . SER B 1 173 ? 78.559 3.532 -3.450 1.00 41.68 172 SER B CA 1
ATOM 3005 C C . SER B 1 173 ? 78.261 4.919 -3.975 1.00 41.89 172 SER B C 1
ATOM 3006 O O . SER B 1 173 ? 78.926 5.887 -3.605 1.00 42.34 172 SER B O 1
ATOM 3009 N N . ASP B 1 174 ? 77.262 5.020 -4.838 1.00 42.23 173 ASP B N 1
ATOM 3010 C CA . ASP B 1 174 ? 76.819 6.315 -5.348 1.00 42.29 173 ASP B CA 1
ATOM 3011 C C . ASP B 1 174 ? 75.564 6.808 -4.622 1.00 39.95 173 ASP B C 1
ATOM 3012 O O . ASP B 1 174 ? 75.032 7.859 -4.946 1.00 39.90 173 ASP B O 1
ATOM 3017 N N . VAL B 1 175 ? 75.105 6.037 -3.643 1.00 38.03 174 VAL B N 1
ATOM 3018 C CA . VAL B 1 175 ? 74.046 6.474 -2.766 1.00 35.95 174 VAL B CA 1
ATOM 3019 C C . VAL B 1 175 ? 74.553 7.588 -1.837 1.00 35.26 174 VAL B C 1
ATOM 3020 O O . VAL B 1 175 ? 75.654 7.502 -1.277 1.00 33.86 174 VAL B O 1
ATOM 3024 N N . ALA B 1 176 ? 73.729 8.634 -1.708 1.00 34.79 175 ALA B N 1
ATOM 3025 C CA . ALA B 1 176 ? 73.957 9.732 -0.782 1.00 34.68 175 ALA B CA 1
ATOM 3026 C C . ALA B 1 176 ? 72.602 10.367 -0.397 1.00 34.84 175 ALA B C 1
ATOM 3027 O O . ALA B 1 176 ? 71.753 10.561 -1.267 1.00 37.15 175 ALA B O 1
ATOM 3029 N N . PHE B 1 177 ? 72.396 10.651 0.892 1.00 33.51 176 PHE B N 1
ATOM 3030 C CA . PHE B 1 177 ? 71.154 11.288 1.381 1.00 32.25 176 PHE B CA 1
ATOM 3031 C C . PHE B 1 177 ? 71.438 12.768 1.704 1.00 30.80 176 PHE B C 1
ATOM 3032 O O . PHE B 1 177 ? 72.360 13.076 2.435 1.00 29.90 176 PHE B O 1
ATOM 3040 N N . SER B 1 178 ? 70.600 13.648 1.180 1.00 29.60 177 SER B N 1
ATOM 3041 C CA . SER B 1 178 ? 70.614 15.063 1.492 1.00 29.55 177 SER B CA 1
ATOM 3042 C C . SER B 1 178 ? 69.592 15.316 2.626 1.00 27.41 177 SER B C 1
ATOM 3043 O O . SER B 1 178 ? 68.429 14.971 2.496 1.00 25.37 177 SER B O 1
ATOM 3046 N N . LEU B 1 179 ? 70.040 15.850 3.747 1.00 25.43 178 LEU B N 1
ATOM 3047 C CA . LEU B 1 179 ? 69.168 16.071 4.896 1.00 24.80 178 LEU B CA 1
ATOM 3048 C C . LEU B 1 179 ? 69.310 17.529 5.297 1.00 24.40 178 LEU B C 1
ATOM 3049 O O . LEU B 1 179 ? 70.409 18.072 5.297 1.00 24.41 178 LEU B O 1
ATOM 3054 N N . ARG B 1 180 ? 68.210 18.171 5.615 1.00 23.10 179 ARG B N 1
ATOM 3055 C CA . ARG B 1 180 ? 68.279 19.524 6.087 1.00 23.82 179 ARG B CA 1
ATOM 3056 C C . ARG B 1 180 ? 67.897 19.506 7.549 1.00 22.78 179 ARG B C 1
ATOM 3057 O O . ARG B 1 180 ? 66.839 18.994 7.887 1.00 23.00 179 ARG B O 1
ATOM 3065 N N . ILE B 1 181 ? 68.760 20.025 8.412 1.00 21.51 180 ILE B N 1
ATOM 3066 C CA . ILE B 1 181 ? 68.560 19.937 9.865 1.00 21.64 180 ILE B CA 1
ATOM 3067 C C . ILE B 1 181 ? 68.346 21.315 10.463 1.00 21.10 180 ILE B C 1
ATOM 3068 O O . ILE B 1 181 ? 69.092 22.268 10.154 1.00 22.12 180 ILE B O 1
ATOM 3073 N N . PHE B 1 182 ? 67.342 21.420 11.310 1.00 20.43 181 PHE B N 1
ATOM 3074 C CA . PHE B 1 182 ? 66.990 22.645 12.007 1.00 19.89 181 PHE B CA 1
ATOM 3075 C C . PHE B 1 182 ? 67.198 22.426 13.496 1.00 19.61 181 PHE B C 1
ATOM 3076 O O . PHE B 1 182 ? 66.562 21.574 14.080 1.00 20.75 181 PHE B O 1
ATOM 3084 N N . LEU B 1 183 ? 68.079 23.185 14.115 1.00 19.48 182 LEU B N 1
ATOM 3085 C CA . LEU B 1 183 ? 68.296 23.119 15.555 1.00 19.69 182 LEU B CA 1
ATOM 3086 C C . LEU B 1 183 ? 67.712 24.393 16.116 1.00 20.08 182 LEU B C 1
ATOM 3087 O O . LEU B 1 183 ? 68.095 25.463 15.684 1.00 19.67 182 LEU B O 1
ATOM 3092 N N . ILE B 1 184 ? 66.751 24.279 17.027 1.00 21.09 183 ILE B N 1
ATOM 3093 C CA . ILE B 1 184 ? 66.189 25.403 17.709 1.00 22.15 183 ILE B CA 1
ATOM 3094 C C . ILE B 1 184 ? 66.360 25.227 19.210 1.00 22.92 183 ILE B C 1
ATOM 3095 O O . ILE B 1 184 ? 65.409 24.923 19.916 1.00 23.44 183 ILE B O 1
ATOM 3100 N N . PRO B 1 185 ? 67.575 25.463 19.720 1.00 24.09 184 PRO B N 1
ATOM 3101 C CA . PRO B 1 185 ? 67.766 25.348 21.155 1.00 25.08 184 PRO B CA 1
ATOM 3102 C C . PRO B 1 185 ? 67.089 26.492 21.912 1.00 26.66 184 PRO B C 1
ATOM 3103 O O . PRO B 1 185 ? 66.765 27.531 21.341 1.00 25.46 184 PRO B O 1
ATOM 3107 N N . ASP B 1 186 ? 66.829 26.272 23.183 1.00 28.17 185 ASP B N 1
ATOM 3108 C CA . ASP B 1 186 ? 66.495 27.385 24.045 1.00 29.81 185 ASP B CA 1
ATOM 3109 C C . ASP B 1 186 ? 67.727 28.304 24.040 1.00 28.77 185 ASP B C 1
ATOM 3110 O O . ASP B 1 186 ? 68.840 27.880 24.356 1.00 28.48 185 ASP B O 1
ATOM 3115 N N . PRO B 1 187 ? 67.538 29.546 23.608 1.00 28.15 186 PRO B N 1
ATOM 3116 C CA . PRO B 1 187 ? 68.706 30.370 23.388 1.00 27.11 186 PRO B CA 1
ATOM 3117 C C . PRO B 1 187 ? 69.457 30.701 24.684 1.00 26.85 186 PRO B C 1
ATOM 3118 O O . PRO B 1 187 ? 70.675 30.757 24.686 1.00 25.57 186 PRO B O 1
ATOM 3122 N N . GLY B 1 188 ? 68.739 30.912 25.769 1.00 27.79 187 GLY B N 1
ATOM 3123 C CA . GLY B 1 188 ? 69.365 31.121 27.079 1.00 29.62 187 GLY B CA 1
ATOM 3124 C C . GLY B 1 188 ? 70.301 29.992 27.465 1.00 29.98 187 GLY B C 1
ATOM 3125 O O . GLY B 1 188 ? 71.456 30.195 27.892 1.00 28.85 187 GLY B O 1
ATOM 3126 N N . SER B 1 189 ? 69.777 28.793 27.321 1.00 30.74 188 SER B N 1
ATOM 3127 C CA . SER B 1 189 ? 70.489 27.600 27.660 1.00 31.39 188 SER B CA 1
ATOM 3128 C C . SER B 1 189 ? 71.708 27.443 26.726 1.00 30.22 188 SER B C 1
ATOM 3129 O O . SER B 1 189 ? 72.806 27.112 27.165 1.00 29.63 188 SER B O 1
ATOM 3132 N N . PHE B 1 190 ? 71.532 27.739 25.451 1.00 29.14 189 PHE B N 1
ATOM 3133 C CA . PHE B 1 190 ? 72.613 27.605 24.509 1.00 28.60 189 PHE B CA 1
ATOM 3134 C C . PHE B 1 190 ? 73.768 28.585 24.772 1.00 28.36 189 PHE B C 1
ATOM 3135 O O . PHE B 1 190 ? 74.932 28.183 24.704 1.00 27.67 189 PHE B O 1
ATOM 3143 N N . VAL B 1 191 ? 73.467 29.855 25.050 1.00 27.74 190 VAL B N 1
ATOM 3144 C CA . VAL B 1 191 ? 74.544 30.819 25.321 1.00 26.89 190 VAL B CA 1
ATOM 3145 C C . VAL B 1 191 ? 75.344 30.462 26.580 1.00 28.25 190 VAL B C 1
ATOM 3146 O O . VAL B 1 191 ? 76.564 30.685 26.635 1.00 26.70 190 VAL B O 1
ATOM 3150 N N . HIS B 1 192 ? 74.669 29.923 27.584 1.00 29.27 191 HIS B N 1
ATOM 3151 C CA . HIS B 1 192 ? 75.358 29.529 28.789 1.00 32.41 191 HIS B CA 1
ATOM 3152 C C . HIS B 1 192 ? 76.377 28.391 28.487 1.00 32.51 191 HIS B C 1
ATOM 3153 O O . HIS B 1 192 ? 77.535 28.452 28.925 1.00 31.63 191 HIS B O 1
ATOM 3160 N N . LEU B 1 193 ? 75.958 27.408 27.697 1.00 31.89 192 LEU B N 1
ATOM 3161 C CA . LEU B 1 193 ? 76.828 26.286 27.348 1.00 33.36 192 LEU B CA 1
ATOM 3162 C C . LEU B 1 193 ? 78.021 26.686 26.461 1.00 33.19 192 LEU B C 1
ATOM 3163 O O . LEU B 1 193 ? 79.135 26.208 26.674 1.00 34.19 192 LEU B O 1
ATOM 3168 N N . ILE B 1 194 ? 77.802 27.588 25.511 1.00 32.13 193 ILE B N 1
ATOM 3169 C CA . ILE B 1 194 ? 78.880 28.127 24.669 1.00 31.66 193 ILE B CA 1
ATOM 3170 C C . ILE B 1 194 ? 79.866 28.961 25.463 1.00 32.05 193 ILE B C 1
ATOM 3171 O O . ILE B 1 194 ? 81.074 28.870 25.225 1.00 31.84 193 ILE B O 1
ATOM 3176 N N . ASP B 1 195 ? 79.353 29.785 26.380 1.00 32.93 194 ASP B N 1
ATOM 3177 C CA . ASP B 1 195 ? 80.187 30.629 27.229 1.00 34.21 194 ASP B CA 1
ATOM 3178 C C . ASP B 1 195 ? 81.206 29.778 28.031 1.00 35.69 194 ASP B C 1
ATOM 3179 O O . ASP B 1 195 ? 82.317 30.232 28.274 1.00 35.56 194 ASP B O 1
ATOM 3184 N N . GLN B 1 196 ? 80.826 28.564 28.429 1.00 36.69 195 GLN B N 1
ATOM 3185 C CA A GLN B 1 196 ? 81.669 27.643 29.210 0.50 38.41 195 GLN B CA 1
ATOM 3186 C CA B GLN B 1 196 ? 81.751 27.742 29.216 0.50 38.44 195 GLN B CA 1
ATOM 3187 C C . GLN B 1 196 ? 82.558 26.743 28.359 1.00 38.61 195 GLN B C 1
ATOM 3188 O O . GLN B 1 196 ? 83.357 25.987 28.888 1.00 39.70 195 GLN B O 1
ATOM 3199 N N . LEU B 1 197 ? 82.386 26.772 27.041 1.00 37.88 196 LEU B N 1
ATOM 3200 C CA . LEU B 1 197 ? 83.132 25.868 26.132 1.00 38.76 196 LEU B CA 1
ATOM 3201 C C . LEU B 1 197 ? 84.520 26.384 25.614 1.00 40.05 196 LEU B C 1
ATOM 3202 O O . LEU B 1 197 ? 84.634 27.520 25.185 1.00 38.52 196 LEU B O 1
ATOM 3207 N N . ASP B 1 198 ? 85.528 25.504 25.699 1.00 43.74 197 ASP B N 1
ATOM 3208 C CA . ASP B 1 198 ? 86.862 25.582 25.042 1.00 46.70 197 ASP B CA 1
ATOM 3209 C C . ASP B 1 198 ? 87.294 24.144 24.661 1.00 49.56 197 ASP B C 1
ATOM 3210 O O . ASP B 1 198 ? 87.033 23.192 25.435 1.00 51.31 197 ASP B O 1
ATOM 3215 N N . TYR B 1 199 ? 88.044 23.956 23.568 1.00 52.11 198 TYR B N 1
ATOM 3216 C CA . TYR B 1 199 ? 88.573 22.581 23.236 1.00 54.10 198 TYR B CA 1
ATOM 3217 C C . TYR B 1 199 ? 89.966 22.328 23.806 1.00 55.98 198 TYR B C 1
ATOM 3218 O O . TYR B 1 199 ? 90.571 23.235 24.362 1.00 56.72 198 TYR B O 1
#

Solvent-accessible surface area: 18322 Å² total

Foldseek 3Di:
DDQDADPVLCVVVVVLQVLLQVLLQVLCCVPVVFHWRKDKDFPDKDFLLCVLVVDFWWWKKKKDFWPDPLTAIKMTADDVQLQLQQCSCVDHCPVHQDPSSVVSSVVVVSSVCSSQVSNCVLLVHDTHDDIDIDTGHSNVCSVVRCVPADRRFIKTWMWMWIGTPPDRRIHITIMIDGTHSVSVSVSSVSSVVVVVCVVVD/DDLDDDPVLVVVVVVLQVLLQVLLQVLCCVPVVFHWHKDWPDKDKDFLVCVLVCDWDKWKKWKDFFPFPLTAMKMTFHPVLLQLQLCVCVDHCPVHCDVSSVVSSLSLQSSVCSRVVSSCVQLVHDTDDRTDMDIGTSVVVSVVRCVVADRPFMKIKTWMKIQTPPDRDITTDIMITGTNSNRVSVSSVPDDD

Nearest PDB structures (foldseek):
  3qta-assembly1_B  TM=1.002E+00  e=3.156E-38  Haloarcula marismortui ATCC 43049
  4hyn-assembly2_B  TM=7.766E-01  e=1.021E-08  Thermotoga maritima MSB8
  5x0z-assembly1_E  TM=6.880E-01  e=5.047E-06  Helicobacter pylori 26695
  8t8o-assembly1_C  TM=7.065E-01  e=1.365E-05  Salmonella enterica subsp. enterica serovar Typhimurium
  4fq0-assembly1_B  TM=6.424E-01  e=2.312E-05  Helicobacter pylori 26695

Radius of gyration: 22.11 Å; Cα contacts (8 Å, |Δi|>4): 828; chains: 2; bounding box: 49×57×56 Å

Organism: Haloarcula marismortui (strain ATCC 43049 / DSM 3752 / JCM 8966 / VKM B-1809) (NCBI:txid272569)

CATH classification: 3.40.1550.10

B-factor: mean 30.87, std 11.14, range [14.87, 80.43]

InterPro domains:
  IPR028051 Chemotaxis phosphatase CheX-like domain [PF13690] (61-150)
  IPR028976 CheC-like superfamily [G3DSA:3.40.1550.10] (1-198)
  IPR028976 CheC-like superfamily [SSF103039] (5-198)
  IPR050992 Bacterial chemotaxis CheZ family phosphatases [PTHR43693] (7-198)